Protein 9KL2 (pdb70)

InterPro domains:
  IPR000772 Ricin B, lectin domain [PF14200] (5-60)
  IPR035992 Ricin B-like lectins [SSF50370] (3-134)

Solvent-accessible surface area: 15948 Å² total; per-residue (Å²): 197,64,1,43,57,21,43,0,0,0,31,3,43,101,32,95,38,11,0,6,0,76,70,49,70,75,47,82,51,14,15,0,5,0,88,34,99,66,2,86,59,12,0,60,0,60,2,65,62,47,130,90,48,25,24,6,0,55,0,42,55,35,78,0,6,0,41,6,85,77,79,97,81,47,12,135,0,17,0,30,56,130,67,87,12,122,0,66,12,70,47,72,61,45,0,27,1,7,1,12,1,65,70,31,44,2,46,16,31,68,44,99,88,63,87,5,74,6,0,27,4,38,104,69,117,4,17,0,5,0,1,2,20,174,65,1,41,56,20,42,1,0,0,30,3,43,100,33,94,36,10,0,6,0,76,74,45,72,74,45,83,39,14,24,0,5,0,92,32,100,64,1,84,59,11,0,60,0,60,2,44,58,16,133,91,48,26,23,6,1,23,0,41,52,34,77,0,5,1,12,0,72,75,44,97,78,54,10,117,0,8,1,18,51,40,1,0,0,33,0,67,15,66,39,70,60,42,0,24,1,6,0,10,0,43,65,19,47,1,40,18,37,68,44,100,80,67,82,5,72,13,0,30,3,30,69,130,72,125,6,20,0,6,0,1,3,22,89,10,85,71,28,38,20,8,0,52,3,45,103,33,92,35,12,0,6,0,82,70,49,68,72,46,79,54,11,19,0,4,0,94,33,150,64,12,84,60,12,0,81,0,64,3,44,62,16,134,89,42,24,27,6,0,24,0,38,55,30,80,0,4,1,13,0,68,78,40,107,77,48,6,122,0,18,0,20,52,39,1,0,0,35,0,62,3,70,67,77,65,132,47,43,28,14,1,12,0,44,70,30,68,1,42,16,34,70,47,103,82,58,80,6,62,3,0,28,3,32,114,156,10,31,0,29,23,48,87,101

Organism: NCBI:txid71910

Secondary structure (DSSP, 8-state):
--PPSEEEEEEETTT--EEEEGGG--STTEEEEEE----SGGG-EEEEE-TTS-EEEEETTT-PEEE-SS-STTPBPEEESS----BEEEEEETTEEEEEETTEEEE----BTTB--B-EE------EEEEE-/--PPSEEEEEEETTT--EEEEGGG--STTEEEEEE----SGGG-EEEEE-TTS-EEEEETTT-PEEE-SS-STTPBPEEESSEEE-EEEEEEETTEEEEEETTEEEE----BTTB--B-EEPP-----EEEEE-/-PPSEEEEEEETTT--EEEEGGG--STTEEEEEE----SGGGEEEEEE-TTS-EEEEETTT-PEEE-SS-STTPBPEEESSEEE-EEEEEEETTEEEEEETTEEEE----BTTB--B-EE-----EEEEE-

Nearest PDB structures (foldseek):
  3pg0-assembly1_A  TM=9.059E-01  e=1.761E-07  synthetic construct
  3vsf-assembly4_D  TM=8.095E-01  e=1.997E-05  Acetivibrio thermocellus ATCC 27405
  4qks-assembly1_A  TM=8.097E-01  e=1.766E-04  synthetic construct
  3q7w-assembly1_A  TM=8.023E-01  e=2.850E-04  unclassified
  4d8h-assembly1_A  TM=7.826E-01  e=6.671E-04  synthetic construct

Structure (mmCIF, N/CA/C/O backbone):
data_9KL2
#
_entry.id   9KL2
#
_cell.length_a   52.762
_cell.length_b   221.166
_cell.length_c   112.209
_cell.angle_alpha   90.00
_cell.angle_beta   90.00
_cell.angle_gamma   90.00
#
_symmetry.space_group_name_H-M   'C 2 2 21'
#
loop_
_entity.id
_entity.type
_entity.pdbx_description
1 polymer Lectin
2 non-polymer 2-acetamido-2-deoxy-alpha-D-galactopyranose
3 non-polymer 'NITRATE ION'
4 water water
#
loop_
_atom_site.group_PDB
_atom_site.id
_atom_site.type_symbol
_atom_site.label_atom_id
_atom_site.label_alt_id
_atom_site.label_comp_id
_atom_site.label_asym_id
_atom_site.label_entity_id
_atom_site.label_seq_id
_atom_site.pdbx_PDB_ins_code
_atom_site.Cartn_x
_atom_site.Cartn_y
_atom_site.Cartn_z
_atom_site.occupancy
_atom_site.B_iso_or_equiv
_atom_site.auth_seq_id
_atom_site.auth_comp_id
_atom_site.auth_asym_id
_atom_site.auth_atom_id
_atom_site.pdbx_PDB_model_num
ATOM 1 N N . MET A 1 4 ? -15.585 -25.544 17.730 1.00 52.74 1 MET A N 1
ATOM 2 C CA . MET A 1 4 ? -16.023 -24.806 18.909 1.00 45.69 1 MET A CA 1
ATOM 3 C C . MET A 1 4 ? -14.975 -23.776 19.321 1.00 47.84 1 MET A C 1
ATOM 4 O O . MET A 1 4 ? -15.308 -22.639 19.661 1.00 43.85 1 MET A O 1
ATOM 9 N N . SER A 1 5 ? -13.705 -24.179 19.283 1.00 44.47 2 SER A N 1
ATOM 10 C CA . SER A 1 5 ? -12.602 -23.304 19.652 1.00 41.70 2 SER A CA 1
ATOM 11 C C . SER A 1 5 ? -11.449 -23.502 18.679 1.00 39.81 2 SER A C 1
ATOM 12 O O . SER A 1 5 ? -11.392 -24.489 17.942 1.00 37.28 2 SER A O 1
ATOM 15 N N . ILE A 1 6 ? -10.527 -22.545 18.688 1.00 35.62 3 ILE A N 1
ATOM 16 C CA . ILE A 1 6 ? -9.320 -22.608 17.870 1.00 32.62 3 ILE A CA 1
ATOM 17 C C . ILE A 1 6 ? -8.257 -23.365 18.662 1.00 33.26 3 ILE A C 1
ATOM 18 O O . ILE A 1 6 ? -7.883 -22.913 19.756 1.00 37.08 3 ILE A O 1
ATOM 23 N N . PRO A 1 7 ? -7.756 -24.492 18.166 1.00 36.73 4 PRO A N 1
ATOM 24 C CA . PRO A 1 7 ? -6.726 -25.234 18.897 1.00 37.15 4 PRO A CA 1
ATOM 25 C C . PRO A 1 7 ? -5.355 -24.589 18.729 1.00 35.98 4 PRO A C 1
ATOM 26 O O . PRO A 1 7 ? -5.136 -23.731 17.873 1.00 33.92 4 PRO A O 1
ATOM 30 N N . ALA A 1 8 ? -4.424 -25.031 19.573 1.00 32.95 5 ALA A N 1
ATOM 31 C CA . ALA A 1 8 ? -3.059 -24.526 19.515 1.00 31.53 5 ALA A CA 1
ATOM 32 C C . ALA A 1 8 ? -2.430 -24.828 18.159 1.00 34.21 5 ALA A C 1
ATOM 33 O O . ALA A 1 8 ? -2.629 -25.903 17.586 1.00 30.75 5 ALA A O 1
ATOM 35 N N . GLY A 1 9 ? -1.671 -23.871 17.652 1.00 34.75 6 GLY A N 1
ATOM 36 C CA . GLY A 1 9 ? -1.061 -23.992 16.345 1.00 32.63 6 GLY A CA 1
ATOM 37 C C . GLY A 1 9 ? -0.728 -22.619 15.801 1.00 32.21 6 GLY A C 1
ATOM 38 O O . GLY A 1 9 ? -0.989 -21.595 16.430 1.00 35.28 6 GLY A O 1
ATOM 39 N N . THR A 1 10 ? -0.136 -22.623 14.611 1.00 27.41 7 THR A N 1
ATOM 40 C CA . THR A 1 10 ? 0.234 -21.396 13.916 1.00 34.39 7 THR A CA 1
ATOM 41 C C . THR A 1 10 ? -0.688 -21.211 12.718 1.00 32.47 7 THR A C 1
ATOM 42 O O . THR A 1 10 ? -0.915 -22.157 11.957 1.00 31.71 7 THR A O 1
ATOM 46 N N . TYR A 1 11 ? -1.221 -19.999 12.554 1.00 31.76 8 TYR A N 1
ATOM 47 C CA . TYR A 1 11 ? -2.245 -19.754 11.551 1.00 30.60 8 TYR A CA 1
ATOM 48 C C . TYR A 1 11 ? -1.999 -18.449 10.810 1.00 31.34 8 TYR A C 1
ATOM 49 O O . TYR A 1 11 ? -1.450 -17.489 11.358 1.00 30.81 8 TYR A O 1
ATOM 58 N N . LEU A 1 12 ? -2.427 -18.432 9.550 1.00 27.90 9 LEU A N 1
ATOM 59 C CA . LEU A 1 12 ? -2.753 -17.196 8.858 1.00 32.92 9 LEU A CA 1
ATOM 60 C C . LEU A 1 12 ? -4.204 -16.861 9.174 1.00 33.81 9 LEU A C 1
ATOM 61 O O . LEU A 1 12 ? -5.061 -17.750 9.206 1.00 33.51 9 LEU A O 1
ATOM 66 N N . ILE A 1 13 ? -4.476 -15.585 9.429 1.00 29.24 10 ILE A N 1
ATOM 67 C CA . ILE A 1 13 ? -5.785 -15.150 9.905 1.00 29.64 10 ILE A CA 1
ATOM 68 C C . ILE A 1 13 ? -6.355 -14.180 8.883 1.00 30.89 10 ILE A C 1
ATOM 69 O O . ILE A 1 13 ? -5.901 -13.033 8.780 1.00 29.88 10 ILE A O 1
ATOM 74 N N . ARG A 1 14 ? -7.354 -14.637 8.132 1.00 32.85 11 ARG A N 1
ATOM 75 C CA . ARG A 1 14 ? -7.922 -13.892 7.015 1.00 31.49 11 ARG A CA 1
ATOM 76 C C . ARG A 1 14 ? -9.281 -13.335 7.414 1.00 31.13 11 ARG A C 1
ATOM 77 O O . ARG A 1 14 ? -10.165 -14.089 7.835 1.00 31.00 11 ARG A O 1
ATOM 85 N N . ASN A 1 15 ? -9.443 -12.020 7.283 1.00 31.94 12 ASN A N 1
ATOM 86 C CA . ASN A 1 15 ? -10.744 -11.403 7.501 1.00 30.17 12 ASN A CA 1
ATOM 87 C C . ASN A 1 15 ? -11.704 -11.821 6.394 1.00 34.23 12 ASN A C 1
ATOM 88 O O . ASN A 1 15 ? -11.385 -11.708 5.207 1.00 34.82 12 ASN A O 1
ATOM 93 N N . VAL A 1 16 ? -12.882 -12.310 6.789 1.00 34.08 13 VAL A N 1
ATOM 94 C CA . VAL A 1 16 ? -13.838 -12.836 5.818 1.00 34.63 13 VAL A CA 1
ATOM 95 C C . VAL A 1 16 ? -14.328 -11.737 4.887 1.00 37.06 13 VAL A C 1
ATOM 96 O O . VAL A 1 16 ? -14.437 -11.935 3.671 1.00 37.14 13 VAL A O 1
ATOM 100 N N . GLU A 1 17 ? -14.628 -10.561 5.438 1.00 35.52 14 GLU A N 1
ATOM 101 C CA . GLU A 1 17 ? -15.320 -9.540 4.661 1.00 37.18 14 GLU A CA 1
ATOM 102 C C . GLU A 1 17 ? -14.414 -8.900 3.615 1.00 39.32 14 GLU A C 1
ATOM 103 O O . GLU A 1 17 ? -14.908 -8.410 2.594 1.00 43.29 14 GLU A O 1
ATOM 109 N N . SER A 1 18 ? -13.097 -8.907 3.837 1.00 34.79 15 SER A N 1
ATOM 110 C CA . SER A 1 18 ? -12.161 -8.267 2.927 1.00 36.25 15 SER A CA 1
ATOM 111 C C . SER A 1 18 ? -11.162 -9.219 2.289 1.00 34.02 15 SER A C 1
ATOM 112 O O . SER A 1 18 ? -10.460 -8.806 1.359 1.00 32.54 15 SER A O 1
ATOM 115 N N . ASN A 1 19 ? -11.065 -10.464 2.760 1.00 31.46 16 ASN A N 1
ATOM 116 C CA . ASN A 1 19 ? -10.075 -11.430 2.288 1.00 33.05 16 ASN A CA 1
ATOM 117 C C . ASN A 1 19 ? -8.647 -10.976 2.573 1.00 34.22 16 ASN A C 1
ATOM 118 O O . ASN A 1 19 ? -7.693 -11.537 2.023 1.00 33.19 16 ASN A O 1
ATOM 123 N N . LEU A 1 20 ? -8.480 -9.969 3.427 1.00 29.77 17 LEU A N 1
ATOM 124 C CA . LEU A 1 20 ? -7.161 -9.517 3.836 1.00 27.86 17 LEU A CA 1
ATOM 125 C C . LEU A 1 20 ? -6.738 -10.219 5.123 1.00 27.94 17 LEU A C 1
ATOM 126 O O . LEU A 1 20 ? -7.568 -10.685 5.908 1.00 30.95 17 LEU A O 1
ATOM 131 N N . TYR A 1 21 ? -5.427 -10.294 5.330 1.00 27.37 18 TYR A N 1
ATOM 132 C CA . TYR A 1 21 ? -4.838 -11.086 6.401 1.00 27.12 18 TYR A CA 1
ATOM 133 C C . TYR A 1 21 ? -4.335 -10.193 7.527 1.00 28.27 18 TYR A C 1
ATOM 134 O O . TYR A 1 21 ? -3.805 -9.105 7.280 1.00 29.13 18 TYR A O 1
ATOM 143 N N . LEU A 1 22 ? -4.500 -10.668 8.761 1.00 28.22 19 LEU A N 1
ATOM 144 C CA . LEU A 1 22 ? -3.928 -9.991 9.917 1.00 28.50 19 LEU A CA 1
ATOM 145 C C . LEU A 1 22 ? -2.415 -9.900 9.762 1.00 27.58 19 LEU A C 1
ATOM 146 O O . LEU A 1 22 ? -1.740 -10.908 9.532 1.00 27.66 19 LEU A O 1
ATOM 151 N N . ASP A 1 23 ? -1.887 -8.687 9.897 1.00 24.39 20 ASP A N 1
ATOM 152 C CA . ASP A 1 23 ? -0.543 -8.355 9.444 1.00 29.61 20 ASP A CA 1
ATOM 153 C C . ASP A 1 23 ? 0.073 -7.355 10.409 1.00 28.13 20 ASP A C 1
ATOM 154 O O . ASP A 1 23 ? -0.523 -6.309 10.680 1.00 27.91 20 ASP A O 1
ATOM 159 N N . LEU A 1 24 ? 1.260 -7.675 10.924 1.00 28.28 21 LEU A N 1
ATOM 160 C CA . LEU A 1 24 ? 2.006 -6.734 11.753 1.00 30.77 21 LEU A CA 1
ATOM 161 C C . LEU A 1 24 ? 2.751 -5.770 10.840 1.00 30.65 21 LEU A C 1
ATOM 162 O O . LEU A 1 24 ? 3.595 -6.194 10.042 1.00 31.93 21 LEU A O 1
ATOM 167 N N . ARG A 1 25 ? 2.439 -4.477 10.959 1.00 30.22 22 ARG A N 1
ATOM 168 C CA . ARG A 1 25 ? 2.844 -3.498 9.956 1.00 29.09 22 ARG A CA 1
ATOM 169 C C . ARG A 1 25 ? 4.357 -3.463 9.801 1.00 31.16 22 ARG A C 1
ATOM 170 O O . ARG A 1 25 ? 5.088 -3.230 10.770 1.00 27.02 22 ARG A O 1
ATOM 178 N N . GLY A 1 26 ? 4.820 -3.714 8.577 1.00 29.72 23 GLY A N 1
ATOM 179 C CA . GLY A 1 26 ? 6.235 -3.679 8.268 1.00 30.61 23 GLY A CA 1
ATOM 180 C C . GLY A 1 26 ? 7.095 -4.668 9.023 1.00 33.43 23 GLY A C 1
ATOM 181 O O . GLY A 1 26 ? 8.321 -4.517 9.037 1.00 34.88 23 GLY A O 1
ATOM 182 N N . SER A 1 27 ? 6.490 -5.677 9.657 1.00 32.93 24 SER A N 1
ATOM 183 C CA . SER A 1 27 ? 7.228 -6.667 10.446 1.00 33.11 24 SER A CA 1
ATOM 184 C C . SER A 1 27 ? 8.020 -6.002 11.569 1.00 33.26 24 SER A C 1
ATOM 185 O O . SER A 1 27 ? 9.028 -6.537 12.038 1.00 34.06 24 SER A O 1
ATOM 188 N N . ASN A 1 28 ? 7.564 -4.832 12.002 1.00 33.11 25 ASN A N 1
ATOM 189 C CA . ASN A 1 28 ? 8.304 -4.028 12.967 1.00 31.81 25 ASN A CA 1
ATOM 190 C C . ASN A 1 28 ? 8.123 -4.600 14.368 1.00 33.30 25 ASN A C 1
ATOM 191 O O . ASN A 1 28 ? 6.985 -4.715 14.837 1.00 35.11 25 ASN A O 1
ATOM 196 N N . PRO A 1 29 ? 9.202 -4.961 15.066 1.00 32.25 26 PRO A N 1
ATOM 197 C CA . PRO A 1 29 ? 9.074 -5.550 16.404 1.00 34.82 26 PRO A CA 1
ATOM 198 C C . PRO A 1 29 ? 8.916 -4.538 17.527 1.00 38.75 26 PRO A C 1
ATOM 199 O O . PRO A 1 29 ? 8.743 -4.948 18.681 1.00 36.71 26 PRO A O 1
ATOM 203 N N . ALA A 1 30 ? 8.976 -3.241 17.235 1.00 35.20 27 ALA A N 1
ATOM 204 C CA . ALA A 1 30 ? 8.903 -2.242 18.287 1.00 34.33 27 ALA A CA 1
ATOM 205 C C . ALA A 1 30 ? 7.496 -2.188 18.882 1.00 35.80 27 ALA A C 1
ATOM 206 O O . ALA A 1 30 ? 6.513 -2.492 18.201 1.00 36.03 27 ALA A O 1
ATOM 208 N N . PRO A 1 31 ? 7.377 -1.819 20.159 1.00 38.11 28 PRO A N 1
ATOM 209 C CA . PRO A 1 31 ? 6.047 -1.598 20.737 1.00 33.24 28 PRO A CA 1
ATOM 210 C C . PRO A 1 31 ? 5.284 -0.537 19.958 1.00 34.05 28 PRO A C 1
ATOM 211 O O . PRO A 1 31 ? 5.869 0.367 19.359 1.00 32.90 28 PRO A O 1
ATOM 215 N N . GLY A 1 32 ? 3.959 -0.661 19.967 1.00 35.97 29 GLY A N 1
ATOM 216 C CA . GLY A 1 32 ? 3.107 0.272 19.263 1.00 36.81 29 GLY A CA 1
ATOM 217 C C . GLY A 1 32 ? 2.932 0.001 17.786 1.00 33.94 29 GLY A C 1
ATOM 218 O O . GLY A 1 32 ? 2.170 0.725 17.131 1.00 34.81 29 GLY A O 1
ATOM 219 N N . THR A 1 33 ? 3.607 -1.008 17.238 1.00 31.30 30 THR A N 1
ATOM 220 C CA . THR A 1 33 ? 3.452 -1.353 15.830 1.00 35.33 30 THR A CA 1
ATOM 221 C C . THR A 1 33 ? 2.048 -1.893 15.583 1.00 35.83 30 THR A C 1
ATOM 222 O O . THR A 1 33 ? 1.648 -2.894 16.185 1.00 30.65 30 THR A O 1
ATOM 226 N N . ASP A 1 34 ? 1.308 -1.241 14.686 1.00 29.03 31 ASP A N 1
ATOM 227 C CA . ASP A 1 34 ? -0.087 -1.599 14.456 1.00 32.13 31 ASP A CA 1
ATOM 228 C C . ASP A 1 34 ? -0.221 -3.003 13.881 1.00 29.34 31 ASP A C 1
ATOM 229 O O . ASP A 1 34 ? 0.599 -3.445 13.071 1.00 28.58 31 ASP A O 1
ATOM 234 N N . ALA A 1 35 ? -1.275 -3.702 14.304 1.00 25.67 32 ALA A N 1
ATOM 235 C CA . ALA A 1 35 ? -1.725 -4.921 13.640 1.00 29.43 32 ALA A CA 1
ATOM 236 C C . ALA A 1 35 ? -2.796 -4.527 12.629 1.00 28.60 32 ALA A C 1
ATOM 237 O O . ALA A 1 35 ? -3.888 -4.091 13.006 1.00 29.74 32 ALA A O 1
ATOM 239 N N . ILE A 1 36 ? -2.480 -4.673 11.346 1.00 29.85 33 ILE A N 1
ATOM 240 C CA . ILE A 1 36 ? -3.357 -4.217 10.273 1.00 28.94 33 ILE A CA 1
ATOM 241 C C . ILE A 1 36 ? -3.876 -5.425 9.507 1.00 31.24 33 ILE A C 1
ATOM 242 O O . ILE A 1 36 ? -3.521 -6.566 9.819 1.00 29.60 33 ILE A O 1
ATOM 247 N N . VAL A 1 37 ? -4.723 -5.186 8.507 1.00 29.00 34 VAL A N 1
ATOM 248 C CA . VAL A 1 37 ? -5.083 -6.198 7.521 1.00 28.95 34 VAL A CA 1
ATOM 249 C C . VAL A 1 37 ? -4.472 -5.782 6.191 1.00 29.68 34 VAL A C 1
ATOM 250 O O . VAL A 1 37 ? -4.470 -4.595 5.839 1.00 27.47 34 VAL A O 1
ATOM 254 N N . TRP A 1 38 ? -3.940 -6.758 5.461 1.00 26.59 35 TRP A N 1
ATOM 255 C CA . TRP A 1 38 ? -3.100 -6.470 4.309 1.00 29.95 35 TRP A CA 1
ATOM 256 C C . TRP A 1 38 ? -3.226 -7.610 3.309 1.00 30.35 35 TRP A C 1
ATOM 257 O O . TRP A 1 38 ? -3.727 -8.692 3.631 1.00 28.51 35 TRP A O 1
ATOM 268 N N . GLY A 1 39 ? -2.773 -7.350 2.085 1.00 30.44 36 GLY A N 1
ATOM 269 C CA . GLY A 1 39 ? -2.739 -8.399 1.084 1.00 30.35 36 GLY A CA 1
ATOM 270 C C . GLY A 1 39 ? -1.904 -9.579 1.542 1.00 29.23 36 GLY A C 1
ATOM 271 O O . GLY A 1 39 ? -0.924 -9.431 2.275 1.00 26.63 36 GLY A O 1
ATOM 272 N N . ARG A 1 40 ? -2.311 -10.769 1.103 1.00 26.55 37 ARG A N 1
ATOM 273 C CA . ARG A 1 40 ? -1.666 -12.000 1.547 1.00 30.22 37 ARG A CA 1
ATOM 274 C C . ARG A 1 40 ? -0.200 -12.022 1.134 1.00 33.03 37 ARG A C 1
ATOM 275 O O . ARG A 1 40 ? 0.137 -11.750 -0.023 1.00 31.30 37 ARG A O 1
ATOM 283 N N . THR A 1 41 ? 0.675 -12.332 2.091 1.00 26.92 38 THR A N 1
ATOM 284 C CA . THR A 1 41 ? 2.093 -12.500 1.790 1.00 31.03 38 THR A CA 1
ATOM 285 C C . THR A 1 41 ? 2.604 -13.838 2.310 1.00 33.05 38 THR A C 1
ATOM 286 O O . THR A 1 41 ? 3.522 -14.426 1.730 1.00 30.74 38 THR A O 1
ATOM 290 N N . GLY A 1 42 ? 2.025 -14.323 3.406 1.00 33.60 39 GLY A N 1
ATOM 291 C CA . GLY A 1 42 ? 2.509 -15.540 4.025 1.00 32.51 39 GLY A CA 1
ATOM 292 C C . GLY A 1 42 ? 3.807 -15.396 4.785 1.00 34.73 39 GLY A C 1
ATOM 293 O O . GLY A 1 42 ? 4.342 -16.401 5.263 1.00 32.30 39 GLY A O 1
ATOM 294 N N . ASN A 1 43 ? 4.331 -14.178 4.908 1.00 28.92 40 ASN A N 1
ATOM 295 C CA . ASN A 1 43 ? 5.563 -13.940 5.643 1.00 32.35 40 ASN A CA 1
ATOM 296 C C . ASN A 1 43 ? 5.309 -14.044 7.146 1.00 29.98 40 ASN A C 1
ATOM 297 O O . ASN A 1 43 ? 4.179 -14.226 7.605 1.00 31.74 40 ASN A O 1
ATOM 302 N N . ASN A 1 44 ? 6.387 -13.900 7.922 1.00 32.71 41 ASN A N 1
ATOM 303 C CA . ASN A 1 44 ? 6.308 -14.139 9.361 1.00 32.23 41 ASN A CA 1
ATOM 304 C C . ASN A 1 44 ? 5.363 -13.162 10.051 1.00 32.14 41 ASN A C 1
ATOM 305 O O . ASN A 1 44 ? 4.680 -13.530 11.014 1.00 30.94 41 ASN A O 1
ATOM 310 N N . ASN A 1 45 ? 5.305 -11.913 9.579 1.00 29.24 42 ASN A N 1
ATOM 311 C CA . ASN A 1 45 ? 4.411 -10.953 10.220 1.00 29.08 42 ASN A CA 1
ATOM 312 C C . ASN A 1 45 ? 2.942 -11.232 9.933 1.00 30.60 42 ASN A C 1
ATOM 313 O O . ASN A 1 45 ? 2.083 -10.477 10.404 1.00 30.28 42 ASN A O 1
ATOM 318 N N . GLN A 1 46 ? 2.634 -12.288 9.180 1.00 27.59 43 GLN A N 1
ATOM 319 C CA . GLN A 1 46 ? 1.268 -12.751 8.993 1.00 26.82 43 GLN A CA 1
ATOM 320 C C . GLN A 1 46 ? 1.032 -14.141 9.571 1.00 29.22 43 GLN A C 1
ATOM 321 O O . GLN A 1 46 ? -0.070 -14.678 9.425 1.00 29.18 43 GLN A O 1
ATOM 327 N N . ARG A 1 47 ? 2.033 -14.733 10.221 1.00 27.96 44 ARG A N 1
ATOM 328 C CA . ARG A 1 47 ? 1.910 -16.043 10.852 1.00 29.57 44 ARG A CA 1
ATOM 329 C C . ARG A 1 47 ? 1.754 -15.852 12.355 1.00 25.79 44 ARG A C 1
ATOM 330 O O . ARG A 1 47 ? 2.678 -15.374 13.023 1.00 29.06 44 ARG A O 1
ATOM 338 N N . TRP A 1 48 ? 0.598 -16.236 12.887 1.00 24.21 45 TRP A N 1
ATOM 339 C CA . TRP A 1 48 ? 0.254 -15.984 14.281 1.00 27.28 45 TRP A CA 1
ATOM 340 C C . TRP A 1 48 ? 0.167 -17.303 15.037 1.00 30.09 45 TRP A C 1
ATOM 341 O O . TRP A 1 48 ? -0.668 -18.155 14.714 1.00 25.16 45 TRP A O 1
ATOM 352 N N . ILE A 1 49 ? 1.029 -17.461 16.036 1.00 29.28 46 ILE A N 1
ATOM 353 C CA . ILE A 1 49 ? 0.977 -18.611 16.932 1.00 30.65 46 ILE A CA 1
ATOM 354 C C . ILE A 1 49 ? -0.161 -18.404 17.920 1.00 31.78 46 ILE A C 1
ATOM 355 O O . ILE A 1 49 ? -0.234 -17.367 18.588 1.00 29.28 46 ILE A O 1
ATOM 360 N N . VAL A 1 50 ? -1.052 -19.386 18.017 1.00 35.13 47 VAL A N 1
ATOM 361 C CA . VAL A 1 50 ? -2.190 -19.326 18.928 1.00 32.20 47 VAL A CA 1
ATOM 362 C C . VAL A 1 50 ? -1.841 -20.113 20.184 1.00 32.28 47 VAL A C 1
ATOM 363 O O . VAL A 1 50 ? -1.632 -21.331 20.127 1.00 31.69 47 VAL A O 1
ATOM 367 N N . THR A 1 51 ? -1.776 -19.418 21.316 1.00 31.07 48 THR A N 1
ATOM 368 C CA . THR A 1 51 ? -1.499 -20.033 22.607 1.00 32.73 48 THR A CA 1
ATOM 369 C C . THR A 1 51 ? -2.799 -20.170 23.388 1.00 32.58 48 THR A C 1
ATOM 370 O O . THR A 1 51 ? -3.537 -19.193 23.550 1.00 32.54 48 THR A O 1
ATOM 374 N N . THR A 1 52 ? -3.076 -21.381 23.864 1.00 33.26 49 THR A N 1
ATOM 375 C CA . THR A 1 52 ? -4.293 -21.651 24.612 1.00 32.79 49 THR A CA 1
ATOM 376 C C . THR A 1 52 ? -4.064 -21.415 26.097 1.00 34.41 49 THR A C 1
ATOM 377 O O . THR A 1 52 ? -2.978 -21.678 26.621 1.00 32.64 49 THR A O 1
ATOM 381 N N . HIS A 1 53 ? -5.096 -20.914 26.768 1.00 32.92 50 HIS A N 1
ATOM 382 C CA . HIS A 1 53 ? -5.085 -20.719 28.208 1.00 32.38 50 HIS A CA 1
ATOM 383 C C . HIS A 1 53 ? -6.221 -21.522 28.824 1.00 36.11 50 HIS A C 1
ATOM 384 O O . HIS A 1 53 ? -7.237 -21.786 28.173 1.00 34.44 50 HIS A O 1
ATOM 391 N N . SER A 1 54 ? -6.037 -21.916 30.088 1.00 33.41 51 SER A N 1
ATOM 392 C CA . SER A 1 54 ? -6.989 -22.821 30.726 1.00 38.19 51 SER A CA 1
ATOM 393 C C . SER A 1 54 ? -8.372 -22.197 30.853 1.00 38.05 51 SER A C 1
ATOM 394 O O . SER A 1 54 ? -9.376 -22.919 30.870 1.00 32.38 51 SER A O 1
ATOM 397 N N . ASP A 1 55 ? -8.453 -20.868 30.928 1.00 34.74 52 ASP A N 1
ATOM 398 C CA . ASP A 1 55 ? -9.743 -20.198 31.034 1.00 34.64 52 ASP A CA 1
ATOM 399 C C . ASP A 1 55 ? -10.458 -20.070 29.695 1.00 37.54 52 ASP A C 1
ATOM 400 O O . ASP A 1 55 ? -11.533 -19.462 29.641 1.00 41.71 52 ASP A O 1
ATOM 405 N N . GLY A 1 56 ? -9.895 -20.622 28.621 1.00 36.82 53 GLY A N 1
ATOM 406 C CA . GLY A 1 56 ? -10.498 -20.563 27.308 1.00 35.17 53 GLY A CA 1
ATOM 407 C C . GLY A 1 56 ? -10.000 -19.436 26.428 1.00 36.57 53 GLY A C 1
ATOM 408 O O . GLY A 1 56 ? -10.293 -19.438 25.225 1.00 36.79 53 GLY A O 1
ATOM 409 N N . THR A 1 57 ? -9.260 -18.480 26.983 1.00 34.30 54 THR A N 1
ATOM 410 C CA . THR A 1 57 ? -8.767 -17.368 26.188 1.00 35.12 54 THR A CA 1
ATOM 411 C C . THR A 1 57 ? -7.611 -17.815 25.296 1.00 34.99 54 THR A C 1
ATOM 412 O O . THR A 1 57 ? -7.095 -18.933 25.401 1.00 32.39 54 THR A O 1
ATOM 416 N N . ARG A 1 58 ? -7.212 -16.920 24.395 1.00 33.17 55 ARG A N 1
ATOM 417 C CA . ARG A 1 58 ? -6.137 -17.185 23.452 1.00 29.77 55 ARG A CA 1
ATOM 418 C C . ARG A 1 58 ? -5.218 -15.975 23.389 1.00 31.31 55 ARG A C 1
ATOM 419 O O . ARG A 1 58 ? -5.644 -14.842 23.629 1.00 33.64 55 ARG A O 1
ATOM 427 N N . THR A 1 59 ? -3.952 -16.225 23.062 1.00 32.61 56 THR A N 1
ATOM 428 C CA . THR A 1 59 ? -2.998 -15.162 22.779 1.00 35.18 56 THR A CA 1
ATOM 429 C C . THR A 1 59 ? -2.297 -15.453 21.459 1.00 32.81 56 THR A C 1
ATOM 430 O O . THR A 1 59 ? -2.057 -16.612 21.106 1.00 33.05 56 THR A O 1
ATOM 434 N N . LEU A 1 60 ? -1.983 -14.385 20.729 1.00 31.57 57 LEU A N 1
ATOM 435 C CA . LEU A 1 60 ? -1.454 -14.470 19.374 1.00 29.96 57 LEU A CA 1
ATOM 436 C C . LEU A 1 60 ? -0.068 -13.844 19.326 1.00 32.59 57 LEU A C 1
ATOM 437 O O . LEU A 1 60 ? 0.113 -12.703 19.761 1.00 30.18 57 LEU A O 1
ATOM 442 N N . GLU A 1 61 ? 0.898 -14.579 18.777 1.00 29.69 58 GLU A N 1
ATOM 443 C CA . GLU A 1 61 ? 2.268 -14.098 18.649 1.00 31.21 58 GLU A CA 1
ATOM 444 C C . GLU A 1 61 ? 2.789 -14.377 17.245 1.00 30.28 58 GLU A C 1
ATOM 445 O O . GLU A 1 61 ? 2.560 -15.457 16.694 1.00 31.80 58 GLU A O 1
ATOM 451 N N . THR A 1 62 ? 3.492 -13.399 16.672 1.00 31.94 59 THR A N 1
ATOM 452 C CA . THR A 1 62 ? 4.062 -13.553 15.339 1.00 31.89 59 THR A CA 1
ATOM 453 C C . THR A 1 62 ? 5.299 -14.442 15.376 1.00 33.34 59 THR A C 1
ATOM 454 O O . THR A 1 62 ? 6.089 -14.397 16.323 1.00 33.17 59 THR A O 1
ATOM 458 N N . VAL A 1 63 ? 5.468 -15.247 14.324 1.00 35.15 60 VAL A N 1
ATOM 459 C CA . VAL A 1 63 ? 6.627 -16.127 14.222 1.00 36.34 60 VAL A CA 1
ATOM 460 C C . VAL A 1 63 ? 7.881 -15.299 13.977 1.00 36.28 60 VAL A C 1
ATOM 461 O O . VAL A 1 63 ? 7.860 -14.311 13.230 1.00 35.10 60 VAL A O 1
ATOM 465 N N . GLY A 1 64 ? 8.978 -15.683 14.628 1.00 35.15 61 GLY A N 1
ATOM 466 C CA . GLY A 1 64 ? 10.260 -15.040 14.406 1.00 34.16 61 GLY A CA 1
ATOM 467 C C . GLY A 1 64 ? 10.360 -13.639 14.972 1.00 36.27 61 GLY A C 1
ATOM 468 O O . GLY A 1 64 ? 11.326 -13.310 15.666 1.00 34.48 61 GLY A O 1
ATOM 469 N N . ILE A 1 65 ? 9.372 -12.798 14.663 1.00 35.84 62 ILE A N 1
ATOM 470 C CA . ILE A 1 65 ? 9.341 -11.450 15.219 1.00 33.30 62 ILE A CA 1
ATOM 471 C C . ILE A 1 65 ? 9.063 -11.499 16.716 1.00 34.50 62 ILE A C 1
ATOM 472 O O . ILE A 1 65 ? 9.599 -10.695 17.487 1.00 34.26 62 ILE A O 1
ATOM 477 N N . ASN A 1 66 ? 8.215 -12.438 17.144 1.00 36.90 63 ASN A N 1
ATOM 478 C CA . ASN A 1 66 ? 7.896 -12.660 18.556 1.00 35.69 63 ASN A CA 1
ATOM 479 C C . ASN A 1 66 ? 7.185 -11.463 19.181 1.00 36.06 63 ASN A C 1
ATOM 480 O O . ASN A 1 66 ? 7.301 -11.219 20.384 1.00 32.39 63 ASN A O 1
ATOM 485 N N . SER A 1 67 ? 6.450 -10.703 18.374 1.00 33.19 64 SER A N 1
ATOM 486 C CA . SER A 1 67 ? 5.583 -9.643 18.872 1.00 32.86 64 SER A CA 1
ATOM 487 C C . SER A 1 67 ? 4.164 -10.181 18.987 1.00 33.26 64 SER A C 1
ATOM 488 O O . SER A 1 67 ? 3.637 -10.762 18.032 1.00 31.45 64 SER A O 1
ATOM 491 N N . SER A 1 68 ? 3.557 -10.000 20.155 1.00 32.73 65 SER A N 1
ATOM 492 C CA . SER A 1 68 ? 2.239 -10.544 20.438 1.00 30.61 65 SER A CA 1
ATOM 493 C C . SER A 1 68 ? 1.153 -9.502 20.202 1.00 29.93 65 SER A C 1
ATOM 494 O O . SER A 1 68 ? 1.383 -8.296 20.328 1.00 28.63 65 SER A O 1
ATOM 497 N N . ALA A 1 69 ? -0.038 -9.985 19.849 1.00 28.42 66 ALA A N 1
ATOM 498 C CA . ALA A 1 69 ? -1.196 -9.109 19.721 1.00 30.43 66 ALA A CA 1
ATOM 499 C C . ALA A 1 69 ? -1.505 -8.462 21.065 1.00 30.43 66 ALA A C 1
ATOM 500 O O . ALA A 1 69 ? -1.718 -9.156 22.065 1.00 26.61 66 ALA A O 1
ATOM 502 N N . PHE A 1 70 ? -1.530 -7.131 21.086 1.00 28.11 67 PHE A N 1
ATOM 503 C CA . PHE A 1 70 ? -1.619 -6.388 22.334 1.00 30.12 67 PHE A CA 1
ATOM 504 C C . PHE A 1 70 ? -2.447 -5.129 22.125 1.00 28.50 67 PHE A C 1
ATOM 505 O O . PHE A 1 70 ? -2.305 -4.445 21.107 1.00 33.61 67 PHE A O 1
ATOM 513 N N . ILE A 1 71 ? -3.310 -4.831 23.093 1.00 29.37 68 ILE A N 1
ATOM 514 C CA . ILE A 1 71 ? -4.135 -3.628 23.087 1.00 31.40 68 ILE A CA 1
ATOM 515 C C . ILE A 1 71 ? -3.866 -2.875 24.382 1.00 33.26 68 ILE A C 1
ATOM 516 O O . ILE A 1 71 ? -4.168 -3.377 25.472 1.00 33.32 68 ILE A O 1
ATOM 521 N N . ALA A 1 72 ? -3.308 -1.668 24.262 1.00 35.17 69 ALA A N 1
ATOM 522 C CA . ALA A 1 72 ? -2.903 -0.912 25.443 1.00 37.16 69 ALA A CA 1
ATOM 523 C C . ALA A 1 72 ? -4.111 -0.448 26.247 1.00 36.83 69 ALA A C 1
ATOM 524 O O . ALA A 1 72 ? -4.139 -0.578 27.476 1.00 36.01 69 ALA A O 1
ATOM 526 N N . THR A 1 73 ? -5.117 0.103 25.573 1.00 36.93 70 THR A N 1
ATOM 527 C CA . THR A 1 73 ? -6.327 0.593 26.225 1.00 41.78 70 THR A CA 1
ATOM 528 C C . THR A 1 73 ? -7.516 -0.143 25.627 1.00 40.46 70 THR A C 1
ATOM 529 O O . THR A 1 73 ? -7.813 0.010 24.438 1.00 38.38 70 THR A O 1
ATOM 533 N N . ILE A 1 74 ? -8.199 -0.937 26.448 1.00 39.96 71 ILE A N 1
ATOM 534 C CA . ILE A 1 74 ? -9.327 -1.743 25.982 1.00 43.43 71 ILE A CA 1
ATOM 535 C C . ILE A 1 74 ? -10.574 -0.876 26.124 1.00 38.38 71 ILE A C 1
ATOM 536 O O . ILE A 1 74 ? -11.231 -0.843 27.165 1.00 40.83 71 ILE A O 1
ATOM 541 N N . GLN A 1 75 ? -10.893 -0.163 25.053 1.00 40.91 72 GLN A N 1
ATOM 542 C CA . GLN A 1 75 ? -12.081 0.669 24.957 1.00 42.05 72 GLN A CA 1
ATOM 543 C C . GLN A 1 75 ? -12.468 0.744 23.491 1.00 37.65 72 GLN A C 1
ATOM 544 O O . GLN A 1 75 ? -11.650 0.429 22.618 1.00 38.26 72 GLN A O 1
ATOM 550 N N . PRO A 1 76 ? -13.708 1.125 23.185 1.00 42.12 73 PRO A N 1
ATOM 551 C CA . PRO A 1 76 ? -14.094 1.299 21.779 1.00 42.25 73 PRO A CA 1
ATOM 552 C C . PRO A 1 76 ? -13.137 2.232 21.052 1.00 42.71 73 PRO A C 1
ATOM 553 O O . PRO A 1 76 ? -12.826 3.328 21.525 1.00 38.52 73 PRO A O 1
ATOM 557 N N . GLY A 1 77 ? -12.656 1.780 19.893 1.00 34.68 74 GLY A N 1
ATOM 558 C CA . GLY A 1 77 ? -11.687 2.523 19.121 1.00 33.75 74 GLY A CA 1
ATOM 559 C C . GLY A 1 77 ? -10.240 2.202 19.425 1.00 34.24 74 GLY A C 1
ATOM 560 O O . GLY A 1 77 ? -9.360 2.610 18.657 1.00 38.94 74 GLY A O 1
ATOM 561 N N . GLY A 1 78 ? -9.962 1.494 20.519 1.00 35.69 75 GLY A N 1
ATOM 562 C CA . GLY A 1 78 ? -8.593 1.119 20.817 1.00 35.61 75 GLY A CA 1
ATOM 563 C C . GLY A 1 78 ? -7.992 0.263 19.718 1.00 36.52 75 GLY A C 1
ATOM 564 O O . GLY A 1 78 ? -8.671 -0.548 19.086 1.00 34.03 75 GLY A O 1
ATOM 565 N N . ARG A 1 79 ? -6.696 0.452 19.489 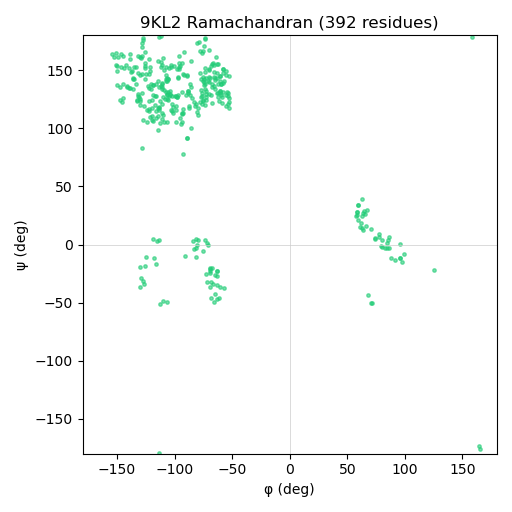1.00 36.18 76 ARG A N 1
ATOM 566 C CA . ARG A 1 79 ? -6.000 -0.177 18.375 1.00 35.92 76 ARG A CA 1
ATOM 567 C C . ARG A 1 79 ? -5.294 -1.449 18.825 1.00 33.51 76 ARG A C 1
ATOM 568 O O . ARG A 1 79 ? -4.771 -1.523 19.942 1.00 27.88 76 ARG A O 1
ATOM 576 N N . VAL A 1 80 ? -5.284 -2.448 17.947 1.00 28.87 77 VAL A N 1
ATOM 577 C CA . VAL A 1 80 ? -4.515 -3.668 18.159 1.00 30.53 77 VAL A CA 1
ATOM 578 C C . VAL A 1 80 ? -3.103 -3.434 17.643 1.00 28.94 77 VAL A C 1
ATOM 579 O O . VAL A 1 80 ? -2.914 -2.990 16.504 1.00 31.46 77 VAL A O 1
ATOM 583 N N . THR A 1 81 ? -2.110 -3.725 18.477 1.00 29.02 78 THR A N 1
ATOM 584 C CA . THR A 1 81 ? -0.712 -3.559 18.110 1.00 29.95 78 THR A CA 1
ATOM 585 C C . THR A 1 81 ? 0.039 -4.860 18.366 1.00 29.59 78 THR A C 1
ATOM 586 O O . THR A 1 81 ? -0.521 -5.844 18.856 1.00 29.04 78 THR A O 1
ATOM 590 N N . GLY A 1 82 ? 1.320 -4.855 18.018 1.00 30.39 79 GLY A N 1
ATOM 591 C CA . GLY A 1 82 ? 2.240 -5.928 18.364 1.00 30.32 79 GLY A CA 1
ATOM 592 C C . GLY A 1 82 ? 3.237 -5.422 19.391 1.00 32.86 79 GLY A C 1
ATOM 593 O O . GLY A 1 82 ? 3.724 -4.291 19.289 1.00 32.15 79 GLY A O 1
ATOM 594 N N . HIS A 1 83 ? 3.529 -6.259 20.390 1.00 30.37 80 HIS A N 1
ATOM 595 C CA . HIS A 1 83 ? 4.428 -5.871 21.467 1.00 31.50 80 HIS A CA 1
ATOM 596 C C . HIS A 1 83 ? 5.391 -7.016 21.759 1.00 33.60 80 HIS A C 1
ATOM 597 O O . HIS A 1 83 ? 4.957 -8.178 21.864 1.00 30.58 80 HIS A O 1
ATOM 604 N N . PRO A 1 84 ? 6.687 -6.730 21.901 1.00 32.31 81 PRO A N 1
ATOM 605 C CA . PRO A 1 84 ? 7.654 -7.815 22.123 1.00 33.86 81 PRO A CA 1
ATOM 606 C C . PRO A 1 84 ? 7.468 -8.547 23.441 1.00 35.22 81 PRO A C 1
ATOM 607 O O . PRO A 1 84 ? 7.841 -9.722 23.535 1.00 34.79 81 PRO A O 1
ATOM 611 N N . ASN A 1 85 ? 6.906 -7.901 24.463 1.00 35.42 82 ASN A N 1
ATOM 612 C CA . ASN A 1 85 ? 6.795 -8.517 25.781 1.00 34.69 82 ASN A CA 1
ATOM 613 C C . ASN A 1 85 ? 5.388 -8.547 26.358 1.00 34.62 82 ASN A C 1
ATOM 614 O O . ASN A 1 85 ? 5.145 -9.335 27.281 1.00 34.46 82 ASN A O 1
ATOM 619 N N . ASN A 1 86 ? 4.463 -7.728 25.868 1.00 28.64 83 ASN A N 1
ATOM 620 C CA . ASN A 1 86 ? 3.114 -7.666 26.408 1.00 31.57 83 ASN A CA 1
ATOM 621 C C . ASN A 1 86 ? 2.128 -8.312 25.446 1.00 33.41 83 ASN A C 1
ATOM 622 O O . ASN A 1 86 ? 2.347 -8.346 24.231 1.00 33.28 83 ASN A O 1
ATOM 627 N N . GLU A 1 87 ? 1.035 -8.829 26.004 1.00 27.77 84 GLU A N 1
ATOM 628 C CA . GLU A 1 87 ? 0.029 -9.510 25.205 1.00 32.33 84 GLU A CA 1
ATOM 629 C C . GLU A 1 87 ? -1.330 -9.337 25.862 1.00 29.75 84 GLU A C 1
ATOM 630 O O . GLU A 1 87 ? -1.434 -9.219 27.085 1.00 28.79 84 GLU A O 1
ATOM 636 N N . THR A 1 88 ? -2.370 -9.317 25.034 1.00 29.99 85 THR A N 1
ATOM 637 C CA . THR A 1 88 ? -3.745 -9.194 25.496 1.00 32.32 85 THR A CA 1
ATOM 638 C C . THR A 1 88 ? -4.442 -10.538 25.347 1.00 33.42 85 THR A C 1
ATOM 639 O O . THR A 1 88 ? -4.395 -11.152 24.274 1.00 29.40 85 THR A O 1
ATOM 643 N N . ARG A 1 89 ? -5.076 -10.995 26.424 1.00 31.63 86 ARG A N 1
ATOM 644 C CA . ARG A 1 89 ? -5.819 -12.248 26.385 1.00 32.80 86 ARG A CA 1
ATOM 645 C C . ARG A 1 89 ? -7.101 -12.053 25.586 1.00 33.71 86 ARG A C 1
ATOM 646 O O . ARG A 1 89 ? -7.902 -11.163 25.891 1.00 38.21 86 ARG A O 1
ATOM 654 N N . LEU A 1 90 ? -7.292 -12.876 24.561 1.00 30.86 87 LEU A N 1
ATOM 655 C CA . LEU A 1 90 ? -8.373 -12.698 23.606 1.00 33.60 87 LEU A CA 1
ATOM 656 C C . LEU A 1 90 ? -9.407 -13.805 23.749 1.00 33.72 87 LEU A C 1
ATOM 657 O O . LEU A 1 90 ? -9.101 -14.910 24.204 1.00 35.40 87 LEU A O 1
ATOM 662 N N . THR A 1 91 ? -10.635 -13.498 23.346 1.00 32.01 88 THR A N 1
ATOM 663 C CA . THR A 1 91 ? -11.708 -14.482 23.253 1.00 36.51 88 THR A CA 1
ATOM 664 C C . THR A 1 91 ? -12.023 -14.686 21.776 1.00 32.13 88 THR A C 1
ATOM 665 O O . THR A 1 91 ? -12.497 -13.764 21.102 1.00 33.07 88 THR A O 1
ATOM 669 N N . ILE A 1 92 ? -11.742 -15.883 21.271 1.00 33.67 89 ILE A N 1
ATOM 670 C CA . ILE A 1 92 ? -11.951 -16.224 19.868 1.00 30.97 89 ILE A CA 1
ATOM 671 C C . ILE A 1 92 ? -13.123 -17.194 19.808 1.00 36.62 89 ILE A C 1
ATOM 672 O O . ILE A 1 92 ? -12.986 -18.373 20.159 1.00 29.82 89 ILE A O 1
ATOM 677 N N . THR A 1 93 ? -14.274 -16.701 19.360 1.00 35.63 90 THR A N 1
ATOM 678 C CA . THR A 1 93 ? -15.532 -17.430 19.440 1.00 36.76 90 THR A CA 1
ATOM 679 C C . THR A 1 93 ? -16.038 -17.775 18.047 1.00 35.70 90 THR A C 1
ATOM 680 O O . THR A 1 93 ? -15.926 -16.969 17.117 1.00 32.86 90 THR A O 1
ATOM 684 N N . ASN A 1 94 ? -16.593 -18.975 17.908 1.00 37.37 91 ASN A N 1
ATOM 685 C CA . ASN A 1 94 ? -17.151 -19.393 16.631 1.00 33.77 91 ASN A CA 1
ATOM 686 C C . ASN A 1 94 ? -18.479 -18.691 16.372 1.00 33.45 91 ASN A C 1
ATOM 687 O O . ASN A 1 94 ? -19.318 -18.560 17.266 1.00 32.25 91 ASN A O 1
ATOM 692 N N . VAL A 1 95 ? -18.664 -18.233 15.139 1.00 31.28 92 VAL A N 1
ATOM 693 C CA . VAL A 1 95 ? -19.907 -17.614 14.700 1.00 32.31 92 VAL A CA 1
ATOM 694 C C . VAL A 1 95 ? -20.613 -18.479 13.663 1.00 35.26 92 VAL A C 1
ATOM 695 O O . VAL A 1 95 ? -21.801 -18.779 13.791 1.00 36.75 92 VAL A O 1
ATOM 699 N N . ASN A 1 96 ? -19.890 -18.886 12.632 1.00 33.81 93 ASN A N 1
ATOM 700 C CA . ASN A 1 96 ? -20.334 -19.828 11.620 1.00 35.36 93 ASN A CA 1
ATOM 701 C C . ASN A 1 96 ? -19.257 -20.890 11.484 1.00 37.16 93 ASN A C 1
ATOM 702 O O . ASN A 1 96 ? -18.121 -20.686 11.927 1.00 37.57 93 ASN A O 1
ATOM 707 N N . PRO A 1 97 ? -19.584 -22.053 10.905 1.00 38.73 94 PRO A N 1
ATOM 708 C CA . PRO A 1 97 ? -18.541 -23.060 10.665 1.00 36.95 94 PRO A CA 1
ATOM 709 C C . PRO A 1 97 ? -17.358 -22.480 9.905 1.00 32.43 94 PRO A C 1
ATOM 710 O O . PRO A 1 97 ? -17.518 -21.929 8.812 1.00 36.11 94 PRO A O 1
ATOM 714 N N . GLY A 1 98 ? -16.169 -22.573 10.496 1.00 30.91 95 GLY A N 1
ATOM 715 C CA . GLY A 1 98 ? -14.968 -22.048 9.884 1.00 28.49 95 GLY A CA 1
ATOM 716 C C . GLY A 1 98 ? -14.796 -20.547 9.967 1.00 33.22 95 GLY A C 1
ATOM 717 O O . GLY A 1 98 ? -13.858 -20.017 9.361 1.00 30.17 95 GLY A O 1
ATOM 718 N N . GLU A 1 99 ? -15.665 -19.843 10.692 1.00 29.81 96 GLU A N 1
ATOM 719 C CA . GLU A 1 99 ? -15.596 -18.391 10.806 1.00 32.24 96 GLU A CA 1
ATOM 720 C C . GLU A 1 99 ? -15.711 -17.996 12.269 1.00 33.31 96 GLU A C 1
ATOM 721 O O . GLU A 1 99 ? -16.648 -18.413 12.958 1.00 32.97 96 GLU A O 1
ATOM 727 N N . TYR A 1 100 ? -14.762 -17.188 12.737 1.00 32.23 97 TYR A N 1
ATOM 728 C CA . TYR A 1 100 ? -14.656 -16.839 14.144 1.00 28.31 97 TYR A CA 1
ATOM 729 C C . TYR A 1 100 ? -14.641 -15.327 14.314 1.00 31.29 97 TYR A C 1
ATOM 730 O O . TYR A 1 100 ? -14.279 -14.578 13.404 1.00 30.03 97 TYR A O 1
ATOM 739 N N . SER A 1 101 ? -15.043 -14.889 15.501 1.00 31.76 98 SER A N 1
ATOM 740 C CA . SER A 1 101 ? -14.849 -13.516 15.934 1.00 34.41 98 SER A CA 1
ATOM 741 C C . SER A 1 101 ? -13.721 -13.475 16.955 1.00 33.00 98 SER A C 1
ATOM 742 O O . SER A 1 101 ? -13.462 -14.458 17.654 1.00 37.69 98 SER A O 1
ATOM 745 N N . ILE A 1 102 ? -13.035 -12.338 17.017 1.00 30.88 99 ILE A N 1
ATOM 746 C CA . ILE A 1 102 ? -11.970 -12.104 17.984 1.00 30.85 99 ILE A CA 1
ATOM 747 C C . ILE A 1 102 ? -12.361 -10.892 18.815 1.00 31.28 99 ILE A C 1
ATOM 748 O O . ILE A 1 102 ? -12.797 -9.873 18.266 1.00 31.30 99 ILE A O 1
ATOM 753 N N . SER A 1 103 ? -12.211 -11.000 20.131 1.00 31.19 100 SER A N 1
ATOM 754 C CA . SER A 1 103 ? -12.597 -9.916 21.020 1.00 32.85 100 SER A CA 1
ATOM 755 C C . SER A 1 103 ? -11.606 -9.804 22.168 1.00 32.62 100 SER A C 1
ATOM 756 O O . SER A 1 103 ? -10.940 -10.776 22.534 1.00 32.54 100 SER A O 1
ATOM 759 N N . ALA A 1 104 ? -11.512 -8.597 22.727 1.00 34.98 101 ALA A N 1
ATOM 760 C CA . ALA A 1 104 ? -10.677 -8.319 23.890 1.00 37.17 101 ALA A CA 1
ATOM 761 C C . ALA A 1 104 ? -11.501 -7.528 24.892 1.00 36.25 101 ALA A C 1
ATOM 762 O O . ALA A 1 104 ? -12.030 -6.463 24.557 1.00 35.47 101 ALA A O 1
ATOM 764 N N . GLY A 1 105 ? -11.606 -8.042 26.114 1.00 35.45 102 GLY A N 1
ATOM 765 C CA . GLY A 1 105 ? -12.405 -7.373 27.128 1.00 36.80 102 GLY A CA 1
ATOM 766 C C . GLY A 1 105 ? -13.856 -7.214 26.734 1.00 37.78 102 GLY A C 1
ATO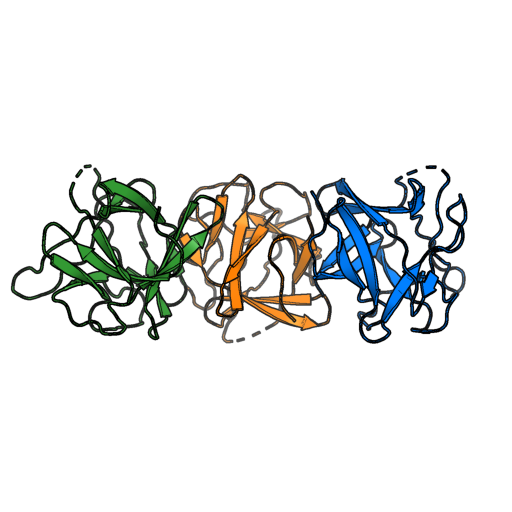M 767 O O . GLY A 1 105 ? -14.486 -6.205 27.078 1.00 37.96 102 GLY A O 1
ATOM 768 N N . GLY A 1 106 ? -14.401 -8.186 26.004 1.00 37.41 103 GLY A N 1
ATOM 769 C CA . GLY A 1 106 ? -15.766 -8.119 25.537 1.00 39.09 103 GLY A CA 1
ATOM 770 C C . GLY A 1 106 ? -15.998 -7.252 24.318 1.00 37.17 103 GLY A C 1
ATOM 771 O O . GLY A 1 106 ? -17.141 -7.171 23.851 1.00 42.98 103 GLY A O 1
ATOM 772 N N . LEU A 1 107 ? -14.965 -6.605 23.784 1.00 34.53 104 LEU A N 1
ATOM 773 C CA . LEU A 1 107 ? -15.098 -5.744 22.615 1.00 34.31 104 LEU A CA 1
ATOM 774 C C . LEU A 1 107 ? -14.543 -6.450 21.385 1.00 34.54 104 LEU A C 1
ATOM 775 O O . LEU A 1 107 ? -13.397 -6.906 21.390 1.00 31.97 104 LEU A O 1
ATOM 780 N N . LEU A 1 108 ? -15.350 -6.510 20.330 1.00 35.50 105 LEU A N 1
ATOM 781 C CA . LEU A 1 108 ? -15.008 -7.276 19.139 1.00 36.76 105 LEU A CA 1
ATOM 782 C C . LEU A 1 108 ? -13.984 -6.548 18.276 1.00 35.27 105 LEU A C 1
ATOM 783 O O . LEU A 1 108 ? -14.028 -5.323 18.129 1.00 35.03 105 LEU A O 1
ATOM 788 N N . TRP A 1 109 ? -13.063 -7.318 17.698 1.00 33.22 106 TRP A N 1
ATOM 789 C CA . TRP A 1 109 ? -12.118 -6.766 16.737 1.00 32.61 106 TRP A CA 1
ATOM 790 C C . TRP A 1 109 ? -12.843 -6.345 15.466 1.00 33.77 106 TRP A C 1
ATOM 791 O O . TRP A 1 109 ? -13.694 -7.073 14.947 1.00 33.09 106 TRP A O 1
ATOM 802 N N . LEU A 1 110 ? -12.495 -5.164 14.961 1.00 31.86 107 LEU A N 1
ATOM 803 C CA . LEU A 1 110 ? -13.032 -4.651 13.707 1.00 33.52 107 LEU A CA 1
ATOM 804 C C . LEU A 1 110 ? -11.890 -4.498 12.713 1.00 34.20 107 LEU A C 1
ATOM 805 O O . LEU A 1 110 ? -10.934 -3.754 12.969 1.00 30.00 107 LEU A O 1
ATOM 810 N N . ALA A 1 111 ? -11.989 -5.195 11.584 1.00 28.94 108 ALA A N 1
ATOM 811 C CA . ALA A 1 111 ? -10.977 -5.096 10.544 1.00 27.36 108 ALA A CA 1
ATOM 812 C C . ALA A 1 111 ? -11.141 -3.785 9.784 1.00 33.14 108 ALA A C 1
ATOM 813 O O . ALA A 1 111 ? -12.245 -3.440 9.352 1.00 35.68 108 ALA A O 1
ATOM 815 N N . ASN A 1 112 ? -10.038 -3.056 9.625 1.00 29.16 109 ASN A N 1
ATOM 816 C CA . ASN A 1 112 ? -10.016 -1.789 8.900 1.00 30.25 109 ASN A CA 1
ATOM 817 C C . ASN A 1 112 ? -9.131 -1.954 7.674 1.00 30.70 109 ASN A C 1
ATOM 818 O O . ASN A 1 112 ? -7.906 -2.059 7.797 1.00 31.89 109 ASN A O 1
ATOM 823 N N . THR A 1 113 ? -9.752 -1.979 6.497 1.00 33.04 110 THR A N 1
ATOM 824 C CA . THR A 1 113 ? -9.004 -2.157 5.265 1.00 30.38 110 THR A CA 1
ATOM 825 C C . THR A 1 113 ? -8.090 -0.955 5.017 1.00 31.39 110 THR A C 1
ATOM 826 O O . THR A 1 113 ? -8.413 0.170 5.406 1.00 34.18 110 THR A O 1
ATOM 830 N N . PRO A 1 114 ? -6.937 -1.172 4.380 1.00 31.65 111 PRO A N 1
ATOM 831 C CA . PRO A 1 114 ? -6.020 -0.058 4.118 1.00 29.76 111 PRO A CA 1
ATOM 832 C C . PRO A 1 114 ? -6.655 0.990 3.217 1.00 34.35 111 PRO A C 1
ATOM 833 O O . PRO A 1 114 ? -7.570 0.715 2.438 1.00 31.49 111 PRO A O 1
ATOM 837 N N . VAL A 1 115 ? -6.150 2.214 3.338 1.00 33.06 112 VAL A N 1
ATOM 838 C CA . VAL A 1 115 ? -6.665 3.362 2.600 1.00 36.42 112 VAL A CA 1
ATOM 839 C C . VAL A 1 115 ? -5.504 4.019 1.871 1.00 29.78 112 VAL A C 1
ATOM 840 O O . VAL A 1 115 ? -4.548 4.479 2.508 1.00 30.00 112 VAL A O 1
ATOM 844 N N . GLY A 1 116 ? -5.585 4.063 0.543 1.00 28.50 113 GLY A N 1
ATOM 845 C CA . GLY A 1 116 ? -4.593 4.772 -0.248 1.00 31.08 113 GLY A CA 1
ATOM 846 C C . GLY A 1 116 ? -3.192 4.220 -0.134 1.00 30.38 113 GLY A C 1
ATOM 847 O O . GLY A 1 116 ? -2.224 4.954 -0.358 1.00 30.33 113 GLY A O 1
ATOM 848 N N . GLY A 1 117 ? -3.054 2.945 0.219 1.00 26.11 114 GLY A N 1
ATOM 849 C CA . GLY A 1 117 ? -1.757 2.320 0.348 1.00 30.25 114 GLY A CA 1
ATOM 850 C C . GLY A 1 117 ? -1.191 2.286 1.751 1.00 31.84 114 GLY A C 1
ATOM 851 O O . GLY A 1 117 ? -0.079 1.777 1.940 1.00 32.94 114 GLY A O 1
ATOM 852 N N . THR A 1 118 ? -1.913 2.805 2.737 1.00 33.42 115 THR A N 1
ATOM 853 C CA . THR A 1 118 ? -1.472 2.809 4.124 1.00 31.53 115 THR A CA 1
ATOM 854 C C . THR A 1 118 ? -2.387 1.896 4.929 1.00 31.25 115 THR A C 1
ATOM 855 O O . THR A 1 118 ? -3.610 2.079 4.925 1.00 30.15 115 THR A O 1
ATOM 859 N N . GLY A 1 119 ? -1.797 0.913 5.604 1.00 35.90 116 GLY A N 1
ATOM 860 C CA . GLY A 1 119 ? -2.583 0.015 6.427 1.00 30.17 116 GLY A CA 1
ATOM 861 C C . GLY A 1 119 ? -3.215 0.729 7.607 1.00 31.09 116 GLY A C 1
ATOM 862 O O . GLY A 1 119 ? -2.731 1.759 8.079 1.00 31.17 116 GLY A O 1
ATOM 863 N N . GLU A 1 120 ? -4.320 0.165 8.089 1.00 31.11 117 GLU A N 1
ATOM 864 C CA . GLU A 1 120 ? -5.061 0.712 9.216 1.00 30.31 117 GLU A CA 1
ATOM 865 C C . GLU A 1 120 ? -5.140 -0.336 10.316 1.00 31.31 117 GLU A C 1
ATOM 866 O O . GLU A 1 120 ? -5.431 -1.505 10.044 1.00 27.41 117 GLU A O 1
ATOM 872 N N . ALA A 1 121 ? -4.877 0.084 11.552 1.00 29.60 118 ALA A N 1
ATOM 873 C CA . ALA A 1 121 ? -4.870 -0.854 12.666 1.00 30.57 118 ALA A CA 1
ATOM 874 C C . ALA A 1 121 ? -6.261 -1.428 12.898 1.00 29.13 118 ALA A C 1
ATOM 875 O O . ALA A 1 121 ? -7.270 -0.732 12.761 1.00 28.51 118 ALA A O 1
ATOM 877 N N . VAL A 1 122 ? -6.309 -2.721 13.229 1.00 28.96 119 VAL A N 1
ATOM 878 C CA . VAL A 1 122 ? -7.537 -3.304 13.751 1.00 28.48 119 VAL A CA 1
ATOM 879 C C . VAL A 1 122 ? -7.941 -2.540 15.004 1.00 30.61 119 VAL A C 1
ATOM 880 O O . VAL A 1 122 ? -7.095 -2.165 15.826 1.00 32.72 119 VAL A O 1
ATOM 884 N N . THR A 1 123 ? -9.239 -2.283 15.148 1.00 29.82 120 THR A N 1
ATOM 885 C CA . THR A 1 123 ? -9.754 -1.529 16.281 1.00 32.18 120 THR A CA 1
ATOM 886 C C . THR A 1 123 ? -10.849 -2.321 16.982 1.00 30.67 120 THR A C 1
ATOM 887 O O . THR A 1 123 ? -11.379 -3.302 16.455 1.00 31.92 120 THR A O 1
ATOM 891 N N . LEU A 1 124 ? -11.185 -1.877 18.190 1.00 34.26 121 LEU A N 1
ATOM 892 C CA . LEU A 1 124 ? -12.268 -2.467 18.965 1.00 33.88 121 LEU A CA 1
ATOM 893 C C . LEU A 1 124 ? -13.555 -1.697 18.703 1.00 38.03 121 LEU A C 1
ATOM 894 O O . LEU A 1 124 ? -13.567 -0.462 18.754 1.00 33.72 121 LEU A O 1
ATOM 899 N N . GLN A 1 125 ? -14.632 -2.422 18.418 1.00 39.62 122 GLN A N 1
ATOM 900 C CA . GLN A 1 125 ? -15.927 -1.796 18.206 1.00 44.22 122 GLN A CA 1
ATOM 901 C C . GLN A 1 125 ? -16.699 -1.726 19.522 1.00 47.99 122 GLN A C 1
ATOM 902 O O . GLN A 1 125 ? -16.356 -2.377 20.512 1.00 48.13 122 GLN A O 1
ATOM 908 N N . ALA A 1 126 ? -17.758 -0.921 19.525 1.00 48.58 123 ALA A N 1
ATOM 909 C CA . ALA A 1 126 ? -18.547 -0.688 20.733 1.00 52.87 123 ALA A CA 1
ATOM 910 C C . ALA A 1 126 ? -19.300 -1.937 21.192 1.00 52.63 123 ALA A C 1
ATOM 911 O O . ALA A 1 126 ? -19.155 -3.017 20.617 1.00 56.14 123 ALA A O 1
ATOM 913 N N . ALA A 1 131 ? -21.054 -9.039 15.432 1.00 46.22 128 ALA A N 1
ATOM 914 C CA . ALA A 1 131 ? -19.698 -9.049 14.896 1.00 46.62 128 ALA A CA 1
ATOM 915 C C . ALA A 1 131 ? -19.683 -8.642 13.426 1.00 49.56 128 ALA A C 1
ATOM 916 O O . ALA A 1 131 ? -20.239 -9.335 12.573 1.00 48.89 128 ALA A O 1
ATOM 918 N N . GLN A 1 132 ? -19.042 -7.512 13.134 1.00 46.01 129 GLN A N 1
ATOM 919 C CA . GLN A 1 132 ? -18.928 -7.026 11.768 1.00 47.05 129 GLN A CA 1
ATOM 920 C C . GLN A 1 132 ? -17.675 -7.525 11.063 1.00 44.93 129 GLN A C 1
ATOM 921 O O . GLN A 1 132 ? -17.553 -7.344 9.846 1.00 42.73 129 GLN A O 1
ATOM 927 N N . SER A 1 133 ? -16.749 -8.150 11.790 1.00 38.17 130 SER A N 1
ATOM 928 C CA . SER A 1 133 ? -15.533 -8.707 11.210 1.00 36.17 130 SER A CA 1
ATOM 929 C C . SER A 1 133 ? -15.377 -10.142 11.686 1.00 34.86 130 SER A C 1
ATOM 930 O O . SER A 1 133 ? -15.286 -10.395 12.893 1.00 30.47 130 SER A O 1
ATOM 933 N N . LEU A 1 134 ? -15.359 -11.076 10.743 1.00 32.23 131 LEU A N 1
ATOM 934 C CA . LEU A 1 134 ? -15.110 -12.479 11.023 1.00 33.77 131 LEU A CA 1
ATOM 935 C C . LEU A 1 134 ? -13.750 -12.871 10.461 1.00 34.84 131 LEU A C 1
ATOM 936 O O . LEU A 1 134 ? -13.195 -12.192 9.592 1.00 32.05 131 LEU A O 1
ATOM 941 N N . TRP A 1 135 ? -13.206 -13.972 10.976 1.00 28.86 132 TRP A N 1
ATOM 942 C CA . TRP A 1 135 ? -11.856 -14.383 10.625 1.00 28.91 132 TRP A CA 1
ATOM 943 C C . TRP A 1 135 ? -11.817 -15.879 10.355 1.00 32.27 132 TRP A C 1
ATOM 944 O O . TRP A 1 135 ? -12.488 -16.662 11.034 1.00 29.58 132 TRP A O 1
ATOM 955 N N . VAL A 1 136 ? -11.022 -16.267 9.362 1.00 30.73 133 VAL A N 1
ATOM 956 C CA . VAL A 1 136 ? -10.755 -17.665 9.052 1.00 32.54 133 VAL A CA 1
ATOM 957 C C . VAL A 1 136 ? -9.334 -17.979 9.494 1.00 30.85 133 VAL A C 1
ATOM 958 O O . VAL A 1 136 ? -8.395 -17.252 9.148 1.00 31.16 133 VAL A O 1
ATOM 962 N N . PHE A 1 137 ? -9.177 -19.056 10.256 1.00 26.95 134 PHE A N 1
ATOM 963 C CA . PHE A 1 137 ? -7.876 -19.469 10.771 1.00 30.53 134 PHE A CA 1
ATOM 964 C C . PHE A 1 137 ? -7.331 -20.576 9.876 1.00 30.98 134 PHE A C 1
ATOM 965 O O . PHE A 1 137 ? -7.800 -21.718 9.931 1.00 27.81 134 PHE A O 1
ATOM 973 N N . GLU A 1 138 ? -6.345 -20.231 9.052 1.00 31.33 135 GLU A N 1
ATOM 974 C CA . GLU A 1 138 ? -5.746 -21.151 8.092 1.00 32.53 135 GLU A CA 1
ATOM 975 C C . GLU A 1 138 ? -4.413 -21.641 8.642 1.00 32.40 135 GLU A C 1
ATOM 976 O O . GLU A 1 138 ? -3.517 -20.835 8.909 1.00 30.67 135 GLU A O 1
ATOM 982 N N . ALA A 1 139 ? -4.284 -22.956 8.809 1.00 32.20 136 ALA A N 1
ATOM 983 C CA . ALA A 1 139 ? -3.048 -23.526 9.330 1.00 30.07 136 ALA A CA 1
ATOM 984 C C . ALA A 1 139 ? -1.878 -23.197 8.411 1.00 33.19 136 ALA A C 1
ATOM 985 O O . ALA A 1 139 ? -1.969 -23.358 7.191 1.00 33.26 136 ALA A O 1
ATOM 987 N N . VAL A 1 140 ? -0.781 -22.726 8.999 1.00 34.79 137 VAL A N 1
ATOM 988 C CA . VAL A 1 140 ? 0.404 -22.366 8.227 1.00 32.71 137 VAL A CA 1
ATOM 989 C C . VAL A 1 140 ? 1.112 -23.618 7.724 1.00 39.64 137 VAL A C 1
ATOM 990 O O . VAL A 1 140 ? 1.549 -23.671 6.573 1.00 38.98 137 VAL A O 1
ATOM 994 N N . MET B 1 4 ? 4.644 -26.497 9.571 1.00 49.42 1 MET B N 1
ATOM 995 C CA . MET B 1 4 ? 5.294 -27.624 8.912 1.00 46.60 1 MET B CA 1
ATOM 996 C C . MET B 1 4 ? 4.332 -28.801 8.773 1.00 46.34 1 MET B C 1
ATOM 997 O O . MET B 1 4 ? 4.395 -29.551 7.798 1.00 43.67 1 MET B O 1
ATOM 1002 N N . SER B 1 5 ? 3.435 -28.951 9.747 1.00 40.97 2 SER B N 1
ATOM 1003 C CA . SER B 1 5 ? 2.476 -30.046 9.759 1.00 41.98 2 SER B CA 1
ATOM 1004 C C . SER B 1 5 ? 1.114 -29.526 10.198 1.00 38.51 2 SER B C 1
ATOM 1005 O O . SER B 1 5 ? 1.001 -28.472 10.829 1.00 37.37 2 SER B O 1
ATOM 1008 N N . ILE B 1 6 ? 0.078 -30.285 9.858 1.00 35.29 3 ILE B N 1
ATOM 1009 C CA . ILE B 1 6 ? -1.295 -29.954 10.231 1.00 33.33 3 ILE B CA 1
ATOM 1010 C C . ILE B 1 6 ? -1.568 -30.557 11.605 1.00 35.70 3 ILE B C 1
ATOM 1011 O O . ILE B 1 6 ? -1.521 -31.790 11.747 1.00 34.21 3 ILE B O 1
ATOM 1016 N N . PRO B 1 7 ? -1.854 -29.752 12.623 1.00 34.93 4 PRO B N 1
ATOM 1017 C CA . PRO B 1 7 ? -2.130 -30.303 13.952 1.00 34.03 4 PRO B CA 1
ATOM 1018 C C . PRO B 1 7 ? -3.524 -30.915 14.024 1.00 33.16 4 PRO B C 1
ATOM 1019 O O . PRO B 1 7 ? -4.380 -30.695 13.166 1.00 32.31 4 PRO B O 1
ATOM 1023 N N . ALA B 1 8 ? -3.734 -31.702 15.078 1.00 36.26 5 ALA B N 1
ATOM 1024 C CA . ALA B 1 8 ? -5.026 -32.339 15.291 1.00 30.52 5 ALA B CA 1
ATOM 1025 C C . ALA B 1 8 ? -6.124 -31.292 15.433 1.00 33.59 5 ALA B C 1
ATOM 1026 O O . ALA B 1 8 ? -5.943 -30.259 16.082 1.00 33.72 5 ALA B O 1
ATOM 1028 N N . GLY B 1 9 ? -7.265 -31.565 14.812 1.00 34.26 6 GLY B N 1
ATOM 1029 C CA . GLY B 1 9 ? -8.381 -30.643 14.850 1.00 32.70 6 GLY B CA 1
ATOM 1030 C C . GLY B 1 9 ? -9.393 -31.002 13.781 1.00 34.03 6 GLY B C 1
ATOM 1031 O O . GLY B 1 9 ? -9.275 -32.029 13.112 1.00 30.53 6 GLY B O 1
ATOM 1032 N N . THR B 1 10 ? -10.393 -30.136 13.639 1.00 30.84 7 THR B N 1
ATOM 1033 C CA . THR B 1 10 ? -11.419 -30.283 12.615 1.00 32.22 7 THR B CA 1
ATOM 1034 C C . THR B 1 10 ? -11.324 -29.106 11.656 1.00 32.53 7 THR B C 1
ATOM 1035 O O . THR B 1 10 ? -11.317 -27.948 12.088 1.00 31.78 7 THR B O 1
ATOM 1039 N N . TYR B 1 11 ? -11.247 -29.403 10.359 1.00 29.19 8 TYR B N 1
ATOM 1040 C CA . TYR B 1 11 ? -10.973 -28.392 9.350 1.00 32.81 8 TYR B CA 1
ATOM 1041 C C . TYR B 1 11 ? -11.952 -28.485 8.190 1.00 29.75 8 TYR B C 1
ATOM 1042 O O . TYR B 1 11 ? -12.426 -29.568 7.834 1.00 30.06 8 TYR B O 1
ATOM 1051 N N . LEU B 1 12 ? -12.245 -27.327 7.605 1.00 33.38 9 LEU B N 1
ATOM 1052 C CA . LEU B 1 12 ? -12.703 -27.251 6.228 1.00 30.03 9 LEU B CA 1
ATOM 1053 C C . LEU B 1 12 ? -11.470 -27.211 5.338 1.00 31.77 9 LEU B C 1
ATOM 1054 O O . LEU B 1 12 ? -10.507 -26.498 5.632 1.00 36.37 9 LEU B O 1
ATOM 1059 N N . ILE B 1 13 ? -11.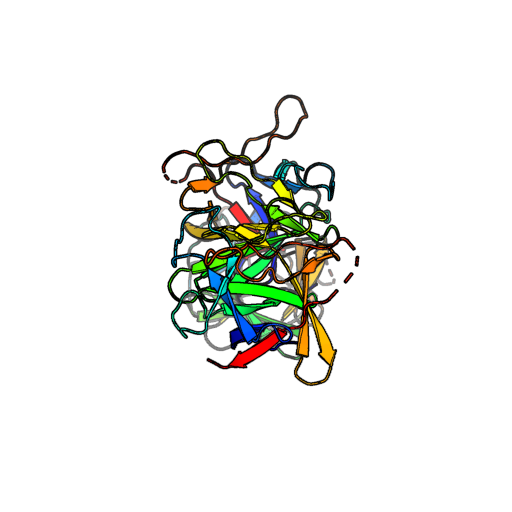489 -27.988 4.260 1.00 29.04 10 ILE B N 1
ATOM 1060 C CA . ILE B 1 13 ? -10.310 -28.180 3.424 1.00 29.51 10 ILE B CA 1
ATOM 1061 C C . ILE B 1 13 ? -10.634 -27.666 2.028 1.00 31.75 10 ILE B C 1
ATOM 1062 O O . ILE B 1 13 ? -11.381 -28.306 1.277 1.00 28.97 10 ILE B O 1
ATOM 1067 N N . ARG B 1 14 ? -10.068 -26.514 1.680 1.00 31.45 11 ARG B N 1
ATOM 1068 C CA . ARG B 1 14 ? -10.378 -25.814 0.443 1.00 32.11 11 ARG B CA 1
ATOM 1069 C C . ARG B 1 14 ? -9.234 -25.975 -0.549 1.00 29.55 11 ARG B C 1
ATOM 1070 O O . ARG B 1 14 ? -8.067 -25.770 -0.199 1.00 29.63 11 ARG B O 1
ATOM 1078 N N . ASN B 1 15 ? -9.574 -26.342 -1.781 1.00 30.52 12 ASN B N 1
ATOM 1079 C CA . ASN B 1 15 ? -8.597 -26.444 -2.859 1.00 34.35 12 ASN B CA 1
ATOM 1080 C C . ASN B 1 15 ? -8.223 -25.043 -3.334 1.00 33.09 12 ASN B C 1
ATOM 1081 O O . ASN B 1 15 ? -9.099 -24.258 -3.711 1.00 32.44 12 ASN B O 1
ATOM 1086 N N . VAL B 1 16 ? -6.924 -24.732 -3.313 1.00 33.45 13 VAL B N 1
ATOM 1087 C CA . VAL B 1 16 ? -6.464 -23.379 -3.627 1.00 35.66 13 VAL B CA 1
ATOM 1088 C C . VAL B 1 16 ? -6.842 -22.997 -5.053 1.00 37.95 13 VAL B C 1
ATOM 1089 O O . VAL B 1 16 ? -7.340 -21.894 -5.311 1.00 35.30 13 VAL B O 1
ATOM 1093 N N . GLU B 1 17 ? -6.611 -23.905 -6.000 1.00 36.43 14 GLU B N 1
ATOM 1094 C CA . GLU B 1 17 ? -6.751 -23.565 -7.411 1.00 38.80 14 GLU B CA 1
ATOM 1095 C C . GLU B 1 17 ? -8.199 -23.325 -7.818 1.00 37.25 14 GLU B C 1
ATOM 1096 O O . GLU B 1 17 ? -8.441 -22.652 -8.825 1.00 41.98 14 GLU B O 1
ATOM 1102 N N . SER B 1 18 ? -9.166 -23.840 -7.057 1.00 35.55 15 SER B N 1
ATOM 1103 C CA . SER B 1 18 ? -10.572 -23.703 -7.410 1.00 34.81 15 SER B CA 1
ATOM 1104 C C . SER B 1 18 ? -11.431 -23.079 -6.321 1.00 34.12 15 SER B C 1
ATOM 1105 O O . SER B 1 18 ? -12.587 -22.743 -6.600 1.00 35.39 15 SER B O 1
ATOM 1108 N N . ASN B 1 19 ? -10.918 -22.923 -5.099 1.00 33.42 16 ASN B N 1
ATOM 1109 C CA . ASN B 1 19 ? -11.670 -22.411 -3.954 1.00 33.56 16 ASN B CA 1
ATOM 1110 C C . ASN B 1 19 ? -12.894 -23.263 -3.633 1.00 37.34 16 ASN B C 1
ATOM 1111 O O . ASN B 1 19 ? -13.827 -22.790 -2.973 1.00 34.95 16 ASN B O 1
ATOM 1116 N N . LEU B 1 20 ? -12.903 -24.513 -4.087 1.00 35.14 17 LEU B N 1
ATOM 1117 C CA . LEU B 1 20 ? -13.914 -25.490 -3.715 1.00 33.33 17 LEU B CA 1
ATOM 1118 C C . LEU B 1 20 ? -13.400 -26.348 -2.563 1.00 30.95 17 LEU B C 1
ATOM 1119 O O . LEU B 1 20 ? -12.192 -26.496 -2.359 1.00 32.25 17 LEU B O 1
ATOM 1124 N N . TYR B 1 21 ? -14.334 -26.915 -1.809 1.00 28.90 18 TYR B N 1
ATOM 1125 C CA . TYR B 1 21 ? -14.022 -27.597 -0.561 1.00 30.89 18 TYR B CA 1
ATOM 1126 C C . TYR B 1 21 ? -14.152 -29.107 -0.712 1.00 30.74 18 TYR B C 1
ATOM 1127 O O . TYR B 1 21 ? -15.044 -29.598 -1.412 1.00 30.45 18 TYR B O 1
ATOM 1136 N N . LEU B 1 22 ? -13.252 -29.834 -0.050 1.00 31.62 19 LEU B N 1
ATOM 1137 C CA . LEU B 1 22 ? -13.366 -31.283 0.044 1.00 30.41 19 LEU B CA 1
ATOM 1138 C C . LEU B 1 22 ? -14.725 -31.653 0.622 1.00 32.62 19 LEU B C 1
ATOM 1139 O O . LEU B 1 22 ? -15.133 -31.136 1.665 1.00 30.43 19 LEU B O 1
ATOM 1144 N N . ASP B 1 23 ? -15.423 -32.552 -0.068 1.00 29.12 20 ASP B N 1
ATOM 1145 C CA . ASP B 1 23 ? -16.855 -32.738 0.135 1.00 28.20 20 ASP B CA 1
ATOM 1146 C C . ASP B 1 23 ? -17.194 -34.202 -0.099 1.00 32.88 20 ASP B C 1
ATOM 1147 O O . ASP B 1 23 ? -16.899 -34.741 -1.170 1.00 30.15 20 ASP B O 1
ATOM 1152 N N . LEU B 1 24 ? -17.809 -34.840 0.896 1.00 32.23 21 LEU B N 1
ATOM 1153 C CA . LEU B 1 24 ? -18.313 -36.203 0.742 1.00 31.05 21 LEU B CA 1
ATOM 1154 C C . LEU B 1 24 ? -19.656 -36.131 0.024 1.00 31.67 21 LEU B C 1
ATOM 1155 O O . LEU B 1 24 ? -20.630 -35.607 0.574 1.00 31.88 21 LEU B O 1
ATOM 1160 N N . ARG B 1 25 ? -19.706 -36.660 -1.200 1.00 34.25 22 ARG B N 1
ATOM 1161 C CA . ARG B 1 25 ? -20.832 -36.444 -2.104 1.00 32.24 22 ARG B CA 1
ATOM 1162 C C . ARG B 1 25 ? -22.159 -36.814 -1.454 1.00 32.95 22 ARG B C 1
ATOM 1163 O O . ARG B 1 25 ? -22.362 -37.956 -1.032 1.00 28.74 22 ARG B O 1
ATOM 1171 N N . GLY B 1 26 ? -23.056 -35.834 -1.368 1.00 32.59 23 GLY B N 1
ATOM 1172 C CA . GLY B 1 26 ? -24.394 -36.053 -0.851 1.00 35.59 23 GLY B CA 1
ATOM 1173 C C . GLY B 1 26 ? -24.457 -36.472 0.604 1.00 36.85 23 GLY B C 1
ATOM 1174 O O . GLY B 1 26 ? -25.514 -36.897 1.082 1.00 37.68 23 GLY B O 1
ATOM 1175 N N . SER B 1 27 ? -23.336 -36.356 1.318 1.00 32.60 24 SER B N 1
ATOM 1176 C CA . SER B 1 27 ? -23.216 -36.802 2.704 1.00 33.13 24 SER B CA 1
ATOM 1177 C C . SER B 1 27 ? -23.550 -38.282 2.863 1.00 36.08 24 SER B C 1
ATOM 1178 O O . SER B 1 27 ? -23.943 -38.720 3.948 1.00 34.21 24 SER B O 1
ATOM 1181 N N . ASN B 1 28 ? -23.396 -39.060 1.798 1.00 33.86 25 ASN B N 1
ATOM 1182 C CA . ASN B 1 28 ? -23.756 -40.475 1.822 1.00 30.84 25 ASN B CA 1
ATOM 1183 C C . ASN B 1 28 ? -22.733 -41.263 2.629 1.00 32.98 25 ASN B C 1
ATOM 1184 O O . ASN B 1 28 ? -21.549 -41.275 2.266 1.00 32.86 25 ASN B O 1
ATOM 1189 N N . PRO B 1 29 ? -23.131 -41.935 3.712 1.00 33.28 26 PRO B N 1
ATOM 1190 C CA . PRO B 1 29 ? -22.168 -42.689 4.524 1.00 33.67 26 PRO B CA 1
ATOM 1191 C C . PRO B 1 29 ? -21.817 -44.060 3.970 1.00 35.20 26 PRO B C 1
ATOM 1192 O O . PRO B 1 29 ? -21.085 -44.804 4.632 1.00 37.16 26 PRO B O 1
ATOM 1196 N N . ALA B 1 30 ? -22.314 -44.416 2.794 1.00 34.96 27 ALA B N 1
ATOM 1197 C CA . ALA B 1 30 ? -22.080 -45.749 2.266 1.00 34.67 27 ALA B CA 1
ATOM 1198 C C . ALA B 1 30 ? -20.675 -45.865 1.678 1.00 33.72 27 ALA B C 1
ATOM 1199 O O . ALA B 1 30 ? -20.134 -44.889 1.148 1.00 32.66 27 ALA B O 1
ATOM 1201 N N . PRO B 1 31 ? -20.063 -47.046 1.771 1.00 32.88 28 PRO B N 1
ATOM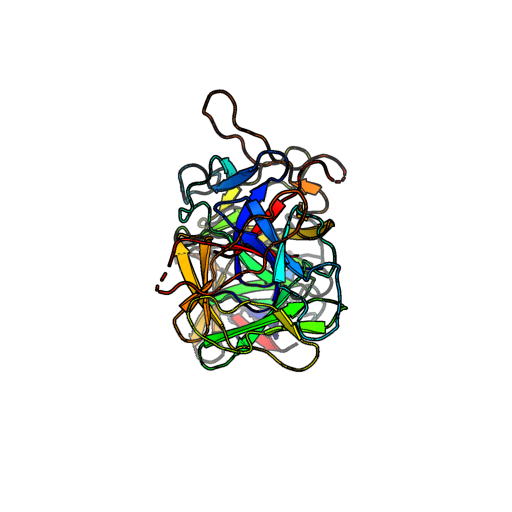 1202 C CA . PRO B 1 31 ? -18.799 -47.278 1.063 1.00 34.18 28 PRO B CA 1
ATOM 1203 C C . PRO B 1 31 ? -18.952 -46.999 -0.424 1.00 33.99 28 PRO B C 1
ATOM 1204 O O . PRO B 1 31 ? -20.012 -47.218 -1.015 1.00 34.79 28 PRO B O 1
ATOM 1208 N N . GLY B 1 32 ? -17.879 -46.495 -1.027 1.00 30.71 29 GLY B N 1
ATOM 1209 C CA . GLY B 1 32 ? -17.904 -46.152 -2.432 1.00 31.64 29 GLY B CA 1
ATOM 1210 C C . GLY B 1 32 ? -18.425 -44.769 -2.751 1.00 32.52 29 GLY B C 1
ATOM 1211 O O . GLY B 1 32 ? -18.592 -44.450 -3.934 1.00 30.67 29 GLY B O 1
ATOM 1212 N N . THR B 1 33 ? -18.695 -43.942 -1.740 1.00 31.94 30 THR B N 1
ATOM 1213 C CA . THR B 1 33 ? -19.159 -42.577 -1.961 1.00 32.01 30 THR B CA 1
ATOM 1214 C C . THR B 1 33 ? -17.962 -41.674 -2.230 1.00 30.59 30 THR B C 1
ATOM 1215 O O . THR B 1 33 ? -17.057 -41.577 -1.396 1.00 34.46 30 THR B O 1
ATOM 1219 N N . ASP B 1 34 ? -17.969 -41.001 -3.381 1.00 30.17 31 ASP B N 1
ATOM 1220 C CA . ASP B 1 34 ? -16.830 -40.186 -3.787 1.00 31.67 31 ASP B CA 1
ATOM 1221 C C . ASP B 1 34 ? -16.586 -39.037 -2.817 1.00 31.53 31 ASP B C 1
ATOM 1222 O O . ASP B 1 34 ? -17.523 -38.440 -2.281 1.00 30.84 31 ASP B O 1
ATOM 1227 N N . ALA B 1 35 ? -15.310 -38.728 -2.599 1.00 31.68 32 ALA B N 1
ATOM 1228 C CA . ALA B 1 35 ? -14.903 -37.465 -1.994 1.00 31.59 32 ALA B CA 1
ATOM 1229 C C . ALA B 1 35 ? -14.604 -36.493 -3.129 1.00 32.38 32 ALA B C 1
ATOM 1230 O O . ALA B 1 35 ? -13.656 -36.694 -3.894 1.00 33.30 32 ALA B O 1
ATOM 1232 N N . ILE B 1 36 ? -15.422 -35.448 -3.246 1.00 32.14 33 ILE B N 1
ATOM 1233 C CA . ILE B 1 36 ? -15.338 -34.512 -4.362 1.00 33.64 33 ILE B CA 1
ATOM 1234 C C . ILE B 1 36 ? -14.909 -33.148 -3.845 1.00 30.97 33 ILE B C 1
ATOM 1235 O O . ILE B 1 36 ? -14.669 -32.974 -2.645 1.00 34.26 33 ILE B O 1
ATOM 1240 N N . VAL B 1 37 ? -14.805 -32.172 -4.744 1.00 34.56 34 VAL B N 1
ATOM 1241 C CA . VAL B 1 37 ? -14.695 -30.767 -4.370 1.00 32.61 34 VAL B CA 1
ATOM 1242 C C . VAL B 1 37 ? -15.972 -30.070 -4.814 1.00 36.96 34 VAL B C 1
ATOM 1243 O O . VAL B 1 37 ? -16.473 -30.307 -5.921 1.00 33.85 34 VAL B O 1
ATOM 1247 N N . TRP B 1 38 ? -16.508 -29.222 -3.941 1.00 35.01 35 TRP B N 1
ATOM 1248 C CA . TRP B 1 38 ? -17.841 -28.675 -4.136 1.00 34.65 35 TRP B CA 1
ATOM 1249 C C . TRP B 1 38 ? -17.897 -27.287 -3.520 1.00 37.14 35 TRP B C 1
ATOM 1250 O O . TRP B 1 38 ? -17.054 -26.919 -2.695 1.00 32.46 35 TRP B O 1
ATOM 1261 N N . GLY B 1 39 ? -18.897 -26.514 -3.940 1.00 36.05 36 GLY B N 1
ATOM 1262 C CA . GLY B 1 39 ? -19.120 -25.190 -3.389 1.00 36.59 36 GLY B CA 1
ATOM 1263 C C . GLY B 1 39 ? -19.216 -25.205 -1.877 1.00 31.78 36 GLY B C 1
ATOM 1264 O O . GLY B 1 39 ? -19.730 -26.164 -1.293 1.00 32.77 36 GLY B O 1
ATOM 1265 N N . ARG B 1 40 ? -18.713 -24.154 -1.233 1.00 34.22 37 ARG B N 1
ATOM 1266 C CA . ARG B 1 40 ? -18.668 -24.115 0.224 1.00 34.68 37 ARG B CA 1
ATOM 1267 C C . ARG B 1 40 ? -20.070 -24.202 0.810 1.00 33.95 37 ARG B C 1
ATOM 1268 O O . ARG B 1 40 ? -20.985 -23.498 0.374 1.00 35.71 37 ARG B O 1
ATOM 1276 N N . THR B 1 41 ? -20.242 -25.084 1.794 1.00 37.81 38 THR B N 1
ATOM 1277 C CA . THR B 1 41 ? -21.504 -25.168 2.520 1.00 35.78 38 THR B CA 1
ATOM 1278 C C . THR B 1 41 ? -21.257 -25.065 4.018 1.00 35.46 38 THR B C 1
ATOM 1279 O O . THR B 1 41 ? -22.075 -24.503 4.753 1.00 40.20 38 THR B O 1
ATOM 1283 N N . GLY B 1 42 ? -20.130 -25.603 4.475 1.00 36.68 39 GLY B N 1
ATOM 1284 C CA . GLY B 1 42 ? -19.856 -25.694 5.893 1.00 35.33 39 GLY B CA 1
ATOM 1285 C C . GLY B 1 42 ? -20.581 -26.808 6.610 1.00 35.72 39 GLY B C 1
ATOM 1286 O O . GLY B 1 42 ? -20.539 -26.859 7.843 1.00 35.57 39 GLY B O 1
ATOM 1287 N N . ASN B 1 43 ? -21.245 -27.703 5.882 1.00 35.41 40 ASN B N 1
ATOM 1288 C CA . ASN B 1 43 ? -22.005 -28.777 6.499 1.00 35.70 40 ASN B CA 1
ATOM 1289 C C . ASN B 1 43 ? -21.078 -29.901 6.955 1.00 33.47 40 ASN B C 1
ATOM 1290 O O . ASN B 1 43 ? -19.871 -29.892 6.700 1.00 33.38 40 ASN B O 1
ATOM 1295 N N . ASN B 1 44 ? -21.671 -30.885 7.640 1.00 31.99 41 ASN B N 1
ATOM 1296 C CA . ASN B 1 44 ? -20.891 -31.973 8.226 1.00 32.93 41 ASN B CA 1
ATOM 1297 C C . ASN B 1 44 ? -20.059 -32.702 7.178 1.00 32.81 41 ASN B C 1
ATOM 1298 O O . ASN B 1 44 ? -18.923 -33.106 7.451 1.00 33.87 41 ASN B O 1
ATOM 1303 N N . ASN B 1 45 ? -20.598 -32.876 5.969 1.00 31.63 42 ASN B N 1
ATOM 1304 C CA . ASN B 1 45 ? -19.845 -33.589 4.942 1.00 33.11 42 ASN B CA 1
ATOM 1305 C C . ASN B 1 45 ? -18.696 -32.769 4.372 1.00 34.20 42 ASN B C 1
ATOM 1306 O O . ASN B 1 45 ? -18.038 -33.233 3.434 1.00 29.86 42 ASN B O 1
ATOM 1311 N N . GLN B 1 46 ? -18.446 -31.571 4.901 1.00 31.48 43 GLN B N 1
ATOM 1312 C CA . GLN B 1 46 ? -17.285 -30.773 4.529 1.00 31.11 43 GLN B CA 1
ATOM 1313 C C . GLN B 1 46 ? -16.373 -30.504 5.720 1.00 34.96 43 GLN B C 1
ATOM 1314 O O . GLN B 1 46 ? -15.384 -29.773 5.579 1.00 29.67 43 GLN B O 1
ATOM 1320 N N . ARG B 1 47 ? -16.679 -31.079 6.883 1.00 28.73 44 ARG B N 1
ATOM 1321 C CA . ARG B 1 47 ? -15.874 -30.930 8.090 1.00 31.96 44 ARG B CA 1
ATOM 1322 C C . ARG B 1 47 ? -15.060 -32.201 8.295 1.00 30.93 44 ARG B C 1
ATOM 1323 O O . ARG B 1 47 ? -15.627 -33.275 8.528 1.00 32.09 44 ARG B O 1
ATOM 1331 N N . TRP B 1 48 ? -13.739 -32.077 8.221 1.00 29.82 45 TRP B N 1
ATOM 1332 C CA . TRP B 1 48 ? -12.842 -33.224 8.258 1.00 33.68 45 TRP B CA 1
ATOM 1333 C C . TRP B 1 48 ? -12.016 -33.188 9.537 1.00 33.62 45 TRP B C 1
ATOM 1334 O O . TRP B 1 48 ? -11.237 -32.253 9.753 1.00 32.16 45 TRP B O 1
ATOM 1345 N N . ILE B 1 49 ? -12.196 -34.201 10.378 1.00 29.92 46 ILE B N 1
ATOM 1346 C CA . ILE B 1 49 ? -11.399 -34.359 11.589 1.00 34.57 46 ILE B CA 1
ATOM 1347 C C . ILE B 1 49 ? -10.028 -34.892 11.197 1.00 30.95 46 ILE B C 1
ATOM 1348 O O . ILE B 1 49 ? -9.918 -35.968 10.603 1.00 31.57 46 ILE B O 1
ATOM 1353 N N . VAL B 1 50 ? -8.981 -34.145 11.533 1.00 30.41 47 VAL B N 1
ATOM 1354 C CA . VAL B 1 50 ? -7.611 -34.557 11.245 1.00 30.72 47 VAL B CA 1
ATOM 1355 C C . VAL B 1 50 ? -7.075 -35.302 12.462 1.00 31.42 47 VAL B C 1
ATOM 1356 O O . VAL B 1 50 ? -6.896 -34.717 13.534 1.00 31.39 47 VAL B O 1
ATOM 1360 N N . THR B 1 51 ? -6.822 -36.597 12.299 1.00 29.04 48 THR B N 1
ATOM 1361 C CA . THR B 1 51 ? -6.233 -37.427 13.343 1.00 31.68 48 THR B CA 1
ATOM 1362 C C . THR B 1 51 ? -4.745 -37.589 13.065 1.00 32.76 48 THR B C 1
ATOM 1363 O O . THR B 1 51 ? -4.354 -37.965 11.956 1.00 29.67 48 THR B O 1
ATOM 1367 N N . THR B 1 52 ? -3.919 -37.299 14.065 1.00 27.85 49 THR B N 1
ATOM 1368 C CA . THR B 1 52 ? -2.477 -37.390 13.899 1.00 34.15 49 THR B CA 1
ATOM 1369 C C . THR B 1 52 ? -1.979 -38.786 14.251 1.00 35.97 49 THR B C 1
ATOM 1370 O O . THR B 1 52 ? -2.515 -39.456 15.137 1.00 33.84 49 THR B O 1
ATOM 1374 N N . HIS B 1 53 ? -0.942 -39.221 13.538 1.00 34.36 50 HIS B N 1
ATOM 1375 C CA . HIS B 1 53 ? -0.268 -40.479 13.809 1.00 34.70 50 HIS B CA 1
ATOM 1376 C C . HIS B 1 53 ? 1.204 -40.210 14.095 1.00 35.61 50 HIS B C 1
ATOM 1377 O O . HIS B 1 53 ? 1.790 -39.258 13.569 1.00 36.10 50 HIS B O 1
ATOM 1384 N N . SER B 1 54 ? 1.795 -41.061 14.939 1.00 34.70 51 SER B N 1
ATOM 1385 C CA . SER B 1 54 ? 3.146 -40.817 15.438 1.00 34.20 51 SER B CA 1
ATOM 1386 C C . SER B 1 54 ? 4.195 -40.821 14.332 1.00 36.10 51 SER B C 1
ATOM 1387 O O . SER B 1 54 ? 5.266 -40.232 14.513 1.00 39.12 51 SER B O 1
ATOM 1390 N N . ASP B 1 55 ? 3.920 -41.463 13.197 1.00 33.22 52 ASP B N 1
ATOM 1391 C CA . ASP B 1 55 ? 4.864 -41.455 12.087 1.00 33.90 52 ASP B CA 1
ATOM 1392 C C . ASP B 1 55 ? 4.733 -40.216 11.210 1.00 37.92 52 ASP B C 1
ATOM 1393 O O . ASP B 1 55 ? 5.439 -40.111 10.200 1.00 34.01 52 ASP B O 1
ATOM 1398 N N . GLY B 1 56 ? 3.854 -39.283 11.567 1.00 35.88 53 GLY B N 1
ATOM 1399 C CA . GLY B 1 56 ? 3.630 -38.088 10.785 1.00 38.70 53 GLY B CA 1
ATOM 1400 C C . GLY B 1 56 ? 2.439 -38.155 9.854 1.00 37.53 53 GLY B C 1
ATOM 1401 O O . GLY B 1 56 ? 2.000 -37.106 9.368 1.00 32.27 53 GLY B O 1
ATOM 1402 N N . THR B 1 57 ? 1.904 -39.347 9.594 1.00 29.98 54 THR B N 1
ATOM 1403 C CA . THR B 1 57 ? 0.757 -39.465 8.710 1.00 32.01 54 THR B CA 1
ATOM 1404 C C . THR B 1 57 ? -0.495 -38.891 9.375 1.00 33.27 54 THR B C 1
ATOM 1405 O O . THR B 1 57 ? -0.528 -38.604 10.577 1.00 33.87 54 THR B O 1
ATOM 1409 N N . ARG B 1 58 ? -1.536 -38.716 8.562 1.00 29.95 55 ARG B N 1
ATOM 1410 C CA . ARG B 1 58 ? -2.798 -38.141 9.003 1.00 30.91 55 ARG B CA 1
ATOM 1411 C C . ARG B 1 58 ? -3.952 -38.932 8.402 1.00 33.46 55 ARG B C 1
ATOM 1412 O O . ARG B 1 58 ? -3.846 -39.467 7.296 1.00 31.09 55 ARG B O 1
ATOM 1420 N N . THR B 1 59 ? -5.059 -38.997 9.139 1.00 33.83 56 THR B N 1
ATOM 1421 C CA . THR B 1 59 ? -6.305 -39.558 8.637 1.00 33.35 56 THR B CA 1
ATOM 1422 C C . THR B 1 59 ? -7.421 -38.532 8.786 1.00 31.73 56 THR B C 1
ATOM 1423 O O . THR B 1 59 ? -7.431 -37.734 9.729 1.00 34.25 56 THR B O 1
ATOM 1427 N N . LEU B 1 60 ? -8.361 -38.557 7.843 1.00 31.34 57 LEU B N 1
ATOM 1428 C CA . LEU B 1 60 ? -9.455 -37.597 7.782 1.00 31.94 57 LEU B CA 1
ATOM 1429 C C . LEU B 1 60 ? -10.786 -38.321 7.922 1.00 31.72 57 LEU B C 1
ATOM 1430 O O . LEU B 1 60 ? -10.993 -39.373 7.312 1.00 32.75 57 LEU B O 1
ATOM 1435 N N . GLU B 1 61 ? -11.691 -37.750 8.720 1.00 32.84 58 GLU B N 1
ATOM 1436 C CA . GLU B 1 61 ? -13.005 -38.336 8.952 1.00 30.01 58 GLU B CA 1
ATOM 1437 C C . GLU B 1 61 ? -14.055 -37.237 9.024 1.00 31.46 58 GLU B C 1
ATOM 1438 O O . GLU B 1 61 ? -13.844 -36.211 9.675 1.00 31.24 58 GLU B O 1
ATOM 1444 N N . THR B 1 62 ? -15.189 -37.464 8.362 1.00 31.06 59 THR B N 1
ATOM 1445 C CA . THR B 1 62 ? -16.277 -36.493 8.374 1.00 29.20 59 THR B CA 1
ATOM 1446 C C . THR B 1 62 ? -16.980 -36.475 9.728 1.00 32.87 59 THR B C 1
ATOM 1447 O O . THR B 1 62 ? -17.159 -37.514 10.369 1.00 28.71 59 THR B O 1
ATOM 1451 N N . VAL B 1 63 ? -17.386 -35.277 10.157 1.00 34.60 60 VAL B N 1
ATOM 1452 C CA . VAL B 1 63 ? -18.066 -35.115 11.435 1.00 32.67 60 VAL B CA 1
ATOM 1453 C C . VAL B 1 63 ? -19.489 -35.642 11.324 1.00 33.97 60 VAL B C 1
ATOM 1454 O O . VAL B 1 63 ? -20.176 -35.426 10.315 1.00 35.52 60 VAL B O 1
ATOM 1458 N N . GLY B 1 64 ? -19.936 -36.351 12.353 1.00 32.28 61 GLY B N 1
ATOM 1459 C CA . GLY B 1 64 ? -21.283 -36.935 12.354 1.00 37.29 61 GLY B CA 1
ATOM 1460 C C . GLY B 1 64 ? -21.529 -38.102 11.419 1.00 37.81 61 GLY B C 1
ATOM 1461 O O . GLY B 1 64 ? -22.059 -39.133 11.841 1.00 35.56 61 GLY B O 1
ATOM 1462 N N . ILE B 1 65 ? -21.157 -37.959 10.144 1.00 32.31 62 ILE B N 1
ATOM 1463 C CA . ILE B 1 65 ? -21.308 -39.052 9.189 1.00 34.35 62 ILE B CA 1
ATOM 1464 C C . ILE B 1 65 ? -20.353 -40.189 9.524 1.00 32.53 62 ILE B C 1
ATOM 1465 O O . ILE B 1 65 ? -20.670 -41.364 9.300 1.00 32.66 62 ILE B O 1
ATOM 1470 N N . ASN B 1 66 ? -19.178 -39.859 10.066 1.00 32.56 63 ASN B N 1
ATOM 1471 C CA . ASN B 1 66 ? -18.181 -40.825 10.526 1.00 34.04 63 ASN B CA 1
ATOM 1472 C C . ASN B 1 66 ? -17.597 -41.648 9.381 1.00 32.42 63 ASN B C 1
ATOM 1473 O O . ASN B 1 66 ? -17.140 -42.772 9.593 1.00 27.82 63 ASN B O 1
ATOM 1478 N N . SER B 1 67 ? -17.596 -41.100 8.167 1.00 27.61 64 SER B N 1
ATOM 1479 C CA . SER B 1 67 ? -16.944 -41.724 7.022 1.00 30.74 64 SER B CA 1
ATOM 1480 C C . SER B 1 67 ? -15.575 -41.091 6.817 1.00 29.61 64 SER B C 1
ATOM 1481 O O . SER B 1 67 ? -15.459 -39.864 6.726 1.00 29.41 64 SER B O 1
ATOM 1484 N N . SER B 1 68 ? -14.546 -41.927 6.742 1.00 30.16 65 SER B N 1
ATOM 1485 C CA . SER B 1 68 ? -13.172 -41.465 6.622 1.00 27.88 65 SER B CA 1
ATOM 1486 C C . SER B 1 68 ? -12.708 -41.498 5.172 1.00 32.51 65 SER B C 1
ATOM 1487 O O . SER B 1 68 ? -13.166 -42.318 4.371 1.00 30.33 65 SER B O 1
ATOM 1490 N N . ALA B 1 69 ? -11.787 -40.591 4.844 1.00 30.72 66 ALA B N 1
ATOM 1491 C CA . ALA B 1 69 ? -11.160 -40.596 3.529 1.00 31.96 66 ALA B CA 1
ATOM 1492 C C . ALA B 1 69 ? -10.483 -41.938 3.286 1.00 33.72 66 ALA B C 1
ATOM 1493 O O . ALA B 1 69 ? -9.743 -42.439 4.139 1.00 29.31 66 ALA B O 1
ATOM 1495 N N . PHE B 1 70 ? -10.746 -42.524 2.121 1.00 28.35 67 PHE B N 1
ATOM 1496 C CA . PHE B 1 70 ? -10.333 -43.892 1.848 1.00 29.26 67 PHE B CA 1
ATOM 1497 C C . PHE B 1 70 ? -10.070 -44.051 0.359 1.00 30.83 67 PHE B C 1
ATOM 1498 O O . PHE B 1 70 ? -10.834 -43.549 -0.471 1.00 30.79 67 PHE B O 1
ATOM 1506 N N . ILE B 1 71 ? -8.981 -44.739 0.030 1.00 29.91 68 ILE B N 1
ATOM 1507 C CA . ILE B 1 71 ? -8.629 -45.054 -1.349 1.00 31.88 68 ILE B CA 1
ATOM 1508 C C . ILE B 1 71 ? -8.480 -46.566 -1.431 1.00 30.78 68 ILE B C 1
ATOM 1509 O O . ILE B 1 71 ? -7.485 -47.126 -0.952 1.00 30.99 68 ILE B O 1
ATOM 1514 N N . ALA B 1 72 ? -9.472 -47.230 -2.030 1.00 32.07 69 ALA B N 1
ATOM 1515 C CA . ALA B 1 72 ? -9.446 -48.687 -2.107 1.00 34.42 69 ALA B CA 1
ATOM 1516 C C . ALA B 1 72 ? -8.311 -49.188 -2.990 1.00 36.16 69 ALA B C 1
ATOM 1517 O O . ALA B 1 72 ? -7.729 -50.242 -2.709 1.00 34.08 69 ALA B O 1
ATOM 1519 N N . THR B 1 73 ? -7.978 -48.455 -4.050 1.00 34.12 70 THR B N 1
ATOM 1520 C CA . THR B 1 73 ? -6.909 -48.836 -4.968 1.00 37.06 70 THR B CA 1
ATOM 1521 C C . THR B 1 73 ? -5.961 -47.654 -5.107 1.00 38.31 70 THR B C 1
ATOM 1522 O O . THR B 1 73 ? -6.301 -46.654 -5.749 1.00 37.09 70 THR B O 1
ATOM 1526 N N . ILE B 1 74 ? -4.778 -47.765 -4.506 1.00 36.86 71 ILE B N 1
ATOM 1527 C CA . ILE B 1 74 ? -3.806 -46.670 -4.495 1.00 38.50 71 ILE B CA 1
ATOM 1528 C C . ILE B 1 74 ? -2.947 -46.836 -5.746 1.00 37.22 71 ILE B C 1
ATOM 1529 O O . ILE B 1 74 ? -1.938 -47.542 -5.757 1.00 37.42 71 ILE B O 1
ATOM 1534 N N . GLN B 1 75 ? -3.369 -46.178 -6.818 1.00 34.12 72 GLN B N 1
ATOM 1535 C CA . GLN B 1 75 ? -2.666 -46.173 -8.092 1.00 35.05 72 GLN B CA 1
ATOM 1536 C C . GLN B 1 75 ? -3.041 -44.895 -8.822 1.00 37.23 72 GLN B C 1
ATOM 1537 O O . GLN B 1 75 ? -4.005 -44.221 -8.438 1.00 34.90 72 GLN B O 1
ATOM 1543 N N . PRO B 1 76 ? -2.285 -44.511 -9.852 1.00 39.50 73 PRO B N 1
ATOM 1544 C CA . PRO B 1 76 ? -2.673 -43.337 -10.643 1.00 38.86 73 PRO B CA 1
ATOM 1545 C C . PRO B 1 76 ? -4.099 -43.466 -11.158 1.00 39.85 73 PRO B C 1
ATOM 1546 O O . PRO B 1 76 ? -4.495 -44.504 -11.694 1.00 39.52 73 PRO B O 1
ATOM 1550 N N . GLY B 1 77 ? -4.883 -42.406 -10.966 1.00 40.32 74 GLY B N 1
ATOM 1551 C CA . GLY B 1 77 ? -6.272 -42.391 -11.364 1.00 38.69 74 GLY B CA 1
ATOM 1552 C C . GLY B 1 77 ? -7.247 -42.909 -10.329 1.00 35.16 74 GLY B C 1
ATOM 1553 O O . GLY B 1 77 ? -8.460 -42.731 -10.505 1.00 33.64 74 GLY B O 1
ATOM 1554 N N . GLY B 1 78 ? -6.765 -43.541 -9.261 1.00 36.02 75 GLY B N 1
ATOM 1555 C CA . GLY B 1 78 ? -7.667 -44.079 -8.256 1.00 38.33 75 GLY B CA 1
ATOM 1556 C C . GLY B 1 78 ? -8.422 -42.975 -7.536 1.00 35.08 75 GLY B C 1
ATOM 1557 O O . GLY B 1 78 ? -7.890 -41.895 -7.276 1.00 33.16 75 GLY B O 1
ATOM 1558 N N . ARG B 1 79 ? -9.679 -43.258 -7.207 1.00 30.90 76 ARG B N 1
ATOM 1559 C CA . ARG B 1 79 ? -10.565 -42.255 -6.635 1.00 35.72 76 ARG B CA 1
ATOM 1560 C C . ARG B 1 79 ? -10.533 -42.292 -5.111 1.00 34.98 76 ARG B C 1
ATOM 1561 O O . ARG B 1 79 ? -10.363 -43.347 -4.493 1.00 26.63 76 ARG B O 1
ATOM 1569 N N . VAL B 1 80 ? -10.690 -41.117 -4.510 1.00 32.08 77 VAL B N 1
ATOM 1570 C CA . VAL B 1 80 ? -10.833 -40.991 -3.065 1.00 30.23 77 VAL B CA 1
ATOM 1571 C C . VAL B 1 80 ? -12.309 -41.116 -2.722 1.00 30.41 77 VAL B C 1
ATOM 1572 O O . VAL B 1 80 ? -13.158 -40.482 -3.359 1.00 32.16 77 VAL B O 1
ATOM 1576 N N . THR B 1 81 ? -12.620 -41.940 -1.727 1.00 27.44 78 THR B N 1
ATOM 1577 C CA . THR B 1 81 ? -13.989 -42.119 -1.267 1.00 28.63 78 THR B CA 1
ATOM 1578 C C . THR B 1 81 ? -14.049 -41.911 0.241 1.00 29.51 78 THR B C 1
ATOM 1579 O O . THR B 1 81 ? -13.031 -41.701 0.907 1.00 31.39 78 THR B O 1
ATOM 1583 N N . GLY B 1 82 ? -15.264 -41.968 0.772 1.00 28.48 79 GLY B N 1
ATOM 1584 C CA . GLY B 1 82 ? -15.498 -42.042 2.206 1.00 30.03 79 GLY B CA 1
ATOM 1585 C C . GLY B 1 82 ? -15.921 -43.454 2.571 1.00 30.55 79 GLY B C 1
ATOM 1586 O O . GLY B 1 82 ? -16.648 -44.103 1.816 1.00 30.17 79 GLY B O 1
ATOM 1587 N N . HIS B 1 83 ? -15.457 -43.924 3.731 1.00 32.17 80 HIS B N 1
ATOM 1588 C CA . HIS B 1 83 ? -15.748 -45.276 4.187 1.00 30.44 80 HIS B CA 1
ATOM 1589 C C . HIS B 1 83 ? -16.042 -45.247 5.682 1.00 32.04 80 HIS B C 1
ATOM 1590 O O . HIS B 1 83 ? -15.312 -44.599 6.450 1.00 28.16 80 HIS B O 1
ATOM 1597 N N . PRO B 1 84 ? -17.101 -45.933 6.119 1.00 31.15 81 PRO B N 1
ATOM 1598 C CA . PRO B 1 84 ? -17.466 -45.895 7.545 1.00 33.71 81 PRO B CA 1
ATOM 1599 C C . PRO B 1 84 ? -16.487 -46.615 8.456 1.00 36.74 81 PRO B C 1
ATOM 1600 O O . PRO B 1 84 ? -16.448 -46.305 9.653 1.00 30.80 81 PRO B O 1
ATOM 1604 N N . ASN B 1 85 ? -15.701 -47.564 7.947 1.00 33.83 82 ASN B N 1
ATOM 1605 C CA . ASN B 1 85 ? -14.811 -48.340 8.802 1.00 33.58 82 ASN B CA 1
ATOM 1606 C C . ASN B 1 85 ? -13.371 -48.415 8.320 1.00 31.43 82 ASN B C 1
ATOM 1607 O O . ASN B 1 85 ? -12.493 -48.733 9.133 1.00 35.15 82 ASN B O 1
ATOM 1612 N N . ASN B 1 86 ? -13.092 -48.143 7.050 1.00 32.83 83 ASN B N 1
ATOM 1613 C CA . ASN B 1 86 ? -11.743 -48.198 6.512 1.00 29.07 83 ASN B CA 1
ATOM 1614 C C . ASN B 1 86 ? -11.248 -46.791 6.205 1.00 30.75 83 ASN B C 1
ATOM 1615 O O . ASN B 1 86 ? -12.033 -45.897 5.881 1.00 32.83 83 ASN B O 1
ATOM 1620 N N . GLU B 1 87 ? -9.934 -46.605 6.309 1.00 31.98 84 GLU B N 1
ATOM 1621 C CA . GLU B 1 87 ? -9.329 -45.299 6.100 1.00 31.57 84 GLU B CA 1
ATOM 1622 C C . GLU B 1 87 ? -7.924 -45.479 5.546 1.00 31.61 84 GLU B C 1
ATOM 1623 O O . GLU B 1 87 ? -7.279 -46.508 5.769 1.00 30.74 84 GLU B O 1
ATOM 1629 N N . THR B 1 88 ? -7.457 -44.469 4.818 1.00 29.32 85 THR B N 1
ATOM 1630 C CA . THR B 1 88 ? -6.121 -44.460 4.239 1.00 29.00 85 THR B CA 1
ATOM 1631 C C . THR B 1 88 ? -5.246 -43.472 4.997 1.00 32.02 85 THR B C 1
ATOM 1632 O O . THR B 1 88 ? -5.652 -42.327 5.231 1.00 31.33 85 THR B O 1
ATOM 1636 N N . ARG B 1 89 ? -4.054 -43.917 5.386 1.00 30.67 86 ARG B N 1
ATOM 1637 C CA . ARG B 1 89 ? -3.094 -43.023 6.017 1.00 33.43 86 ARG B CA 1
ATOM 1638 C C . ARG B 1 89 ? -2.515 -42.074 4.975 1.00 34.25 86 ARG B C 1
ATOM 1639 O O . ARG B 1 89 ? -2.021 -42.510 3.930 1.00 33.32 86 ARG B O 1
ATOM 1647 N N . LEU B 1 90 ? -2.583 -40.777 5.259 1.00 31.61 87 LEU B N 1
ATOM 1648 C CA . LEU B 1 90 ? -2.236 -39.736 4.304 1.00 31.51 87 LEU B CA 1
ATOM 1649 C C . LEU B 1 90 ? -0.972 -39.002 4.731 1.00 30.35 87 LEU B C 1
ATOM 1650 O O . LEU B 1 90 ? -0.656 -38.910 5.919 1.00 35.07 87 LEU B O 1
ATOM 1655 N N . THR B 1 91 ? -0.258 -38.466 3.743 1.00 36.66 88 THR B N 1
ATOM 1656 C CA . THR B 1 91 ? 0.893 -37.600 3.972 1.00 35.09 88 THR B CA 1
ATOM 1657 C C . THR B 1 91 ? 0.499 -36.189 3.555 1.00 34.70 88 THR B C 1
ATOM 1658 O O . THR B 1 91 ? 0.302 -35.918 2.366 1.00 32.27 88 THR B O 1
ATOM 1662 N N . ILE B 1 92 ? 0.379 -35.297 4.531 1.00 35.67 89 ILE B N 1
ATOM 1663 C CA . ILE B 1 92 ? -0.044 -33.922 4.301 1.00 33.71 89 ILE B CA 1
ATOM 1664 C C . ILE B 1 92 ? 1.186 -33.038 4.457 1.00 34.52 89 ILE B C 1
ATOM 1665 O O . ILE B 1 92 ? 1.655 -32.796 5.577 1.00 35.92 89 ILE B O 1
ATOM 1670 N N . THR B 1 93 ? 1.705 -32.554 3.332 1.00 35.95 90 THR B N 1
ATOM 1671 C CA . THR B 1 93 ? 3.001 -31.897 3.265 1.00 35.11 90 THR B CA 1
ATOM 1672 C C . THR B 1 93 ? 2.834 -30.425 2.917 1.00 34.97 90 THR B C 1
ATOM 1673 O O . THR B 1 93 ? 2.059 -30.072 2.022 1.00 28.53 90 THR B O 1
ATOM 1677 N N . ASN B 1 94 ? 3.568 -29.570 3.625 1.00 35.31 91 ASN B N 1
ATOM 1678 C CA . ASN B 1 94 ? 3.542 -28.146 3.327 1.00 34.75 91 ASN B CA 1
ATOM 1679 C C . ASN B 1 94 ? 4.304 -27.864 2.039 1.00 34.25 91 ASN B C 1
ATOM 1680 O O . ASN B 1 94 ? 5.410 -28.374 1.832 1.00 35.44 91 ASN B O 1
ATOM 1685 N N . VAL B 1 95 ? 3.707 -27.051 1.173 1.00 34.58 92 VAL B N 1
ATOM 1686 C CA . VAL B 1 95 ? 4.341 -26.584 -0.054 1.00 32.55 92 VAL B CA 1
ATOM 1687 C C . VAL B 1 95 ? 4.661 -25.097 0.026 1.00 36.19 92 VAL B C 1
ATOM 1688 O O . VAL B 1 95 ? 5.774 -24.670 -0.286 1.00 36.66 92 VAL B O 1
ATOM 1692 N N . ASN B 1 96 ? 3.691 -24.297 0.440 1.00 34.21 93 ASN B N 1
ATOM 1693 C CA . ASN B 1 96 ? 3.836 -22.876 0.701 1.00 35.04 93 ASN B CA 1
ATOM 1694 C C . ASN B 1 96 ? 3.208 -22.585 2.052 1.00 33.42 93 ASN B C 1
ATOM 1695 O O . ASN B 1 96 ? 2.430 -23.397 2.567 1.00 34.28 93 ASN B O 1
ATOM 1700 N N . PRO B 1 97 ? 3.537 -21.449 2.664 1.00 36.87 94 PRO B N 1
ATOM 1701 C CA . PRO B 1 97 ? 2.853 -21.070 3.906 1.00 35.87 94 PRO B CA 1
ATOM 1702 C C . PRO B 1 97 ? 1.342 -21.091 3.721 1.00 34.47 94 PRO B C 1
ATOM 1703 O O . PRO B 1 97 ? 0.803 -20.482 2.795 1.00 34.92 94 PRO B O 1
ATOM 1707 N N . GLY B 1 98 ? 0.659 -21.831 4.592 1.00 30.69 95 GLY B N 1
ATOM 1708 C CA . GLY B 1 98 ? -0.781 -21.962 4.539 1.00 34.50 95 GLY B CA 1
ATOM 1709 C C . GLY B 1 98 ? -1.328 -22.843 3.435 1.00 34.54 95 GLY B C 1
ATOM 1710 O O . GLY B 1 98 ? -2.553 -22.919 3.283 1.00 32.80 95 GLY B O 1
ATOM 1711 N N . GLU B 1 99 ? -0.474 -23.515 2.663 1.00 31.88 96 GLU B N 1
ATOM 1712 C CA . GLU B 1 99 ? -0.913 -24.319 1.526 1.00 31.12 96 GLU B CA 1
ATOM 1713 C C . GLU B 1 99 ? -0.225 -25.674 1.573 1.00 34.34 96 GLU B C 1
ATOM 1714 O O . GLU B 1 99 ? 1.008 -25.745 1.608 1.00 30.80 96 GLU B O 1
ATOM 1720 N N . TYR B 1 100 ? -1.022 -26.744 1.560 1.00 34.51 97 TYR B N 1
ATOM 1721 C CA . TYR B 1 100 ? -0.526 -28.101 1.730 1.00 31.45 97 TYR B CA 1
ATOM 1722 C C . TYR B 1 100 ? -0.969 -28.982 0.572 1.00 31.66 97 TYR B C 1
ATOM 1723 O O . TYR B 1 100 ? -1.999 -28.739 -0.063 1.00 31.59 97 TYR B O 1
ATOM 1732 N N . SER B 1 101 ? -0.180 -30.015 0.307 1.00 34.43 98 SER B N 1
ATOM 1733 C CA . SER B 1 101 ? -0.570 -31.085 -0.596 1.00 35.36 98 SER B CA 1
ATOM 1734 C C . SER B 1 101 ? -0.973 -32.310 0.217 1.00 32.15 98 SER B C 1
ATOM 1735 O O . SER B 1 101 ? -0.507 -32.510 1.341 1.00 32.95 98 SER B O 1
ATOM 1738 N N . ILE B 1 102 ? -1.854 -33.124 -0.359 1.00 32.61 99 ILE B N 1
ATOM 1739 C CA . ILE B 1 102 ? -2.303 -34.365 0.260 1.00 30.02 99 ILE B CA 1
ATOM 1740 C C . ILE B 1 102 ? -1.949 -35.512 -0.674 1.00 30.02 99 ILE B C 1
ATOM 1741 O O . ILE B 1 102 ? -2.116 -35.402 -1.893 1.00 31.45 99 ILE B O 1
ATOM 1746 N N . SER B 1 103 ? -1.457 -36.611 -0.103 1.00 32.46 100 SER B N 1
ATOM 1747 C CA . SER B 1 103 ? -1.019 -37.740 -0.908 1.00 34.13 100 SER B CA 1
ATOM 1748 C C . SER B 1 103 ? -1.295 -39.041 -0.168 1.00 35.25 100 SER B C 1
ATOM 1749 O O . SER B 1 103 ? -1.337 -39.080 1.065 1.00 32.36 100 SER B O 1
ATOM 1752 N N . ALA B 1 104 ? -1.479 -40.107 -0.943 1.00 33.50 101 ALA B N 1
ATOM 1753 C CA . ALA B 1 104 ? -1.684 -41.447 -0.412 1.00 34.46 101 ALA B CA 1
ATOM 1754 C C . ALA B 1 104 ? -0.749 -42.399 -1.138 1.00 37.87 101 ALA B C 1
ATOM 1755 O O . ALA B 1 104 ? -0.735 -42.436 -2.373 1.00 32.81 101 ALA B O 1
ATOM 1757 N N . GLY B 1 105 ? 0.036 -43.156 -0.373 1.00 37.22 102 GLY B N 1
ATOM 1758 C CA . GLY B 1 105 ? 0.993 -44.073 -0.968 1.00 38.53 102 GLY B CA 1
ATOM 1759 C C . GLY B 1 105 ? 1.998 -43.404 -1.877 1.00 40.66 102 GLY B C 1
ATOM 1760 O O . GLY B 1 105 ? 2.502 -44.039 -2.810 1.00 37.16 102 GLY B O 1
ATOM 1761 N N . GLY B 1 106 ? 2.299 -42.130 -1.635 1.00 36.52 103 GLY B N 1
ATOM 1762 C CA . GLY B 1 106 ? 3.223 -41.392 -2.468 1.00 38.98 103 GLY B CA 1
ATOM 1763 C C . GLY B 1 106 ? 2.618 -40.755 -3.699 1.00 35.35 103 GLY B C 1
ATOM 1764 O O . GLY B 1 106 ? 3.360 -40.170 -4.497 1.00 41.83 103 GLY B O 1
ATOM 1765 N N . LEU B 1 107 ? 1.304 -40.848 -3.881 1.00 35.07 104 LEU B N 1
ATOM 1766 C CA . LEU B 1 107 ? 0.617 -40.261 -5.024 1.00 37.01 104 LEU B CA 1
ATOM 1767 C C . LEU B 1 107 ? -0.222 -39.079 -4.561 1.00 37.11 104 LEU B C 1
ATOM 1768 O O . LEU B 1 107 ? -1.049 -39.217 -3.654 1.00 33.44 104 LEU B O 1
ATOM 1773 N N . LEU B 1 108 ? -0.021 -37.929 -5.199 1.00 35.58 105 LEU B N 1
ATOM 1774 C CA . LEU B 1 108 ? -0.658 -36.697 -4.752 1.00 35.24 105 LEU B CA 1
ATOM 1775 C C . LEU B 1 108 ? -2.136 -36.668 -5.124 1.00 32.41 105 LEU B C 1
ATOM 1776 O O . LEU B 1 108 ? -2.531 -37.107 -6.208 1.00 32.74 105 LEU B O 1
ATOM 1781 N N . TRP B 1 109 ? -2.953 -36.146 -4.211 1.00 28.23 106 TRP B N 1
ATOM 1782 C CA . TRP B 1 109 ? -4.363 -35.923 -4.498 1.00 27.98 106 TRP B CA 1
ATOM 1783 C C . TRP B 1 109 ? -4.525 -34.865 -5.581 1.00 31.99 106 TRP B C 1
ATOM 1784 O O . TRP B 1 109 ? -3.859 -33.827 -5.561 1.00 30.76 106 TRP B O 1
ATOM 1795 N N . LEU B 1 110 ? -5.426 -35.129 -6.524 1.00 32.21 107 LEU B N 1
ATOM 1796 C CA . LEU B 1 110 ? -5.719 -34.212 -7.617 1.00 32.45 107 LEU B CA 1
ATOM 1797 C C . LEU B 1 110 ? -7.186 -33.816 -7.529 1.00 31.30 107 LEU B C 1
ATOM 1798 O O . LEU B 1 110 ? -8.070 -34.672 -7.629 1.00 29.93 107 LEU B O 1
ATOM 1803 N N . ALA B 1 111 ? -7.441 -32.526 -7.327 1.00 30.49 108 ALA B N 1
ATOM 1804 C CA . ALA B 1 111 ? -8.807 -32.028 -7.265 1.00 29.74 108 ALA B CA 1
ATOM 1805 C C . ALA B 1 111 ? -9.388 -31.937 -8.670 1.00 36.94 108 ALA B C 1
ATOM 1806 O O . ALA B 1 111 ? -8.741 -31.423 -9.588 1.00 35.38 108 ALA B O 1
ATOM 1808 N N . ASN B 1 112 ? -10.607 -32.445 -8.838 1.00 35.48 109 ASN B N 1
ATOM 1809 C CA . ASN B 1 112 ? -11.306 -32.422 -10.118 1.00 35.11 109 ASN B CA 1
ATOM 1810 C C . ASN B 1 112 ? -12.592 -31.625 -9.942 1.00 35.83 109 ASN B C 1
A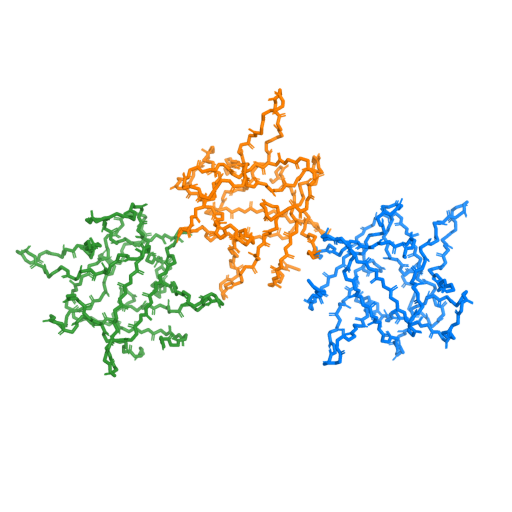TOM 1811 O O . ASN B 1 112 ? -13.520 -32.078 -9.262 1.00 32.20 109 ASN B O 1
ATOM 1816 N N . THR B 1 113 ? -12.642 -30.442 -10.551 1.00 37.69 110 THR B N 1
ATOM 1817 C CA . THR B 1 113 ? -13.792 -29.567 -10.396 1.00 38.85 110 THR B CA 1
ATOM 1818 C C . THR B 1 113 ? -15.022 -30.171 -11.074 1.00 37.93 110 THR B C 1
ATOM 1819 O O . THR B 1 113 ? -14.897 -30.965 -12.011 1.00 41.81 110 THR B O 1
ATOM 1823 N N . PRO B 1 114 ? -16.222 -29.824 -10.607 1.00 38.26 111 PRO B N 1
ATOM 1824 C CA . PRO B 1 114 ? -17.437 -30.402 -11.190 1.00 39.30 111 PRO B CA 1
ATOM 1825 C C . PRO B 1 114 ? -17.614 -30.023 -12.654 1.00 43.02 111 PRO B C 1
ATOM 1826 O O . PRO B 1 114 ? -17.106 -29.009 -13.136 1.00 44.01 111 PRO B O 1
ATOM 1830 N N . VAL B 1 115 ? -18.350 -30.876 -13.363 1.00 44.19 112 VAL B N 1
ATOM 1831 C CA . VAL B 1 115 ? -18.685 -30.674 -14.767 1.00 49.38 112 VAL B CA 1
ATOM 1832 C C . VAL B 1 115 ? -20.188 -30.859 -14.915 1.00 49.30 112 VAL B C 1
ATOM 1833 O O . VAL B 1 115 ? -20.726 -31.910 -14.545 1.00 44.30 112 VAL B O 1
ATOM 1837 N N . GLY B 1 116 ? -20.862 -29.843 -15.447 1.00 50.25 113 GLY B N 1
ATOM 1838 C CA . GLY B 1 116 ? -22.298 -29.933 -15.667 1.00 53.46 113 GLY B CA 1
ATOM 1839 C C . GLY B 1 116 ? -23.105 -30.107 -14.399 1.00 48.44 113 GLY B C 1
ATOM 1840 O O . GLY B 1 116 ? -24.087 -30.860 -14.389 1.00 52.05 113 GLY B O 1
ATOM 1841 N N . GLY B 1 117 ? -22.711 -29.427 -13.324 1.00 48.30 114 GLY B N 1
ATOM 1842 C CA . GLY B 1 117 ? -23.409 -29.544 -12.059 1.00 47.33 114 GLY B CA 1
ATOM 1843 C C . GLY B 1 117 ? -23.235 -30.864 -11.344 1.00 45.71 114 GLY B C 1
ATOM 1844 O O . GLY B 1 117 ? -23.982 -31.144 -10.400 1.00 41.89 114 GLY B O 1
ATOM 1845 N N . THR B 1 118 ? -22.276 -31.687 -11.761 1.00 42.94 115 THR B N 1
ATOM 1846 C CA . THR B 1 118 ? -22.024 -32.985 -11.148 1.00 40.04 115 THR B CA 1
ATOM 1847 C C . THR B 1 118 ? -20.607 -32.995 -10.597 1.00 40.73 115 THR B C 1
ATOM 1848 O O . THR B 1 118 ? -19.651 -32.729 -11.333 1.00 36.71 115 THR B O 1
ATOM 1852 N N . GLY B 1 119 ? -20.474 -33.293 -9.306 1.00 40.54 116 GLY B N 1
ATOM 1853 C CA . GLY B 1 119 ? -19.160 -33.351 -8.700 1.00 33.90 116 GLY B CA 1
ATOM 1854 C C . GLY B 1 119 ? -18.341 -34.514 -9.227 1.00 37.46 116 GLY B C 1
ATOM 1855 O O . GLY B 1 119 ? -18.870 -35.520 -9.700 1.00 34.19 116 GLY B O 1
ATOM 1856 N N . GLU B 1 120 ? -17.021 -34.366 -9.150 1.00 33.86 117 GLU B N 1
ATOM 1857 C CA . GLU B 1 120 ? -16.100 -35.403 -9.587 1.00 36.61 117 GLU B CA 1
ATOM 1858 C C . GLU B 1 120 ? -15.143 -35.735 -8.453 1.00 36.45 117 GLU B C 1
ATOM 1859 O O . GLU B 1 120 ? -14.716 -34.848 -7.709 1.00 30.67 117 GLU B O 1
ATOM 1865 N N . ALA B 1 121 ? -14.811 -37.017 -8.329 1.00 34.53 118 ALA B N 1
ATOM 1866 C CA . ALA B 1 121 ? -14.015 -37.481 -7.204 1.00 33.24 118 ALA B CA 1
ATOM 1867 C C . ALA B 1 121 ? -12.581 -36.977 -7.300 1.00 34.65 118 ALA B C 1
ATOM 1868 O O . ALA B 1 121 ? -12.017 -36.853 -8.392 1.00 32.21 118 ALA B O 1
ATOM 1870 N N . VAL B 1 122 ? -11.998 -36.667 -6.138 1.00 30.70 119 VAL B N 1
ATOM 1871 C CA . VAL B 1 122 ? -10.559 -36.464 -6.061 1.00 29.49 119 VAL B CA 1
ATOM 1872 C C . VAL B 1 122 ? -9.861 -37.742 -6.506 1.00 33.64 119 VAL B C 1
ATOM 1873 O O . VAL B 1 122 ? -10.287 -38.853 -6.168 1.00 28.53 119 VAL B O 1
ATOM 1877 N N . THR B 1 123 ? -8.793 -37.593 -7.285 1.00 32.46 120 THR B N 1
ATOM 1878 C CA . THR B 1 123 ? -8.049 -38.733 -7.801 1.00 30.28 120 THR B CA 1
ATOM 1879 C C . THR B 1 123 ? -6.570 -38.563 -7.483 1.00 29.95 120 THR B C 1
ATOM 1880 O O . THR B 1 123 ? -6.121 -37.504 -7.035 1.00 36.40 120 THR B O 1
ATOM 1884 N N . LEU B 1 124 ? -5.813 -39.628 -7.720 1.00 30.42 121 LEU B N 1
ATOM 1885 C CA . LEU B 1 124 ? -4.369 -39.629 -7.529 1.00 32.95 121 LEU B CA 1
ATOM 1886 C C . LEU B 1 124 ? -3.684 -39.399 -8.869 1.00 37.76 121 LEU B C 1
ATOM 1887 O O . LEU B 1 124 ? -3.964 -40.106 -9.842 1.00 35.00 121 LEU B O 1
ATOM 1892 N N . GLN B 1 125 ? -2.798 -38.411 -8.919 1.00 40.93 122 GLN B N 1
ATOM 1893 C CA . GLN B 1 125 ? -2.036 -38.148 -10.130 1.00 43.77 122 GLN B CA 1
ATOM 1894 C C . GLN B 1 125 ? -0.785 -39.021 -10.163 1.00 47.60 122 GLN B C 1
ATOM 1895 O O . GLN B 1 125 ? -0.310 -39.510 -9.135 1.00 48.05 122 GLN B O 1
ATOM 1901 N N . ALA B 1 126 ? -0.257 -39.217 -11.369 1.00 49.56 123 ALA B N 1
ATOM 1902 C CA . ALA B 1 126 ? 0.899 -40.081 -11.553 1.00 51.02 123 ALA B CA 1
ATOM 1903 C C . ALA B 1 126 ? 2.120 -39.517 -10.832 1.00 52.79 123 ALA B C 1
ATOM 1904 O O . ALA B 1 126 ? 2.187 -38.333 -10.489 1.00 53.98 123 ALA B O 1
ATOM 1906 N N . ALA B 1 127 ? 3.097 -40.388 -10.603 1.00 48.57 124 ALA B N 1
ATOM 1907 C CA . ALA B 1 127 ? 4.329 -39.995 -9.930 1.00 54.03 124 ALA B CA 1
ATOM 1908 C C . ALA B 1 127 ? 5.332 -39.421 -10.926 1.00 52.25 124 ALA B C 1
ATOM 1909 O O . ALA B 1 127 ? 5.756 -38.272 -10.802 1.00 56.63 124 ALA B O 1
ATOM 1911 N N . ALA B 1 131 ? 2.806 -31.552 -8.085 1.00 55.54 128 ALA B N 1
ATOM 1912 C CA . ALA B 1 131 ? 1.752 -31.209 -7.136 1.00 47.20 128 ALA B CA 1
ATOM 1913 C C . ALA B 1 131 ? 0.817 -30.159 -7.727 1.00 47.52 128 ALA B C 1
ATOM 1914 O O . ALA B 1 131 ? 0.963 -28.965 -7.465 1.00 48.19 128 ALA B O 1
ATOM 1916 N N . GLN B 1 132 ? -0.150 -30.618 -8.522 1.00 44.80 129 GLN B N 1
ATOM 1917 C CA . GLN B 1 132 ? -1.060 -29.720 -9.220 1.00 44.79 129 GLN B CA 1
ATOM 1918 C C . GLN B 1 132 ? -2.208 -29.227 -8.350 1.00 43.68 129 GLN B C 1
ATOM 1919 O O . GLN B 1 132 ? -2.924 -28.310 -8.766 1.00 42.74 129 GLN B O 1
ATOM 1925 N N . SER B 1 133 ? -2.409 -29.806 -7.167 1.00 39.13 130 SER B N 1
ATOM 1926 C CA . SER B 1 133 ? -3.502 -29.420 -6.286 1.00 36.61 130 SER B CA 1
ATOM 1927 C C . SER B 1 133 ? -2.957 -29.130 -4.898 1.00 35.26 130 SER B C 1
ATOM 1928 O O . SER B 1 133 ? -2.206 -29.936 -4.340 1.00 35.87 130 SER B O 1
ATOM 1931 N N . LEU B 1 134 ? -3.334 -27.979 -4.350 1.00 33.27 131 LEU B N 1
ATOM 1932 C CA . LEU B 1 134 ? -2.970 -27.573 -3.003 1.00 35.51 131 LEU B CA 1
ATOM 1933 C C . LEU B 1 134 ? -4.240 -27.312 -2.204 1.00 33.00 131 LEU B C 1
ATOM 1934 O O . LEU B 1 134 ? -5.315 -27.086 -2.766 1.00 33.34 131 LEU B O 1
ATOM 1939 N N . TRP B 1 135 ? -4.109 -27.349 -0.880 1.00 31.90 132 TRP B N 1
ATOM 1940 C CA . TRP B 1 135 ? -5.268 -27.281 -0.004 1.00 29.95 132 TRP B CA 1
ATOM 1941 C C . TRP B 1 135 ? -4.998 -26.341 1.160 1.00 31.92 132 TRP B C 1
ATOM 1942 O O . TRP B 1 135 ? -3.880 -26.282 1.680 1.00 31.60 132 TRP B O 1
ATOM 1953 N N . VAL B 1 136 ? -6.034 -25.612 1.565 1.00 30.79 133 VAL B N 1
ATOM 1954 C CA . VAL B 1 136 ? -5.999 -24.762 2.748 1.00 28.83 133 VAL B CA 1
ATOM 1955 C C . VAL B 1 136 ? -6.830 -25.429 3.833 1.00 29.83 133 VAL B C 1
ATOM 1956 O O . VAL B 1 136 ? -8.005 -25.751 3.614 1.00 32.84 133 VAL B O 1
ATOM 1960 N N . PHE B 1 137 ? -6.223 -25.634 5.000 1.00 28.61 134 PHE B N 1
ATOM 1961 C CA . PHE B 1 137 ? -6.904 -26.228 6.145 1.00 28.43 134 PHE B CA 1
ATOM 1962 C C . PHE B 1 137 ? -7.460 -25.101 7.009 1.00 29.97 134 PHE B C 1
ATOM 1963 O O . PHE B 1 137 ? -6.709 -24.424 7.718 1.00 26.65 134 PHE B O 1
ATOM 1971 N N . GLU B 1 138 ? -8.776 -24.904 6.950 1.00 31.62 135 GLU B N 1
ATOM 1972 C CA . GLU B 1 138 ? -9.455 -23.846 7.687 1.00 30.59 135 GLU B CA 1
ATOM 1973 C C . GLU B 1 138 ? -10.110 -24.439 8.928 1.00 33.88 135 GLU B C 1
ATOM 1974 O O . GLU B 1 138 ? -10.988 -25.302 8.816 1.00 34.85 135 GLU B O 1
ATOM 1980 N N . ALA B 1 139 ? -9.690 -23.972 10.103 1.00 29.39 136 ALA B N 1
ATOM 1981 C CA . ALA B 1 139 ? -10.222 -24.493 11.356 1.00 31.51 136 ALA B CA 1
ATOM 1982 C C . ALA B 1 139 ? -11.726 -24.261 11.440 1.00 35.14 136 ALA B C 1
ATOM 1983 O O . ALA B 1 139 ? -12.211 -23.150 11.208 1.00 33.27 136 ALA B O 1
ATOM 1985 N N . VAL B 1 140 ? -12.462 -25.318 11.769 1.00 31.45 137 VAL B N 1
ATOM 1986 C CA . VAL B 1 140 ? -13.914 -25.236 11.877 1.00 34.79 137 VAL B CA 1
ATOM 1987 C C . VAL B 1 140 ? -14.310 -24.539 13.174 1.00 31.02 137 VAL B C 1
ATOM 1988 O O . VAL B 1 140 ? -15.167 -23.656 13.170 1.00 37.94 137 VAL B O 1
ATOM 1992 N N . SER C 1 5 ? -10.834 -51.180 28.029 1.00 54.46 2 SER C N 1
ATOM 1993 C CA . SER C 1 5 ? -10.283 -51.521 26.725 1.00 49.22 2 SER C CA 1
ATOM 1994 C C . SER C 1 5 ? -8.763 -51.615 26.774 1.00 44.96 2 SER C C 1
ATOM 1995 O O . SER C 1 5 ? -8.156 -51.483 27.835 1.00 47.45 2 SER C O 1
ATOM 1998 N N . ILE C 1 6 ? -8.153 -51.844 25.618 1.00 43.01 3 ILE C N 1
ATOM 1999 C CA . ILE C 1 6 ? -6.699 -52.002 25.543 1.00 38.88 3 ILE C CA 1
ATOM 2000 C C . ILE C 1 6 ? -6.059 -50.621 25.436 1.00 41.70 3 ILE C C 1
ATOM 2001 O O . ILE C 1 6 ? -6.442 -49.840 24.553 1.00 39.60 3 ILE C O 1
ATOM 2006 N N . PRO C 1 7 ? -5.117 -50.281 26.308 1.00 38.06 4 PRO C N 1
ATOM 2007 C CA . PRO C 1 7 ? -4.426 -48.995 26.196 1.00 40.10 4 PRO C CA 1
ATOM 2008 C C . PRO C 1 7 ? -3.404 -49.015 25.067 1.00 40.14 4 PRO C C 1
ATOM 2009 O O . PRO C 1 7 ? -3.053 -50.061 24.517 1.00 37.50 4 PRO C O 1
ATOM 2013 N N . ALA C 1 8 ? -2.933 -47.819 24.721 1.00 35.36 5 ALA C N 1
ATOM 2014 C CA . ALA C 1 8 ? -1.934 -47.687 23.670 1.00 35.09 5 ALA C CA 1
ATOM 2015 C C . ALA C 1 8 ? -0.646 -48.400 24.063 1.00 38.01 5 ALA C C 1
ATOM 2016 O O . ALA C 1 8 ? -0.198 -48.329 25.211 1.00 34.55 5 ALA C O 1
ATOM 2018 N N . GLY C 1 9 ? -0.054 -49.094 23.099 1.00 32.19 6 GLY C N 1
ATOM 2019 C CA . GLY C 1 9 ? 1.170 -49.826 23.340 1.00 29.90 6 GLY C CA 1
ATOM 2020 C C . GLY C 1 9 ? 1.424 -50.808 22.215 1.00 31.05 6 GLY C C 1
ATOM 2021 O O . GLY C 1 9 ? 0.691 -50.850 21.225 1.00 30.36 6 GLY C O 1
ATOM 2022 N N . THR C 1 10 ? 2.484 -51.594 22.385 1.00 31.64 7 THR C N 1
ATOM 2023 C CA . THR C 1 10 ? 2.854 -52.625 21.426 1.00 32.19 7 THR C CA 1
ATOM 2024 C C . THR C 1 10 ? 2.753 -53.979 22.109 1.00 32.31 7 THR C C 1
ATOM 2025 O O . THR C 1 10 ? 3.322 -54.178 23.188 1.00 32.23 7 THR C O 1
ATOM 2029 N N . TYR C 1 11 ? 2.025 -54.904 21.486 1.00 29.91 8 TYR C N 1
ATOM 2030 C CA . TYR C 1 11 ? 1.676 -56.164 22.120 1.00 30.23 8 TYR C CA 1
ATOM 2031 C C . TYR C 1 11 ? 1.914 -57.337 21.182 1.00 28.90 8 TYR C C 1
ATOM 2032 O O . TYR C 1 11 ? 1.865 -57.200 19.955 1.00 29.73 8 TYR C O 1
ATOM 2041 N N . LEU C 1 12 ? 2.169 -58.496 21.783 1.00 29.07 9 LEU C N 1
ATOM 2042 C CA . LEU C 1 12 ? 1.931 -59.775 21.132 1.00 30.59 9 LEU C CA 1
ATOM 2043 C C . LEU C 1 12 ? 0.494 -60.176 21.438 1.00 32.17 9 LEU C C 1
ATOM 2044 O O . LEU C 1 12 ? 0.057 -60.093 22.591 1.00 33.58 9 LEU C O 1
ATOM 2049 N N . ILE C 1 13 ? -0.243 -60.585 20.412 1.00 30.99 10 ILE C N 1
ATOM 2050 C CA . ILE C 1 13 ? -1.673 -60.844 20.538 1.00 29.74 10 ILE C CA 1
ATOM 2051 C C . ILE C 1 13 ? -1.892 -62.339 20.353 1.00 31.68 10 ILE C C 1
ATOM 2052 O O . ILE C 1 13 ? -1.835 -62.857 19.230 1.00 30.85 10 ILE C O 1
ATOM 2057 N N . ARG C 1 14 ? -2.145 -63.032 21.460 1.00 31.46 11 ARG C N 1
ATOM 2058 C CA . ARG C 1 14 ? -2.287 -64.483 21.479 1.00 31.08 11 ARG C CA 1
ATOM 2059 C C . ARG C 1 14 ? -3.756 -64.864 21.603 1.00 32.38 11 ARG C C 1
ATOM 2060 O O . ARG C 1 14 ? -4.461 -64.366 22.488 1.00 31.36 11 ARG C O 1
ATOM 2068 N N . ASN C 1 15 ? -4.209 -65.750 20.719 1.00 29.60 12 ASN C N 1
ATOM 2069 C CA . ASN C 1 15 ? -5.558 -66.288 20.812 1.00 32.52 12 ASN C CA 1
ATOM 2070 C C . ASN C 1 15 ? -5.648 -67.267 21.979 1.00 36.84 12 ASN C C 1
ATOM 2071 O O . ASN C 1 15 ? -4.824 -68.179 22.101 1.00 34.12 12 ASN C O 1
ATOM 2076 N N . VAL C 1 16 ? -6.651 -67.071 22.838 1.00 34.90 13 VAL C N 1
ATOM 2077 C CA . VAL C 1 16 ? -6.779 -67.887 24.046 1.00 35.98 13 VAL C CA 1
ATOM 2078 C C . VAL C 1 16 ? -7.005 -69.349 23.688 1.00 39.33 13 VAL C C 1
ATOM 2079 O O . VAL C 1 16 ? -6.361 -70.251 24.237 1.00 40.21 13 VAL C O 1
ATOM 2083 N N . GLU C 1 17 ? -7.927 -69.605 22.760 1.00 40.56 14 GLU C N 1
ATOM 2084 C CA . GLU C 1 17 ? -8.386 -70.969 22.534 1.00 40.58 14 GLU C CA 1
ATOM 2085 C C . GLU C 1 17 ? -7.307 -71.844 21.907 1.00 42.13 14 GLU C C 1
ATOM 2086 O O . GLU C 1 17 ? -7.334 -73.068 22.075 1.00 41.74 14 GLU C O 1
ATOM 2092 N N . SER C 1 18 ? -6.347 -71.245 21.200 1.00 36.55 15 SER C N 1
ATOM 2093 C CA . SER C 1 18 ? -5.305 -72.000 20.522 1.00 34.61 15 SER C CA 1
ATOM 2094 C C . SER C 1 18 ? -3.902 -71.743 21.047 1.00 32.59 15 SER C C 1
ATOM 2095 O O . SER C 1 18 ? -3.008 -72.546 20.758 1.00 30.01 15 SER C O 1
ATOM 2098 N N . ASN C 1 19 ? -3.685 -70.663 21.801 1.00 35.38 16 ASN C N 1
ATOM 2099 C CA . ASN C 1 19 ? -2.359 -70.187 22.200 1.00 35.81 16 ASN C CA 1
ATOM 2100 C C . ASN C 1 19 ? -1.499 -69.801 20.999 1.00 31.90 16 ASN C C 1
ATOM 2101 O O . ASN C 1 19 ? -0.273 -69.707 21.115 1.00 33.33 16 ASN C O 1
ATOM 2106 N N . LEU C 1 20 ? -2.117 -69.572 19.845 1.00 30.28 17 LEU C N 1
ATOM 2107 C CA . LEU C 1 20 ? -1.420 -69.082 18.666 1.00 28.67 17 LEU C CA 1
ATOM 2108 C C . LEU C 1 20 ? -1.546 -67.564 18.583 1.00 32.15 17 LEU C C 1
ATOM 2109 O O . LEU C 1 20 ? -2.503 -66.975 19.092 1.00 32.22 17 LEU C O 1
ATOM 2114 N N . TYR C 1 21 ? -0.570 -66.937 17.930 1.00 31.38 18 TYR C N 1
ATOM 2115 C CA . TYR C 1 21 ? -0.412 -65.490 17.939 1.00 29.49 18 TYR C CA 1
ATOM 2116 C C . TYR C 1 21 ? -0.793 -64.881 16.596 1.00 32.44 18 TYR C C 1
ATOM 2117 O O . TYR C 1 21 ? -0.573 -65.478 15.539 1.00 28.22 18 TYR C O 1
ATOM 2126 N N . LEU C 1 22 ? -1.356 -63.672 16.654 1.00 28.18 19 LEU C N 1
ATOM 2127 C CA . LEU C 1 22 ? -1.655 -62.915 15.445 1.00 27.20 19 LEU C CA 1
ATOM 2128 C C . LEU C 1 22 ? -0.372 -62.660 14.663 1.00 32.75 19 LEU C C 1
ATOM 2129 O O . LEU C 1 22 ? 0.622 -62.179 15.215 1.00 29.20 19 LEU C O 1
ATOM 2134 N N . ASP C 1 23 ? -0.396 -62.988 13.371 1.00 29.75 20 ASP C N 1
ATOM 2135 C C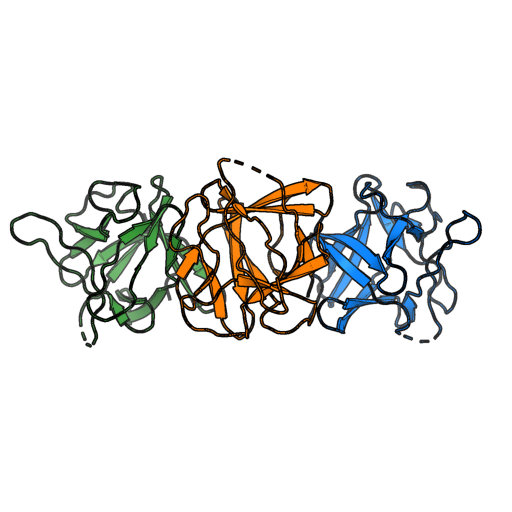A . ASP C 1 23 ? 0.826 -63.150 12.591 1.00 29.38 20 ASP C CA 1
ATOM 2136 C C . ASP C 1 23 ? 0.574 -62.676 11.168 1.00 29.48 20 ASP C C 1
ATOM 2137 O O . ASP C 1 23 ? -0.345 -63.165 10.504 1.00 28.44 20 ASP C O 1
ATOM 2142 N N . LEU C 1 24 ? 1.375 -61.713 10.710 1.00 26.18 21 LEU C N 1
ATOM 2143 C CA . LEU C 1 24 ? 1.347 -61.278 9.316 1.00 28.65 21 L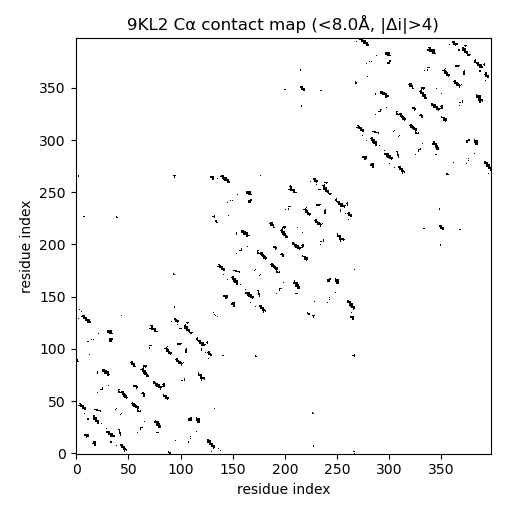EU C CA 1
ATOM 2144 C C . LEU C 1 24 ? 2.145 -62.282 8.493 1.00 26.49 21 LEU C C 1
ATOM 2145 O O . LEU C 1 24 ? 3.370 -62.365 8.627 1.00 29.06 21 LEU C O 1
ATOM 2150 N N . ARG C 1 25 ? 1.450 -63.045 7.645 1.00 28.27 22 ARG C N 1
ATOM 2151 C CA . ARG C 1 25 ? 2.030 -64.218 6.994 1.00 27.24 22 ARG C CA 1
ATOM 2152 C C . ARG C 1 25 ? 3.340 -63.891 6.290 1.00 28.86 22 ARG C C 1
ATOM 2153 O O . ARG C 1 25 ? 3.373 -63.091 5.350 1.00 29.21 22 ARG C O 1
ATOM 2161 N N . GLY C 1 26 ? 4.421 -64.516 6.755 1.00 30.23 23 GLY C N 1
ATOM 2162 C CA . GLY C 1 26 ? 5.715 -64.374 6.117 1.00 31.12 23 GLY C CA 1
ATOM 2163 C C . GLY C 1 26 ? 6.332 -62.996 6.184 1.00 33.44 23 GLY C C 1
ATOM 2164 O O . GLY C 1 26 ? 7.274 -62.720 5.438 1.00 31.22 23 GLY C O 1
ATOM 2165 N N . SER C 1 27 ? 5.830 -62.123 7.063 1.00 32.28 24 SER C N 1
ATOM 2166 C CA . SER C 1 27 ? 6.312 -60.745 7.191 1.00 29.33 24 SER C CA 1
ATOM 2167 C C . SER C 1 27 ? 6.189 -59.975 5.879 1.00 30.65 24 SER C C 1
ATOM 2168 O O . SER C 1 27 ? 6.948 -59.036 5.625 1.00 28.90 24 SER C O 1
ATOM 2171 N N . ASN C 1 28 ? 5.225 -60.356 5.047 1.00 29.79 25 ASN C N 1
ATOM 2172 C CA . ASN C 1 28 ? 5.080 -59.765 3.721 1.00 30.03 25 ASN C CA 1
ATOM 2173 C C . ASN C 1 28 ? 4.387 -58.410 3.827 1.00 30.86 25 ASN C C 1
ATOM 2174 O O . ASN C 1 28 ? 3.230 -58.350 4.261 1.00 29.54 25 ASN C O 1
ATOM 2179 N N . PRO C 1 29 ? 5.043 -57.312 3.443 1.00 33.06 26 PRO C N 1
ATOM 2180 C CA . PRO C 1 29 ? 4.429 -55.984 3.575 1.00 34.22 26 PRO C CA 1
ATOM 2181 C C . PRO C 1 29 ? 3.460 -55.620 2.463 1.00 31.75 26 PRO C C 1
ATOM 2182 O O . PRO C 1 29 ? 2.859 -54.542 2.524 1.00 32.26 26 PRO C O 1
ATOM 2186 N N . ALA C 1 30 ? 3.292 -56.469 1.453 1.00 33.25 27 ALA C N 1
ATOM 2187 C CA . ALA C 1 30 ? 2.446 -56.114 0.327 1.00 30.80 27 ALA C CA 1
ATOM 2188 C C . ALA C 1 30 ? 0.971 -56.185 0.721 1.00 31.32 27 ALA C C 1
ATOM 2189 O O . ALA C 1 30 ? 0.596 -56.939 1.624 1.00 31.09 27 ALA C O 1
ATOM 2191 N N . PRO C 1 31 ? 0.117 -55.395 0.068 1.00 30.39 28 PRO C N 1
ATOM 2192 C CA . PRO C 1 31 ? -1.328 -55.548 0.271 1.00 29.73 28 PRO C CA 1
ATOM 2193 C C . PRO C 1 31 ? -1.773 -56.975 -0.015 1.00 36.01 28 PRO C C 1
ATOM 2194 O O . PRO C 1 31 ? -1.191 -57.676 -0.845 1.00 31.23 28 PRO C O 1
ATOM 2198 N N . GLY C 1 32 ? -2.815 -57.402 0.694 1.00 34.65 29 GLY C N 1
ATOM 2199 C CA . GLY C 1 32 ? -3.366 -58.729 0.525 1.00 35.18 29 GLY C CA 1
ATOM 2200 C C . GLY C 1 32 ? -2.708 -59.818 1.345 1.00 34.24 29 GLY C C 1
ATOM 2201 O O . GLY C 1 32 ? -3.159 -60.969 1.284 1.00 38.84 29 GLY C O 1
ATOM 2202 N N . THR C 1 33 ? -1.659 -59.501 2.102 1.00 32.60 30 THR C N 1
ATOM 2203 C CA . THR C 1 33 ? -0.998 -60.502 2.929 1.00 31.60 30 THR C CA 1
ATOM 2204 C C . THR C 1 33 ? -1.899 -60.894 4.092 1.00 34.04 30 THR C C 1
ATOM 2205 O O . THR C 1 33 ? -2.405 -60.030 4.813 1.00 28.74 30 THR C O 1
ATOM 2209 N N . ASP C 1 34 ? -2.092 -62.196 4.286 1.00 28.38 31 ASP C N 1
ATOM 2210 C CA . ASP C 1 34 ? -3.042 -62.654 5.292 1.00 29.66 31 ASP C CA 1
ATOM 2211 C C . ASP C 1 34 ? -2.542 -62.371 6.702 1.00 31.68 31 ASP C C 1
ATOM 2212 O O . ASP C 1 34 ? -1.348 -62.483 6.995 1.00 30.14 31 ASP C O 1
ATOM 2217 N N . ALA C 1 35 ? -3.476 -62.012 7.581 1.00 29.40 32 ALA C N 1
ATOM 2218 C CA . ALA C 1 35 ? -3.233 -61.995 9.018 1.00 32.11 32 ALA C CA 1
ATOM 2219 C C . ALA C 1 35 ? -3.718 -63.327 9.581 1.00 28.87 32 ALA C C 1
ATOM 2220 O O . ALA C 1 35 ? -4.924 -63.584 9.632 1.00 31.38 32 ALA C O 1
ATOM 2222 N N . ILE C 1 36 ? -2.778 -64.177 9.990 1.00 29.32 33 ILE C N 1
ATOM 2223 C CA . ILE C 1 36 ? -3.096 -65.523 10.454 1.00 30.20 33 ILE C CA 1
ATOM 2224 C C . ILE C 1 36 ? -2.806 -65.630 11.945 1.00 32.32 33 ILE C C 1
ATOM 2225 O O . ILE C 1 36 ? -2.354 -64.667 12.573 1.00 29.65 33 ILE C O 1
ATOM 2230 N N . VAL C 1 37 ? -3.066 -66.800 12.522 1.00 33.45 34 VAL C N 1
ATOM 2231 C CA . VAL C 1 37 ? -2.555 -67.155 13.839 1.00 31.69 34 VAL C CA 1
ATOM 2232 C C . VAL C 1 37 ? -1.516 -68.251 13.647 1.00 35.11 34 VAL C C 1
ATOM 2233 O O . VAL C 1 37 ? -1.719 -69.187 12.864 1.00 32.98 34 VAL C O 1
ATOM 2237 N N . TRP C 1 38 ? -0.391 -68.115 14.343 1.00 33.30 35 TRP C N 1
ATOM 2238 C CA . TRP C 1 38 ? 0.779 -68.936 14.078 1.00 33.46 35 TRP C CA 1
ATOM 2239 C C . TRP C 1 38 ? 1.504 -69.185 15.391 1.00 31.75 35 TRP C C 1
ATOM 2240 O O . TRP C 1 38 ? 1.262 -68.504 16.391 1.00 33.00 35 TRP C O 1
ATOM 2251 N N . GLY C 1 39 ? 2.392 -70.177 15.379 1.00 32.68 36 GLY C N 1
ATOM 2252 C CA . GLY C 1 39 ? 3.206 -70.440 16.551 1.00 33.92 36 GLY C CA 1
ATOM 2253 C C . GLY C 1 39 ? 4.024 -69.226 16.950 1.00 31.89 36 GLY C C 1
ATOM 2254 O O . GLY C 1 39 ? 4.391 -68.393 16.118 1.00 32.46 36 GLY C O 1
ATOM 2255 N N . ARG C 1 40 ? 4.306 -69.129 18.249 1.00 30.33 37 ARG C N 1
ATOM 2256 C CA . ARG C 1 40 ? 4.963 -67.947 18.793 1.00 32.94 37 ARG C CA 1
ATOM 2257 C C . ARG C 1 40 ? 6.370 -67.799 18.229 1.00 34.15 37 ARG C C 1
ATOM 2258 O O . ARG C 1 40 ? 7.132 -68.768 18.163 1.00 31.35 37 ARG C O 1
ATOM 2266 N N . THR C 1 41 ? 6.713 -66.580 17.812 1.00 30.67 38 THR C N 1
ATOM 2267 C CA . THR C 1 41 ? 8.071 -66.296 17.366 1.00 28.46 38 THR C CA 1
ATOM 2268 C C . THR C 1 41 ? 8.589 -65.053 18.072 1.00 30.18 38 THR C C 1
ATOM 2269 O O . THR C 1 41 ? 9.771 -64.966 18.419 1.00 29.50 38 THR C O 1
ATOM 2273 N N . GLY C 1 42 ? 7.697 -64.093 18.296 1.00 30.13 39 GLY C N 1
ATOM 2274 C CA . GLY C 1 42 ? 8.082 -62.813 18.847 1.00 29.73 39 GLY C CA 1
ATOM 2275 C C . GLY C 1 42 ? 8.678 -61.847 17.849 1.00 32.27 39 GLY C C 1
ATOM 2276 O O . GLY C 1 42 ? 9.092 -60.752 18.248 1.00 32.59 39 GLY C O 1
ATOM 2277 N N . ASN C 1 43 ? 8.731 -62.210 16.567 1.00 30.99 40 ASN C N 1
ATOM 2278 C CA . ASN C 1 43 ? 9.321 -61.351 15.550 1.00 29.43 40 ASN C CA 1
ATOM 2279 C C . ASN C 1 43 ? 8.398 -60.172 15.247 1.00 29.99 40 ASN C C 1
ATOM 2280 O O . ASN C 1 43 ? 7.287 -60.061 15.771 1.00 27.83 40 ASN C O 1
ATOM 2285 N N . ASN C 1 44 ? 8.869 -59.290 14.357 1.00 32.22 41 ASN C N 1
ATOM 2286 C CA . ASN C 1 44 ? 8.152 -58.048 14.078 1.00 31.36 41 ASN C CA 1
ATOM 2287 C C . ASN C 1 44 ? 6.753 -58.309 13.533 1.00 32.91 41 ASN C C 1
ATOM 2288 O O . ASN C 1 44 ? 5.814 -57.566 13.844 1.00 31.25 41 ASN C O 1
ATOM 2293 N N . ASN C 1 45 ? 6.589 -59.352 12.717 1.00 29.79 42 ASN C N 1
ATOM 2294 C CA . ASN C 1 45 ? 5.273 -59.631 12.149 1.00 28.83 42 ASN C CA 1
ATOM 2295 C C . ASN C 1 45 ? 4.281 -60.163 13.178 1.00 31.41 42 ASN C C 1
ATOM 2296 O O . ASN C 1 45 ? 3.129 -60.431 12.814 1.00 26.88 42 ASN C O 1
ATOM 2301 N N . GLN C 1 46 ? 4.693 -60.322 14.436 1.00 29.45 43 GLN C N 1
ATOM 2302 C CA . GLN C 1 46 ? 3.787 -60.627 15.534 1.00 26.73 43 GLN C CA 1
ATOM 2303 C C . GLN C 1 46 ? 3.692 -59.494 16.549 1.00 31.53 43 GLN C C 1
ATOM 2304 O O . GLN C 1 46 ? 3.004 -59.647 17.565 1.00 28.64 43 GLN C O 1
ATOM 2310 N N . ARG C 1 47 ? 4.355 -58.363 16.302 1.00 29.78 44 ARG C N 1
ATOM 2311 C CA . ARG C 1 47 ? 4.321 -57.209 17.197 1.00 30.32 44 ARG C CA 1
ATOM 2312 C C . ARG C 1 47 ? 3.355 -56.181 16.619 1.00 31.66 44 ARG C C 1
ATOM 2313 O O . ARG C 1 47 ? 3.619 -55.596 15.563 1.00 28.85 44 ARG C O 1
ATOM 2321 N N . TRP C 1 48 ? 2.245 -55.953 17.316 1.00 30.16 45 TRP C N 1
ATOM 2322 C CA . TRP C 1 48 ? 1.175 -55.091 16.829 1.00 27.40 45 TRP C CA 1
ATOM 2323 C C . TRP C 1 48 ? 1.108 -53.824 17.672 1.00 30.03 45 TRP C C 1
ATOM 2324 O O . TRP C 1 48 ? 0.911 -53.891 18.890 1.00 29.88 45 TRP C O 1
ATOM 2335 N N . ILE C 1 49 ? 1.270 -52.679 17.018 1.00 28.82 46 ILE C N 1
ATOM 2336 C CA . ILE C 1 49 ? 1.143 -51.384 17.676 1.00 31.08 46 ILE C CA 1
ATOM 2337 C C . ILE C 1 49 ? -0.337 -51.034 17.760 1.00 30.28 46 ILE C C 1
ATOM 2338 O O . ILE C 1 49 ? -1.022 -50.942 16.736 1.00 30.12 46 ILE C O 1
ATOM 2343 N N . VAL C 1 50 ? -0.834 -50.845 18.978 1.00 28.01 47 VAL C N 1
ATOM 2344 C CA . VAL C 1 50 ? -2.229 -50.481 19.202 1.00 28.64 47 VAL C CA 1
ATOM 2345 C C . VAL C 1 50 ? -2.329 -48.963 19.272 1.00 30.35 47 VAL C C 1
ATOM 2346 O O . VAL C 1 50 ? -1.759 -48.337 20.172 1.00 30.79 47 VAL C O 1
ATOM 2350 N N . THR C 1 51 ? -3.052 -48.371 18.322 1.00 28.21 48 THR C N 1
ATOM 2351 C CA . THR C 1 51 ? -3.299 -46.934 18.297 1.00 30.10 48 THR C CA 1
ATOM 2352 C C . THR C 1 51 ? -4.724 -46.662 18.760 1.00 30.57 48 THR C C 1
ATOM 2353 O O . THR C 1 51 ? -5.667 -47.304 18.288 1.00 29.70 48 THR C O 1
ATOM 2357 N N . THR C 1 52 ? -4.876 -45.713 19.679 1.00 29.53 49 THR C N 1
ATOM 2358 C CA . THR C 1 52 ? -6.183 -45.373 20.220 1.00 30.28 49 THR C CA 1
ATOM 2359 C C . THR C 1 52 ? -6.824 -44.245 19.421 1.00 34.66 49 THR C C 1
ATOM 2360 O O . THR C 1 52 ? -6.146 -43.345 18.919 1.00 35.14 49 THR C O 1
ATOM 2364 N N . HIS C 1 53 ? -8.148 -44.302 19.314 1.00 33.68 50 HIS C N 1
ATOM 2365 C CA . HIS C 1 53 ? -8.936 -43.267 18.665 1.00 35.64 50 HIS C CA 1
ATOM 2366 C C . HIS C 1 53 ? -9.965 -42.728 19.650 1.00 39.70 50 HIS C C 1
ATOM 2367 O O . HIS C 1 53 ? -10.471 -43.462 20.505 1.00 36.78 50 HIS C O 1
ATOM 2374 N N . SER C 1 54 ? -10.268 -41.433 19.522 1.00 36.35 51 SER C N 1
ATOM 2375 C CA . SER C 1 54 ? -11.117 -40.763 20.502 1.00 40.24 51 SER C CA 1
ATOM 2376 C C . SER C 1 54 ? -12.527 -41.339 20.550 1.00 40.79 51 SER C C 1
ATOM 2377 O O . SER C 1 54 ? -13.203 -41.203 21.575 1.00 36.68 51 SER C O 1
ATOM 2380 N N . ASP C 1 55 ? -12.985 -41.985 19.478 1.00 36.63 52 ASP C N 1
ATOM 2381 C CA . ASP C 1 55 ? -14.303 -42.607 19.489 1.00 34.82 52 ASP C CA 1
ATOM 2382 C C . ASP C 1 55 ? -14.313 -43.962 20.186 1.00 37.24 52 ASP C C 1
ATOM 2383 O O . ASP C 1 55 ? -15.372 -44.593 20.263 1.00 36.54 52 ASP C O 1
ATOM 2388 N N . GLY C 1 56 ? -13.168 -44.419 20.691 1.00 34.32 53 GLY C N 1
ATOM 2389 C CA . GLY C 1 56 ? -13.064 -45.699 21.357 1.00 35.48 53 GLY C CA 1
ATOM 2390 C C . GLY C 1 56 ? -12.517 -46.820 20.499 1.00 32.15 53 GLY C C 1
ATOM 2391 O O . GLY C 1 56 ? -12.246 -47.905 21.029 1.00 36.84 53 GLY C O 1
ATOM 2392 N N . THR C 1 57 ? -12.343 -46.596 19.200 1.00 34.31 54 THR C N 1
ATOM 2393 C CA . THR C 1 57 ? -11.847 -47.647 18.327 1.00 31.77 54 THR C CA 1
ATOM 2394 C C . THR C 1 57 ? -10.326 -47.759 18.430 1.00 35.12 54 THR C C 1
ATOM 2395 O O . THR C 1 57 ? -9.653 -46.960 19.088 1.00 33.78 54 THR C O 1
ATOM 2399 N N . ARG C 1 58 ? -9.790 -48.783 17.767 1.00 32.33 55 ARG C N 1
ATOM 2400 C CA . ARG C 1 58 ? -8.365 -49.073 17.777 1.00 31.00 55 ARG C CA 1
ATOM 2401 C C . ARG C 1 58 ? -7.926 -49.484 16.379 1.00 32.67 55 ARG C C 1
ATOM 2402 O O . ARG C 1 58 ? -8.712 -50.032 15.601 1.00 33.97 55 ARG C O 1
ATOM 2410 N N . THR C 1 59 ? -6.659 -49.218 16.068 1.00 32.31 56 THR C N 1
ATOM 2411 C CA . THR C 1 59 ? -6.034 -49.724 14.853 1.00 33.55 56 THR C CA 1
ATOM 2412 C C . THR C 1 59 ? -4.723 -50.407 15.216 1.00 33.49 56 THR C C 1
ATOM 2413 O O . THR C 1 59 ? -4.034 -50.001 16.156 1.00 33.51 56 THR C O 1
ATOM 2417 N N . LEU C 1 60 ? -4.391 -51.454 14.466 1.00 31.25 57 LEU C N 1
ATOM 2418 C CA . LEU C 1 60 ? -3.220 -52.281 14.726 1.00 31.64 57 LEU C CA 1
ATOM 2419 C C . LEU C 1 60 ? -2.243 -52.172 13.566 1.00 30.90 57 LEU C C 1
ATOM 2420 O O . LEU C 1 60 ? -2.649 -52.194 12.403 1.00 31.95 57 LEU C O 1
ATOM 2425 N N . GLU C 1 61 ? -0.953 -52.067 13.885 1.00 32.31 58 GLU C N 1
ATOM 2426 C CA . GLU C 1 61 ? 0.092 -51.955 12.875 1.00 29.48 58 GLU C CA 1
ATOM 2427 C C . GLU C 1 61 ? 1.304 -52.766 13.309 1.00 32.17 58 GLU C C 1
ATOM 2428 O O . GLU C 1 61 ? 1.709 -52.704 14.474 1.00 28.78 58 GLU C O 1
ATOM 2434 N N . THR C 1 62 ? 1.878 -53.525 12.374 1.00 30.75 59 THR C N 1
ATOM 2435 C CA . THR C 1 62 ? 3.047 -54.340 12.686 1.00 28.62 59 THR C CA 1
ATOM 2436 C C . THR C 1 62 ? 4.295 -53.476 12.826 1.00 33.15 59 THR C C 1
ATOM 2437 O O . THR C 1 62 ? 4.489 -52.508 12.086 1.00 31.64 59 THR C O 1
ATOM 2441 N N . VAL C 1 63 ? 5.151 -53.842 13.782 1.00 30.58 60 VAL C N 1
ATOM 2442 C CA . VAL C 1 63 ? 6.391 -53.110 14.017 1.00 32.50 60 VAL C CA 1
ATOM 2443 C C . VAL C 1 63 ? 7.330 -53.299 12.832 1.00 36.09 60 VAL C C 1
ATOM 2444 O O . VAL C 1 63 ? 7.453 -54.401 12.281 1.00 34.40 60 VAL C O 1
ATOM 2448 N N . GLY C 1 64 ? 7.981 -52.219 12.418 1.00 32.44 61 GLY C N 1
ATOM 2449 C CA . GLY C 1 64 ? 8.930 -52.289 11.300 1.00 35.03 61 GLY C CA 1
ATOM 2450 C C . GLY C 1 64 ? 8.368 -52.568 9.920 1.00 35.05 61 GLY C C 1
ATOM 2451 O O . GLY C 1 64 ? 8.773 -51.928 8.946 1.00 37.70 61 GLY C O 1
ATOM 2452 N N . ILE C 1 65 ? 7.439 -53.520 9.812 1.00 33.05 62 ILE C N 1
ATOM 2453 C CA . ILE C 1 65 ? 6.809 -53.809 8.527 1.00 33.24 62 ILE C CA 1
ATOM 2454 C C . ILE C 1 65 ? 5.863 -52.684 8.134 1.00 35.63 62 ILE C C 1
ATOM 2455 O O . ILE C 1 65 ? 5.691 -52.394 6.944 1.00 32.92 62 ILE C O 1
ATOM 2460 N N . ASN C 1 66 ? 5.241 -52.037 9.123 1.00 33.58 63 ASN C N 1
ATOM 2461 C CA . ASN C 1 66 ? 4.345 -50.898 8.916 1.00 32.96 63 ASN C CA 1
ATOM 2462 C C . ASN C 1 66 ? 3.103 -51.285 8.120 1.00 35.11 63 ASN C C 1
ATOM 2463 O O . ASN C 1 66 ? 2.508 -50.449 7.435 1.00 33.64 63 ASN C O 1
ATOM 2468 N N . SER C 1 67 ? 2.704 -52.552 8.195 1.00 30.50 64 SER C N 1
ATOM 2469 C CA . SER C 1 67 ? 1.444 -53.007 7.624 1.00 30.16 64 SER C CA 1
ATOM 2470 C C . SER C 1 67 ? 0.395 -53.069 8.726 1.00 32.15 64 SER C C 1
ATOM 2471 O O . SER C 1 67 ? 0.615 -53.700 9.765 1.00 33.16 64 SER C O 1
ATOM 2474 N N . SER C 1 68 ? -0.735 -52.410 8.497 1.00 32.37 65 SER C N 1
ATOM 2475 C CA . SER C 1 68 ? -1.808 -52.339 9.474 1.00 31.40 65 SER C CA 1
ATOM 2476 C C . SER C 1 68 ? -2.860 -53.406 9.201 1.00 33.29 65 SER C C 1
ATOM 2477 O O . SER C 1 68 ? -3.041 -53.849 8.064 1.00 28.71 65 SER C O 1
ATOM 2480 N N . ALA C 1 69 ? -3.550 -53.820 10.263 1.00 30.19 66 ALA C N 1
ATOM 2481 C CA . ALA C 1 69 ? -4.654 -54.759 10.113 1.00 31.16 66 ALA C CA 1
ATOM 2482 C C . ALA C 1 69 ? -5.752 -54.129 9.269 1.00 31.12 66 ALA C C 1
ATOM 2483 O O . ALA C 1 69 ? -6.176 -52.996 9.521 1.00 29.81 66 ALA C O 1
ATOM 2485 N N . PHE C 1 70 ? -6.207 -54.862 8.256 1.00 27.96 67 PHE C N 1
ATOM 2486 C CA . PHE C 1 70 ? -7.120 -54.306 7.268 1.00 29.88 67 PHE C CA 1
ATOM 2487 C C . PHE C 1 70 ? -8.061 -55.395 6.779 1.00 34.07 67 PHE C C 1
ATOM 2488 O O . PHE C 1 70 ? -7.632 -56.517 6.495 1.00 33.25 67 PHE C O 1
ATOM 2496 N N . ILE C 1 71 ? -9.342 -55.055 6.687 1.00 31.97 68 ILE C N 1
ATOM 2497 C CA . ILE C 1 71 ? -10.371 -55.957 6.186 1.00 36.36 68 ILE C CA 1
ATOM 2498 C C . ILE C 1 71 ? -11.021 -55.276 4.989 1.00 36.79 68 ILE C C 1
ATOM 2499 O O . ILE C 1 71 ? -11.738 -54.280 5.149 1.00 33.89 68 ILE C O 1
ATOM 2504 N N . ALA C 1 72 ? -10.770 -55.808 3.788 1.00 35.40 69 ALA C N 1
ATOM 2505 C CA . ALA C 1 72 ? -11.279 -55.175 2.573 1.00 39.28 69 ALA C CA 1
ATOM 2506 C C . ALA C 1 72 ? -12.801 -55.214 2.525 1.00 40.45 69 ALA C C 1
ATOM 2507 O O . ALA C 1 72 ? -13.451 -54.190 2.288 1.00 34.48 69 ALA C O 1
ATOM 2509 N N . THR C 1 73 ? -13.387 -56.387 2.748 1.00 41.29 70 THR C N 1
ATOM 2510 C CA . THR C 1 73 ? -14.835 -56.574 2.719 1.00 44.72 70 THR C CA 1
ATOM 2511 C C . THR C 1 73 ? -15.296 -56.932 4.126 1.00 42.84 70 THR C C 1
ATOM 2512 O O . THR C 1 73 ? -15.006 -58.026 4.622 1.00 41.21 70 THR C O 1
ATOM 2516 N N . ILE C 1 74 ? -16.017 -56.013 4.761 1.00 40.21 71 ILE C N 1
ATOM 2517 C CA . ILE C 1 74 ? -16.411 -56.179 6.168 1.00 42.51 71 ILE C CA 1
ATOM 2518 C C . ILE C 1 74 ? -17.785 -56.839 6.151 1.00 43.13 71 ILE C C 1
ATOM 2519 O O . ILE C 1 74 ? -18.830 -56.211 6.338 1.00 43.99 71 ILE C O 1
ATOM 2524 N N . GLN C 1 75 ? -17.779 -58.145 5.919 1.00 40.07 72 GLN C N 1
ATOM 2525 C CA . GLN C 1 75 ? -18.979 -58.966 5.929 1.00 45.51 72 GLN C CA 1
ATOM 2526 C C . GLN C 1 75 ? -18.601 -60.328 6.486 1.00 42.78 72 GLN C C 1
ATOM 2527 O O . GLN C 1 75 ? -17.412 -60.665 6.547 1.00 40.61 72 GLN C O 1
ATOM 2533 N N . PRO C 1 76 ? -19.577 -61.121 6.932 1.00 42.74 73 PRO C N 1
ATOM 2534 C CA . PRO C 1 76 ? -19.257 -62.458 7.449 1.00 45.29 73 PRO C CA 1
ATOM 2535 C C . PRO C 1 76 ? -18.440 -63.270 6.455 1.00 44.73 73 PRO C C 1
ATOM 2536 O O . PRO C 1 76 ? -18.805 -63.410 5.285 1.00 46.05 73 PRO C O 1
ATOM 2540 N N . GLY C 1 77 ? -17.313 -63.799 6.930 1.00 42.31 74 GLY C N 1
ATOM 2541 C CA . GLY C 1 77 ? -16.383 -64.528 6.098 1.00 41.81 74 GLY C CA 1
ATOM 2542 C C . GLY C 1 77 ? -15.231 -63.705 5.563 1.00 41.11 74 GLY C C 1
ATOM 2543 O O . GLY C 1 77 ? -14.282 -64.284 5.018 1.00 41.02 74 GLY C O 1
ATOM 2544 N N . GLY C 1 78 ? -15.285 -62.381 5.698 1.00 41.47 75 GLY C N 1
ATOM 2545 C CA . GLY C 1 78 ? -14.200 -61.551 5.207 1.00 39.43 75 GLY C CA 1
ATOM 2546 C C . GLY C 1 78 ? -12.900 -61.835 5.933 1.00 39.94 75 GLY C C 1
ATOM 2547 O O . GLY C 1 78 ? -12.882 -62.166 7.119 1.00 35.90 75 GLY C O 1
ATOM 2548 N N . ARG C 1 79 ? -11.798 -61.699 5.203 1.00 37.25 76 ARG C N 1
ATOM 2549 C CA . ARG C 1 79 ? -10.478 -62.058 5.701 1.00 35.67 76 ARG C CA 1
ATOM 2550 C C . ARG C 1 79 ? -9.750 -60.828 6.230 1.00 35.96 76 ARG C C 1
ATOM 2551 O O . ARG C 1 79 ? -9.892 -59.727 5.688 1.00 29.67 76 ARG C O 1
ATOM 2559 N N . VAL C 1 80 ? -8.974 -61.023 7.291 1.00 33.53 77 VAL C N 1
ATOM 2560 C CA . VAL C 1 80 ? -8.138 -59.967 7.848 1.00 34.50 77 VAL C CA 1
ATOM 2561 C C . VAL C 1 80 ? -6.778 -60.020 7.167 1.00 34.04 77 VAL C C 1
ATOM 2562 O O . VAL C 1 80 ? -6.149 -61.084 7.093 1.00 31.01 77 VAL C O 1
ATOM 2566 N N . THR C 1 81 ? -6.326 -58.877 6.659 1.00 30.50 78 THR C N 1
ATOM 2567 C CA . THR C 1 81 ? -5.041 -58.779 5.985 1.00 28.19 78 THR C CA 1
ATOM 2568 C C . THR C 1 81 ? -4.236 -57.632 6.581 1.00 30.84 78 THR C C 1
ATOM 2569 O O . THR C 1 81 ? -4.719 -56.871 7.422 1.00 28.15 78 THR C O 1
ATOM 2573 N N . GLY C 1 82 ? -2.988 -57.530 6.139 1.00 31.29 79 GLY C N 1
ATOM 2574 C CA . GLY C 1 82 ? -2.140 -56.382 6.424 1.00 28.64 79 GLY C CA 1
ATOM 2575 C C . GLY C 1 82 ? -2.001 -55.530 5.174 1.00 31.41 79 GLY C C 1
ATOM 2576 O O . GLY C 1 82 ? -1.930 -56.056 4.060 1.00 32.49 79 GLY C O 1
ATOM 2577 N N . HIS C 1 83 ? -1.967 -54.210 5.368 1.00 31.94 80 HIS C N 1
ATOM 2578 C CA . HIS C 1 83 ? -1.903 -53.264 4.261 1.00 27.21 80 HIS C CA 1
ATOM 2579 C C . HIS C 1 83 ? -0.945 -52.136 4.623 1.00 31.97 80 HIS C C 1
ATOM 2580 O O . HIS C 1 83 ? -1.007 -51.602 5.741 1.00 28.78 80 HIS C O 1
ATOM 2587 N N . PRO C 1 84 ? -0.053 -51.754 3.704 1.00 32.10 81 PRO C N 1
ATOM 2588 C CA . PRO C 1 84 ? 0.928 -50.704 4.023 1.00 32.41 81 PRO C CA 1
ATOM 2589 C C . PRO C 1 84 ? 0.330 -49.316 4.185 1.00 33.65 81 PRO C C 1
ATOM 2590 O O . PRO C 1 84 ? 0.975 -48.459 4.803 1.00 33.08 81 PRO C O 1
ATOM 2594 N N . ASN C 1 85 ? -0.865 -49.055 3.657 1.00 33.19 82 ASN C N 1
ATOM 2595 C CA . ASN C 1 85 ? -1.404 -47.700 3.698 1.00 31.76 82 ASN C CA 1
ATOM 2596 C C . ASN C 1 85 ? -2.822 -47.647 4.253 1.00 31.60 82 ASN C C 1
ATOM 2597 O O . ASN C 1 85 ? -3.225 -46.632 4.830 1.00 31.68 82 ASN C O 1
ATOM 2602 N N . ASN C 1 86 ? -3.587 -48.721 4.086 1.00 30.41 83 ASN C N 1
ATOM 2603 C CA . ASN C 1 86 ? -4.971 -48.756 4.532 1.00 28.81 83 ASN C CA 1
ATOM 2604 C C . ASN C 1 86 ? -5.089 -49.508 5.852 1.00 31.80 83 ASN C C 1
ATOM 2605 O O . ASN C 1 86 ? -4.271 -50.373 6.174 1.00 29.89 83 ASN C O 1
ATOM 2610 N N . GLU C 1 87 ? -6.121 -49.162 6.617 1.00 30.81 84 GLU C N 1
ATOM 2611 C CA . GLU C 1 87 ? -6.348 -49.769 7.918 1.00 31.68 84 GLU C CA 1
ATOM 2612 C C . GLU C 1 87 ? -7.840 -49.753 8.211 1.00 29.75 84 GLU C C 1
ATOM 2613 O O . GLU C 1 87 ? -8.583 -48.920 7.684 1.00 29.75 84 GLU C O 1
ATOM 2619 N N . THR C 1 88 ? -8.268 -50.688 9.052 1.00 28.00 85 THR C N 1
ATOM 2620 C CA . THR C 1 88 ? -9.659 -50.810 9.464 1.00 28.51 85 THR C CA 1
ATOM 2621 C C . THR C 1 88 ? -9.776 -50.439 10.935 1.00 31.94 85 THR C C 1
ATOM 2622 O O . THR C 1 88 ? -8.973 -50.890 11.760 1.00 32.07 85 THR C O 1
ATOM 2626 N N . ARG C 1 89 ? -10.766 -49.611 11.257 1.00 30.90 86 ARG C N 1
ATOM 2627 C CA . ARG C 1 89 ? -11.019 -49.215 12.637 1.00 26.85 86 ARG C CA 1
ATOM 2628 C C . ARG C 1 89 ? -11.693 -50.363 13.377 1.00 33.53 86 ARG C C 1
ATOM 2629 O O . ARG C 1 89 ? -12.748 -50.849 12.953 1.00 33.13 86 ARG C O 1
ATOM 2637 N N . LEU C 1 90 ? -11.087 -50.792 14.480 1.00 31.19 87 LEU C N 1
ATOM 2638 C CA . LEU C 1 90 ? -11.514 -51.979 15.205 1.00 32.99 87 LEU C CA 1
ATOM 2639 C C . LEU C 1 90 ? -12.089 -51.609 16.565 1.00 32.63 87 LEU C C 1
ATOM 2640 O O . LEU C 1 90 ? -11.790 -50.554 17.128 1.00 31.13 87 LEU C O 1
ATOM 2645 N N . THR C 1 91 ? -12.921 -52.503 17.091 1.00 34.53 88 THR C N 1
ATOM 2646 C CA . THR C 1 91 ? -13.423 -52.411 18.456 1.00 34.42 88 THR C CA 1
ATOM 2647 C C . THR C 1 91 ? -12.868 -53.589 19.243 1.00 38.29 88 THR C C 1
ATOM 2648 O O . THR C 1 91 ? -13.151 -54.747 18.916 1.00 34.86 88 THR C O 1
ATOM 2652 N N . ILE C 1 92 ? -12.072 -53.294 20.265 1.00 34.57 89 ILE C N 1
ATOM 2653 C CA . ILE C 1 92 ? -11.416 -54.310 21.077 1.00 35.83 89 ILE C CA 1
ATOM 2654 C C . ILE C 1 92 ? -12.013 -54.211 22.476 1.00 38.94 89 ILE C C 1
ATOM 2655 O O . ILE C 1 92 ? -11.616 -53.359 23.278 1.00 30.05 89 ILE C O 1
ATOM 2660 N N . THR C 1 93 ? -12.969 -55.090 22.771 1.00 35.69 90 THR C N 1
ATOM 2661 C CA . THR C 1 93 ? -13.779 -55.015 23.978 1.00 36.41 90 THR C CA 1
ATOM 2662 C C . THR C 1 93 ? -13.362 -56.095 24.966 1.00 37.86 90 THR C C 1
ATOM 2663 O O . THR C 1 93 ? -13.058 -57.227 24.576 1.00 36.87 90 THR C O 1
ATOM 2667 N N . ASN C 1 94 ? -13.349 -55.737 26.248 1.00 37.21 91 ASN C N 1
ATOM 2668 C CA . ASN C 1 94 ? -13.038 -56.699 27.295 1.00 36.13 91 ASN C CA 1
ATOM 2669 C C . ASN C 1 94 ? -14.203 -57.664 27.481 1.00 36.71 91 ASN C C 1
ATOM 2670 O O . ASN C 1 94 ? -15.361 -57.246 27.575 1.00 39.42 91 ASN C O 1
ATOM 2675 N N . VAL C 1 95 ? -13.897 -58.957 27.520 1.00 33.24 92 VAL C N 1
ATOM 2676 C CA . VAL C 1 95 ? -14.878 -59.997 27.805 1.00 35.75 92 VAL C CA 1
ATOM 2677 C C . VAL C 1 95 ? -14.682 -60.566 29.206 1.00 37.57 92 VAL C C 1
ATOM 2678 O O . VAL C 1 95 ? -15.631 -60.670 29.984 1.00 36.83 92 VAL C O 1
ATOM 2682 N N . ASN C 1 96 ? -13.455 -60.936 29.538 1.00 34.04 93 ASN C N 1
ATOM 2683 C CA . ASN C 1 96 ? -13.043 -61.346 30.869 1.00 37.66 93 ASN C CA 1
ATOM 2684 C C . ASN C 1 96 ? -11.814 -60.541 31.250 1.00 35.47 93 ASN C C 1
ATOM 2685 O O . ASN C 1 96 ? -11.169 -59.938 30.385 1.00 38.21 93 ASN C O 1
ATOM 2690 N N . PRO C 1 97 ? -11.477 -60.481 32.538 1.00 35.51 94 PRO C N 1
ATOM 2691 C CA . PRO C 1 97 ? -10.211 -59.843 32.931 1.00 36.58 94 PRO C CA 1
ATOM 2692 C C . PRO C 1 97 ? -9.034 -60.486 32.211 1.00 37.83 94 PRO C C 1
ATOM 2693 O O . PRO C 1 97 ? -8.787 -61.689 32.335 1.00 36.59 94 PRO C O 1
ATOM 2697 N N . GLY C 1 98 ? -8.322 -59.676 31.431 1.00 34.60 95 GLY C N 1
ATOM 2698 C CA . GLY C 1 98 ? -7.165 -60.141 30.697 1.00 33.38 95 GLY C CA 1
ATOM 2699 C C . GLY C 1 98 ? -7.454 -60.782 29.357 1.00 34.19 95 GLY C C 1
ATOM 2700 O O . GLY C 1 98 ? -6.511 -61.224 28.689 1.00 33.61 95 GLY C O 1
ATOM 2701 N N . GLU C 1 99 ? -8.716 -60.847 28.936 1.00 34.62 96 GLU C N 1
ATOM 2702 C CA . GLU C 1 99 ? -9.091 -61.480 27.678 1.00 33.77 96 GLU C CA 1
ATOM 2703 C C . GLU C 1 99 ? -10.019 -60.553 26.907 1.00 35.62 96 GLU C C 1
ATOM 2704 O O . GLU C 1 99 ? -11.007 -60.058 27.459 1.00 35.22 96 GLU C O 1
ATOM 2710 N N . TYR C 1 100 ? -9.700 -60.323 25.634 1.00 35.80 97 TYR C N 1
ATOM 2711 C CA . TYR C 1 100 ? -10.406 -59.352 24.812 1.00 33.25 97 TYR C CA 1
ATOM 2712 C C . TYR C 1 100 ? -10.918 -60.001 23.535 1.00 32.14 97 TYR C C 1
ATOM 2713 O O . TYR C 1 100 ? -10.348 -60.975 23.038 1.00 34.82 97 TYR C O 1
ATOM 2722 N N . SER C 1 101 ? -12.003 -59.443 23.011 1.00 33.37 98 SER C N 1
ATOM 2723 C CA . SER C 1 101 ? -12.475 -59.752 21.672 1.00 34.05 98 SER C CA 1
ATOM 2724 C C . SER C 1 101 ? -12.103 -58.613 20.732 1.00 32.03 98 SER C C 1
ATOM 2725 O O . SER C 1 101 ? -11.922 -57.470 21.158 1.00 29.79 98 SER C O 1
ATOM 2728 N N . ILE C 1 102 ? -11.976 -58.938 19.449 1.00 33.84 99 ILE C N 1
ATOM 2729 C CA . ILE C 1 102 ? -11.682 -57.961 18.408 1.00 31.39 99 ILE C CA 1
ATOM 2730 C C . ILE C 1 102 ? -12.785 -58.039 17.363 1.00 34.75 99 ILE C C 1
ATOM 2731 O O . ILE C 1 102 ? -13.207 -59.136 16.978 1.00 35.66 99 ILE C O 1
ATOM 2736 N N . SER C 1 103 ? -13.254 -56.880 16.906 1.00 33.62 100 SER C N 1
ATOM 2737 C CA . SER C 1 103 ? -14.330 -56.836 15.928 1.00 35.46 100 SER C CA 1
ATOM 2738 C C . SER C 1 103 ? -14.112 -55.691 14.951 1.00 38.39 100 SER C C 1
ATOM 2739 O O . SER C 1 103 ? -13.486 -54.679 15.277 1.00 34.01 100 SER C O 1
ATOM 2742 N N . ALA C 1 104 ? -14.636 -55.870 13.741 1.00 36.82 101 ALA C N 1
ATOM 2743 C CA . ALA C 1 104 ? -14.655 -54.832 12.721 1.00 38.59 101 ALA C CA 1
ATOM 2744 C C . ALA C 1 104 ? -16.072 -54.724 12.180 1.00 41.11 101 ALA C C 1
ATOM 2745 O O . ALA C 1 104 ? -16.649 -55.727 11.746 1.00 42.33 101 ALA C O 1
ATOM 2747 N N . GLY C 1 105 ? -16.631 -53.517 12.220 1.00 41.36 102 GLY C N 1
ATOM 2748 C CA . GLY C 1 105 ? -17.993 -53.311 11.758 1.00 40.03 102 GLY C CA 1
ATOM 2749 C C . GLY C 1 105 ? -19.025 -54.131 12.499 1.00 44.28 102 GLY C C 1
ATOM 2750 O O . GLY C 1 105 ? -20.017 -54.560 11.898 1.00 44.79 102 GLY C O 1
ATOM 2751 N N . GLY C 1 106 ? -18.814 -54.371 13.792 1.00 39.04 103 GLY C N 1
ATOM 2752 C CA . GLY C 1 106 ? -19.719 -55.180 14.580 1.00 39.45 103 GLY C CA 1
ATOM 2753 C C . GLY C 1 106 ? -19.551 -56.676 14.428 1.00 44.32 103 GLY C C 1
ATOM 2754 O O . GLY C 1 106 ? -20.268 -57.432 15.097 1.00 46.58 103 GLY C O 1
ATOM 2755 N N . LEU C 1 107 ? -18.634 -57.131 13.579 1.00 41.97 104 LEU C N 1
ATOM 2756 C CA . LEU C 1 107 ? -18.411 -58.552 13.344 1.00 39.51 104 LEU C CA 1
ATOM 2757 C C . LEU C 1 107 ? -17.140 -58.995 14.056 1.00 39.00 104 LEU C C 1
ATOM 2758 O O . LEU C 1 107 ? -16.081 -58.388 13.876 1.00 36.75 104 LEU C O 1
ATOM 2763 N N . LEU C 1 108 ? -17.245 -60.063 14.842 1.00 38.12 105 LEU C N 1
ATOM 2764 C CA . LEU C 1 108 ? -16.129 -60.509 15.664 1.00 38.79 105 LEU C CA 1
ATOM 2765 C C . LEU C 1 108 ? -15.050 -61.180 14.821 1.00 35.39 105 LEU C C 1
ATOM 2766 O O . LEU C 1 108 ? -15.325 -61.803 13.792 1.00 40.35 105 LEU C O 1
ATOM 2771 N N . TRP C 1 109 ? -13.804 -61.042 15.272 1.00 33.82 106 TRP C N 1
ATOM 2772 C CA . TRP C 1 109 ? -12.700 -61.775 14.668 1.00 31.44 106 TRP C CA 1
ATOM 2773 C C . TRP C 1 109 ? -12.749 -63.236 15.095 1.00 36.69 106 TRP C C 1
ATOM 2774 O O . TRP C 1 109 ? -13.022 -63.551 16.257 1.00 30.85 106 TRP C O 1
ATOM 2785 N N . LEU C 1 110 ? -12.463 -64.129 14.152 1.00 33.03 107 LEU C N 1
ATOM 2786 C CA . LEU C 1 110 ? -12.462 -65.566 14.398 1.00 33.23 107 LEU C CA 1
ATOM 2787 C C . LEU C 1 110 ? -11.087 -66.115 14.045 1.00 33.45 107 LEU C C 1
ATOM 2788 O O . LEU C 1 110 ? -10.670 -66.052 12.883 1.00 37.75 107 LEU C O 1
ATOM 2793 N N . ALA C 1 111 ? -10.385 -66.643 15.045 1.00 30.00 108 ALA C N 1
ATOM 2794 C CA . ALA C 1 111 ? -9.052 -67.191 14.831 1.00 31.15 108 ALA C CA 1
ATOM 2795 C C . ALA C 1 111 ? -9.139 -68.550 14.146 1.00 38.07 108 ALA C C 1
ATOM 2796 O O . ALA C 1 111 ? -9.849 -69.448 14.611 1.00 37.24 108 ALA C O 1
ATOM 2798 N N . ASN C 1 112 ? -8.400 -68.699 13.049 1.00 35.38 109 ASN C N 1
ATOM 2799 C CA . ASN C 1 112 ? -8.400 -69.915 12.242 1.00 36.79 109 ASN C CA 1
ATOM 2800 C C . ASN C 1 112 ? -7.056 -70.616 12.397 1.00 35.96 109 ASN C C 1
ATOM 2801 O O . ASN C 1 112 ? -6.041 -70.149 11.869 1.00 36.38 109 ASN C O 1
ATOM 2806 N N . THR C 1 113 ? -7.061 -71.742 13.107 1.00 33.67 110 THR C N 1
ATOM 2807 C CA . THR C 1 113 ? -5.846 -72.504 13.334 1.00 36.24 110 THR C CA 1
ATOM 2808 C C . THR C 1 113 ? -5.338 -73.094 12.019 1.00 36.72 110 THR C C 1
ATOM 2809 O O . THR C 1 113 ? -6.105 -73.267 11.069 1.00 37.41 110 THR C O 1
ATOM 2813 N N . PRO C 1 114 ? -4.039 -73.394 11.935 1.00 35.64 111 PRO C N 1
ATOM 2814 C CA . PRO C 1 114 ? -3.485 -73.907 10.678 1.00 37.26 111 PRO C CA 1
ATOM 2815 C C . PRO C 1 114 ? -4.140 -75.211 10.251 1.00 40.64 111 PRO C C 1
ATOM 2816 O O . PRO C 1 114 ? -4.512 -76.049 11.074 1.00 38.16 111 PRO C O 1
ATOM 2820 N N . VAL C 1 115 ? -4.277 -75.367 8.937 1.00 39.85 112 VAL C N 1
ATOM 2821 C CA . VAL C 1 115 ? -4.822 -76.572 8.321 1.00 43.85 112 VAL C CA 1
ATOM 2822 C C . VAL C 1 115 ? -3.712 -77.201 7.494 1.00 42.89 112 VAL C C 1
ATOM 2823 O O . VAL C 1 115 ? -3.248 -76.606 6.514 1.00 44.20 112 VAL C O 1
ATOM 2827 N N . GLY C 1 116 ? -3.280 -78.395 7.888 1.00 48.47 113 GLY C N 1
ATOM 2828 C CA . GLY C 1 116 ? -2.206 -79.065 7.180 1.00 50.60 113 GLY C CA 1
ATOM 2829 C C . GLY C 1 116 ? -0.863 -78.380 7.293 1.00 47.53 113 GLY C C 1
ATOM 2830 O O . GLY C 1 116 ? -0.048 -78.471 6.369 1.00 43.08 113 GLY C O 1
ATOM 2831 N N . GLY C 1 117 ? -0.610 -77.689 8.404 1.00 44.60 114 GLY C N 1
ATOM 2832 C CA . GLY C 1 117 ? 0.645 -77.000 8.609 1.00 45.29 114 GLY C CA 1
ATOM 2833 C C . GLY C 1 117 ? 0.736 -75.618 7.999 1.00 41.42 114 GLY C C 1
ATOM 2834 O O . GLY C 1 117 ? 1.757 -74.945 8.190 1.00 42.76 114 GLY C O 1
ATOM 2835 N N . THR C 1 118 ? -0.287 -75.170 7.277 1.00 40.93 115 THR C N 1
ATOM 2836 C CA . THR C 1 118 ? -0.296 -73.857 6.646 1.00 40.06 115 THR C CA 1
ATOM 2837 C C . THR C 1 118 ? -1.245 -72.929 7.393 1.00 38.98 115 THR C C 1
ATOM 2838 O O . THR C 1 118 ? -2.327 -73.345 7.817 1.00 37.46 115 THR C O 1
ATOM 2842 N N . GLY C 1 119 ? -0.840 -71.670 7.540 1.00 37.38 116 GLY C N 1
ATOM 2843 C CA . GLY C 1 119 ? -1.637 -70.728 8.300 1.00 36.71 116 GLY C CA 1
ATOM 2844 C C . GLY C 1 119 ? -2.922 -70.350 7.589 1.00 36.42 116 GLY C C 1
ATOM 2845 O O . GLY C 1 119 ? -3.006 -70.327 6.361 1.00 34.36 116 GLY C O 1
ATOM 2846 N N . GLU C 1 120 ? -3.942 -70.044 8.386 1.00 33.56 117 GLU C N 1
ATOM 2847 C CA . GLU C 1 120 ? -5.244 -69.628 7.885 1.00 36.20 117 GLU C CA 1
ATOM 2848 C C . GLU C 1 120 ? -5.553 -68.220 8.374 1.00 34.90 117 GLU C C 1
ATOM 2849 O O . GLU C 1 120 ? -5.319 -67.892 9.541 1.00 31.70 117 GLU C O 1
ATOM 2855 N N . ALA C 1 121 ? -6.088 -67.395 7.479 1.00 33.87 118 ALA C N 1
ATOM 2856 C CA . ALA C 1 121 ? -6.343 -66.000 7.807 1.00 34.36 118 ALA C CA 1
ATOM 2857 C C . ALA C 1 121 ? -7.495 -65.870 8.797 1.00 35.24 118 ALA C C 1
ATOM 2858 O O . ALA C 1 121 ? -8.489 -66.600 8.723 1.00 30.56 118 ALA C O 1
ATOM 2860 N N . VAL C 1 122 ? -7.344 -64.935 9.740 1.00 30.00 119 VAL C N 1
ATOM 2861 C CA . VAL C 1 122 ? -8.450 -64.562 10.610 1.00 30.38 119 VAL C CA 1
ATOM 2862 C C . VAL C 1 122 ? -9.624 -64.104 9.756 1.00 32.19 119 VAL C C 1
ATOM 2863 O O . VAL C 1 122 ? -9.448 -63.427 8.735 1.00 32.93 119 VAL C O 1
ATOM 2867 N N . THR C 1 123 ? -10.833 -64.483 10.163 1.00 32.70 120 THR C N 1
ATOM 2868 C CA . THR C 1 123 ? -12.037 -64.121 9.431 1.00 35.96 120 THR C CA 1
ATOM 2869 C C . THR C 1 123 ? -13.063 -63.515 10.378 1.00 35.64 120 THR C C 1
ATOM 2870 O O . THR C 1 123 ? -13.006 -63.704 11.595 1.00 37.10 120 THR C O 1
ATOM 2874 N N . LEU C 1 124 ? -14.009 -62.784 9.796 1.00 35.91 121 LEU C N 1
ATOM 2875 C CA . LEU C 1 124 ? -15.118 -62.209 10.543 1.00 38.60 121 LEU C CA 1
ATOM 2876 C C . LEU C 1 124 ? -16.262 -63.212 10.613 1.00 42.43 121 LEU C C 1
ATOM 2877 O O . LEU C 1 124 ? -16.661 -63.782 9.592 1.00 41.60 121 LEU C O 1
ATOM 2882 N N . GLN C 1 125 ? -16.783 -63.430 11.815 1.00 47.42 122 GLN C N 1
ATOM 2883 C CA . GLN C 1 125 ? -17.931 -64.303 12.003 1.00 51.26 122 GLN C CA 1
ATOM 2884 C C . GLN C 1 125 ? -19.210 -63.477 12.042 1.00 55.24 122 GLN C C 1
ATOM 2885 O O . GLN C 1 125 ? -19.184 -62.258 12.233 1.00 52.56 122 GLN C O 1
ATOM 2891 N N . ALA C 1 126 ? -20.335 -64.159 11.845 1.00 56.67 123 ALA C N 1
ATOM 2892 C CA . ALA C 1 126 ? -21.639 -63.503 11.829 1.00 56.67 123 ALA C CA 1
ATOM 2893 C C . ALA C 1 126 ? -22.085 -63.136 13.241 1.00 54.64 123 ALA C C 1
ATOM 2894 O O . ALA C 1 126 ? -23.055 -62.400 13.421 1.00 56.81 123 ALA C O 1
ATOM 2896 N N . GLN C 1 132 ? -16.343 -66.360 19.937 1.00 46.26 129 GLN C N 1
ATOM 2897 C CA . GLN C 1 132 ? -15.742 -67.687 19.866 1.00 48.57 129 GLN C CA 1
ATOM 2898 C C . GLN C 1 132 ? -14.225 -67.618 19.996 1.00 46.47 129 GLN C C 1
ATOM 2899 O O . GLN C 1 132 ? -13.583 -68.602 20.354 1.00 48.25 129 GLN C O 1
ATOM 2905 N N . SER C 1 133 ? -13.654 -66.452 19.700 1.00 39.09 130 SER C N 1
ATOM 2906 C CA . SER C 1 133 ? -12.213 -66.234 19.760 1.00 38.34 130 SER C CA 1
ATOM 2907 C C . SER C 1 133 ? -11.922 -65.084 20.713 1.00 35.50 130 SER C C 1
ATOM 2908 O O . SER C 1 133 ? -12.431 -63.974 20.522 1.00 30.87 130 SER C O 1
ATOM 2911 N N . LEU C 1 134 ? -11.107 -65.349 21.728 1.00 35.00 131 LEU C N 1
ATOM 2912 C CA . LEU C 1 134 ? -10.637 -64.339 22.663 1.00 35.19 131 LEU C CA 1
ATOM 2913 C C . LEU C 1 134 ? -9.133 -64.162 22.508 1.00 32.24 131 LEU C C 1
ATOM 2914 O O . LEU C 1 134 ? -8.431 -65.049 22.016 1.00 37.30 131 LEU C O 1
ATOM 2919 N N . TRP C 1 135 ? -8.637 -63.006 22.944 1.00 32.33 132 TRP C N 1
ATOM 2920 C CA . TRP C 1 135 ? -7.244 -62.648 22.720 1.00 34.09 132 TRP C CA 1
ATOM 2921 C C . TRP C 1 135 ? -6.627 -62.075 23.986 1.00 31.79 132 TRP C C 1
ATOM 2922 O O . TRP C 1 135 ? -7.279 -61.335 24.727 1.00 32.07 132 TRP C O 1
ATOM 2933 N N . VAL C 1 136 ? -5.358 -62.408 24.214 1.00 31.95 133 VAL C N 1
ATOM 2934 C CA . VAL C 1 136 ? -4.569 -61.858 25.310 1.00 32.42 133 VAL C CA 1
ATOM 2935 C C . VAL C 1 136 ? -3.539 -60.903 24.725 1.00 34.07 133 VAL C C 1
ATOM 2936 O O . VAL C 1 136 ? -2.765 -61.282 23.837 1.00 35.26 133 VAL C O 1
ATOM 2940 N N . PHE C 1 137 ? -3.527 -59.669 25.221 1.00 31.73 134 PHE C N 1
ATOM 2941 C CA . PHE C 1 137 ? -2.587 -58.651 24.756 1.00 32.13 134 PHE C CA 1
ATOM 2942 C C . PHE C 1 137 ? -1.379 -58.652 25.685 1.00 32.88 134 PHE C C 1
ATOM 2943 O O . PHE C 1 137 ? -1.439 -58.143 26.808 1.00 30.72 134 PHE C O 1
ATOM 2951 N N . GLU C 1 138 ? -0.278 -59.233 25.215 1.00 31.81 135 GLU C N 1
ATOM 2952 C CA . GLU C 1 138 ? 0.952 -59.351 25.985 1.00 31.04 135 GLU C CA 1
ATOM 2953 C C . GLU C 1 138 ? 1.909 -58.242 25.569 1.00 33.35 135 GLU C C 1
ATOM 2954 O O . GLU C 1 138 ? 2.312 -58.174 24.403 1.00 32.30 135 GLU C O 1
ATOM 2960 N N . ALA C 1 139 ? 2.277 -57.385 26.520 1.00 33.75 136 ALA C N 1
ATOM 2961 C CA . ALA C 1 139 ? 3.159 -56.264 26.220 1.00 33.09 136 ALA C CA 1
ATOM 2962 C C . ALA C 1 139 ? 4.517 -56.763 25.740 1.00 34.49 136 ALA C C 1
ATOM 2963 O O . ALA C 1 139 ? 5.162 -57.582 26.402 1.00 31.28 136 ALA C O 1
ATOM 2965 N N . VAL C 1 140 ? 4.946 -56.265 24.584 1.00 33.73 137 VAL C N 1
ATOM 2966 C CA . VAL C 1 140 ? 6.198 -56.694 23.975 1.00 33.28 137 VAL C CA 1
ATOM 2967 C C . VAL C 1 140 ? 7.383 -56.228 24.813 1.00 37.32 137 VAL C C 1
ATOM 2968 O O . VAL C 1 140 ? 8.353 -56.965 24.991 1.00 39.70 137 VAL C O 1
#

Sequence (398 aa):
MSIPAGTYLIRNVESNLYLDLRGSNPAPGTDAIVWGRTGNNNQRWIVTTHSDGTRTLETVGINSSAFIATIQPGGRVTGHPNNETRLTITNVNPGEYSISAGGLLWLANTPVGGTGEAVTLQAAQSLWVFEAVMSIPAGTYLIRNVESNLYLDLRGSNPAPGTDAIVWGRTGNNNQRWIVTTHSDGTRTLETVGINSSAFIATIQPGGRVTGHPNNETRLTITNVNPGEYSISAGGLLWLANTPVGGTGEAVTLQAAAQSLWVFEAVSIPAGTYLIRNVESNLYLDLRGSNPAPGTDAIVWGRTGNNNQRWIVTTHSDGTRTLETVGINSSAFIATIQPGGRVTGHPNNETRLTITNVNPGEYSISAGGLLWLANTPVGGTGEAVTLQAQSLWVFEAV

Foldseek 3Di:
DADDWAKWWKAKPVPRFTFFQPPLDLAPPGFGATHHDDPDQRRIWTWDADPVQWTWTATPPSCWTFDFPDQDFFTFTHTYNPDIFTWHWADDDVQKTWIHGPPFTWDHDCDDPPHTDTTGTHNPPIIIGTHGD/DADDWAKWFKAKPVPRFTFFQPPLDLAPPTFGATHHDDPDQRRIWGWDADPVQWTWTAGPPSCWTWAFPDQAFFTFIHTYNPDTFTWHWADDDVQKTWIHGPQFTWDHDCDDPPHTDHTGTHHPGPIIIGTHGD/DDDWAKFFKAKPVPRFTFFQPPLDLAPPGFGATHHDDPDQRRIWTWDADPVQWTWTATPPSCWTWAFPDQDFFTFIHTYNPDTFTWHWADDDVQKTWIHGPPFTWDHDCDDPPHTDTIGTHCHIIIGT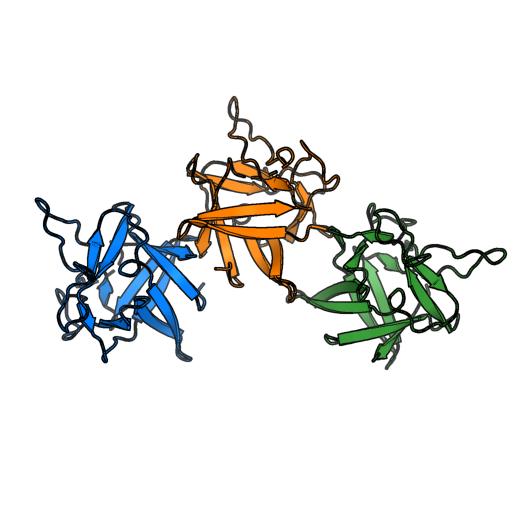HHD

B-factor: mean 34.6, std 5.47, range [23.73, 72.95]

Radius of gyration: 24.65 Å; Cα contacts (8 Å, |Δi|>4): 1189; chains: 3; bounding box: 35×84×49 Å